Protein AF-V2Y3J1-F1 (afdb_monomer)

Structure (mmCIF, N/CA/C/O backbone):
data_AF-V2Y3J1-F1
#
_entry.id   AF-V2Y3J1-F1
#
loop_
_atom_site.group_PDB
_atom_site.id
_atom_site.type_symbol
_atom_site.label_atom_id
_atom_site.label_alt_id
_atom_site.label_comp_id
_atom_site.label_asym_id
_atom_site.label_entity_id
_atom_site.label_seq_id
_atom_site.pdbx_PDB_ins_code
_atom_site.Cartn_x
_atom_site.Cartn_y
_atom_site.Cartn_z
_atom_site.occupancy
_atom_site.B_iso_or_equiv
_atom_site.auth_seq_id
_atom_site.auth_comp_id
_atom_site.auth_asym_id
_atom_site.auth_atom_id
_atom_site.pdbx_PDB_model_num
ATOM 1 N N . MET A 1 1 ? -14.438 43.314 26.472 1.00 31.41 1 MET A N 1
ATOM 2 C CA . MET A 1 1 ? -13.044 43.076 26.907 1.00 31.41 1 MET A CA 1
ATOM 3 C C . MET A 1 1 ? -13.073 41.814 27.747 1.00 31.41 1 MET A C 1
ATOM 5 O O . MET A 1 1 ? -13.256 41.907 28.951 1.00 31.41 1 MET A O 1
ATOM 9 N N . SER A 1 2 ? -13.059 40.652 27.104 1.00 32.06 2 SER A N 1
ATOM 10 C CA . SER A 1 2 ? -13.373 39.361 27.724 1.00 32.06 2 SER A CA 1
ATOM 11 C C . SER A 1 2 ? -12.300 38.340 27.359 1.00 32.06 2 SER A C 1
ATOM 13 O O . SER A 1 2 ? -11.970 38.214 26.186 1.00 32.06 2 SER A O 1
ATOM 15 N N . ASP A 1 3 ? -11.736 37.699 28.382 1.00 38.72 3 ASP A N 1
ATOM 16 C CA . ASP A 1 3 ? -11.336 36.285 28.510 1.00 38.72 3 ASP A CA 1
ATOM 17 C C . ASP A 1 3 ? -10.635 35.499 27.380 1.00 38.72 3 ASP A C 1
ATOM 19 O O . ASP A 1 3 ? -10.368 34.316 27.587 1.00 38.72 3 ASP A O 1
ATOM 23 N N . ASN A 1 4 ? -10.209 36.098 26.262 1.00 45.88 4 ASN A N 1
ATOM 24 C CA . ASN A 1 4 ? -9.430 35.372 25.239 1.00 45.88 4 ASN A CA 1
ATOM 25 C C . ASN A 1 4 ? -8.112 34.794 25.789 1.00 45.88 4 ASN A C 1
ATOM 27 O O . ASN A 1 4 ? -7.645 33.762 25.326 1.00 45.88 4 ASN A O 1
ATOM 31 N N . ASN A 1 5 ? -7.555 35.382 26.853 1.00 53.31 5 ASN A N 1
ATOM 32 C CA . ASN A 1 5 ? -6.304 34.903 27.439 1.00 53.31 5 ASN A CA 1
ATOM 33 C C . ASN A 1 5 ? -6.414 33.536 28.136 1.00 53.31 5 ASN A C 1
ATOM 35 O O . ASN A 1 5 ? -5.401 32.858 28.265 1.00 53.31 5 ASN A O 1
ATOM 39 N N . THR A 1 6 ? -7.583 33.106 28.622 1.00 56.22 6 THR A N 1
ATOM 40 C CA . THR A 1 6 ? -7.655 31.882 29.447 1.00 56.22 6 THR A CA 1
ATOM 41 C C . THR A 1 6 ? -7.610 30.613 28.592 1.00 56.22 6 THR A C 1
ATOM 43 O O . THR A 1 6 ? -6.960 29.639 28.971 1.00 56.22 6 THR A O 1
ATOM 46 N N . LEU A 1 7 ? -8.254 30.634 27.420 1.00 56.38 7 LEU A N 1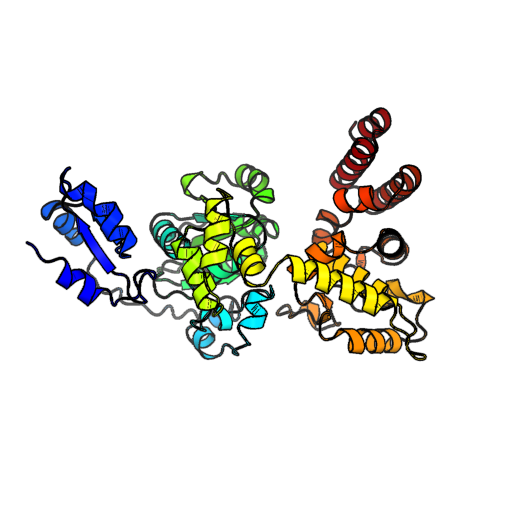
ATOM 47 C CA . LEU A 1 7 ? -8.237 29.521 26.465 1.00 56.38 7 LEU A CA 1
ATOM 48 C C . LEU A 1 7 ? -6.860 29.368 25.808 1.00 56.38 7 LEU A C 1
ATOM 50 O O . LEU A 1 7 ? -6.350 28.248 25.735 1.00 56.38 7 LEU A O 1
ATOM 54 N N . ASP A 1 8 ? -6.207 30.481 25.463 1.00 53.84 8 ASP A N 1
ATOM 55 C CA . ASP A 1 8 ? -4.834 30.493 24.939 1.00 53.84 8 ASP A CA 1
ATOM 56 C C . ASP A 1 8 ? -3.826 29.904 25.944 1.00 53.84 8 ASP A C 1
ATOM 58 O O . ASP A 1 8 ? -2.919 29.154 25.571 1.00 53.84 8 ASP A O 1
ATOM 62 N N . ILE A 1 9 ? -4.015 30.176 27.243 1.00 55.22 9 ILE A N 1
ATOM 63 C CA . ILE A 1 9 ? -3.177 29.632 28.324 1.00 55.22 9 ILE A CA 1
ATOM 64 C C . ILE A 1 9 ? -3.385 28.120 28.503 1.00 55.22 9 ILE A C 1
ATOM 66 O O . ILE A 1 9 ? -2.416 27.397 28.736 1.00 55.22 9 ILE A O 1
ATOM 70 N N . ILE A 1 10 ? -4.619 27.617 28.381 1.00 56.50 10 ILE A N 1
ATOM 71 C CA . ILE A 1 10 ? -4.908 26.170 28.434 1.00 56.50 10 ILE A CA 1
ATOM 72 C C . ILE A 1 10 ? -4.339 25.459 27.202 1.00 56.50 10 ILE A C 1
ATOM 74 O O . ILE A 1 10 ? -3.975 24.279 27.267 1.00 56.50 10 ILE A O 1
ATOM 78 N N . CYS A 1 11 ? -4.268 26.153 26.066 1.00 53.22 11 CYS A N 1
ATOM 79 C CA . CYS A 1 11 ? -3.917 25.516 24.813 1.00 53.22 11 CYS A CA 1
ATOM 80 C C . CYS A 1 11 ? -2.425 25.257 24.618 1.00 53.22 11 CYS A C 1
ATOM 82 O O . CYS A 1 11 ? -2.117 24.320 23.882 1.00 53.22 11 CYS A O 1
ATOM 84 N N . ASN A 1 12 ? -1.536 25.942 25.357 1.00 48.50 12 ASN A N 1
ATOM 85 C CA . ASN A 1 12 ? -0.116 26.109 25.021 1.00 48.50 12 ASN A CA 1
ATOM 86 C C . ASN A 1 12 ? 0.027 26.650 23.585 1.00 48.50 12 ASN A C 1
ATOM 88 O O . ASN A 1 12 ? -0.652 26.229 22.660 1.00 48.50 12 ASN A O 1
ATOM 92 N N . SER A 1 13 ? 0.947 27.578 23.363 1.00 41.78 13 SER A N 1
ATOM 93 C CA . SER A 1 13 ? 1.156 28.291 22.091 1.00 41.78 13 SER A CA 1
ATOM 94 C C . SER A 1 13 ? 1.493 27.429 20.853 1.00 41.78 13 SER A C 1
ATOM 96 O O . SER A 1 13 ? 1.838 27.970 19.804 1.00 41.78 13 SER A O 1
ATOM 98 N N . GLU A 1 14 ? 1.403 26.100 20.927 1.00 44.31 14 GLU A N 1
ATOM 99 C CA . GL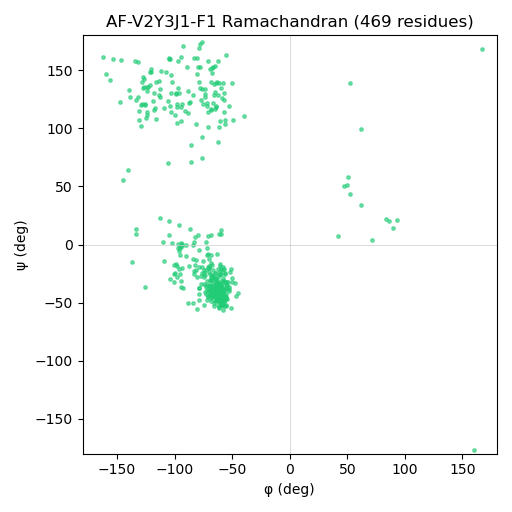U A 1 14 ? 1.431 25.210 19.769 1.00 44.31 14 GLU A CA 1
ATOM 100 C C . GLU A 1 14 ? 0.014 25.057 19.188 1.00 44.31 14 GLU A C 1
ATOM 102 O O . GLU A 1 14 ? -0.603 24.000 19.289 1.00 44.31 14 GLU A O 1
ATOM 107 N N . ALA A 1 15 ? -0.481 26.125 18.560 1.00 41.88 15 ALA A N 1
ATOM 108 C CA . ALA A 1 15 ? -1.816 26.270 17.963 1.00 41.88 15 ALA A CA 1
ATOM 109 C C . ALA A 1 15 ? -2.174 25.269 16.835 1.00 41.88 15 ALA A C 1
ATOM 111 O O . ALA A 1 15 ? -3.146 25.471 16.126 1.00 41.88 15 ALA A O 1
ATOM 112 N N . PHE A 1 16 ? -1.399 24.202 16.630 1.00 43.12 16 PHE A N 1
ATOM 113 C CA . PHE A 1 16 ? -1.476 23.365 15.424 1.00 43.12 16 PHE A CA 1
ATOM 114 C C . PHE A 1 16 ? -1.493 21.863 15.700 1.00 43.12 16 PHE A C 1
ATOM 116 O O . PHE A 1 16 ? -1.286 21.049 14.803 1.00 43.12 16 PHE A O 1
ATOM 123 N N . ALA A 1 17 ? -1.716 21.463 16.948 1.00 41.50 17 ALA A N 1
ATOM 124 C CA . ALA A 1 17 ? -1.893 20.064 17.284 1.00 41.50 17 ALA A CA 1
ATOM 125 C C . ALA A 1 17 ? -3.098 19.920 18.205 1.00 41.50 17 ALA A C 1
ATOM 127 O O . ALA A 1 17 ? -3.098 20.478 19.304 1.00 41.50 17 ALA A O 1
ATOM 128 N N . LYS A 1 18 ? -4.077 19.086 17.816 1.00 45.91 18 LYS A N 1
ATOM 129 C CA . LYS A 1 18 ? -4.923 18.415 18.811 1.00 45.91 18 LYS A CA 1
ATOM 130 C C . LYS A 1 18 ? -3.953 17.800 19.819 1.00 45.91 18 LYS A C 1
ATOM 132 O O . LYS A 1 18 ? -3.180 16.905 19.474 1.00 45.91 18 LYS A O 1
ATOM 137 N N . GLY A 1 19 ? -3.881 18.387 21.013 1.00 43.56 19 GLY A N 1
ATOM 138 C CA . GLY A 1 19 ? -2.891 18.006 22.013 1.00 43.56 19 GLY A CA 1
ATOM 139 C C . GLY A 1 19 ? -2.966 16.507 22.310 1.00 43.56 19 GLY A C 1
ATOM 140 O O . GLY A 1 19 ? -3.974 15.857 22.043 1.00 43.56 19 GLY A O 1
ATOM 141 N N . LYS A 1 20 ? -1.919 15.946 22.926 1.00 47.22 20 LYS A N 1
ATOM 142 C CA . LYS A 1 20 ? -1.915 14.534 23.372 1.00 47.22 20 LYS A CA 1
ATOM 143 C C . LYS A 1 20 ? -3.143 14.149 24.217 1.00 47.22 20 LYS A C 1
ATOM 145 O O . LYS A 1 20 ? -3.454 12.971 24.331 1.00 47.22 20 LYS A O 1
ATOM 150 N N . THR A 1 21 ? -3.813 15.129 24.817 1.00 52.56 21 THR A N 1
ATOM 151 C CA . THR A 1 21 ? -5.079 14.992 25.539 1.00 52.56 21 THR A CA 1
ATOM 152 C C . THR A 1 21 ? -6.222 15.575 24.713 1.00 52.56 21 THR A C 1
ATOM 154 O O . THR A 1 21 ? -6.184 16.763 24.384 1.00 52.56 21 THR A O 1
ATOM 157 N N . GLN A 1 22 ? -7.251 14.769 24.432 1.00 62.75 22 GLN A N 1
ATOM 158 C CA . GLN A 1 22 ? -8.472 15.268 23.800 1.00 62.75 22 GLN A CA 1
ATOM 159 C C . GLN A 1 22 ? -9.119 16.351 24.670 1.00 62.75 22 GLN A C 1
ATOM 161 O O . GLN A 1 22 ? -9.256 16.185 25.884 1.00 62.75 22 GLN A O 1
ATOM 166 N N . LYS A 1 23 ? -9.527 17.450 24.037 1.00 75.69 23 LYS A N 1
ATOM 167 C CA . LYS A 1 23 ? -10.250 18.549 24.675 1.00 75.69 23 LYS A CA 1
ATOM 168 C C . LYS A 1 23 ? -11.662 18.572 24.113 1.00 75.69 23 LYS A C 1
ATOM 170 O O . LYS A 1 23 ? -11.839 18.465 22.905 1.00 75.69 23 LYS A O 1
ATOM 175 N N . TRP A 1 24 ? -12.647 18.698 24.987 1.00 82.31 24 TRP A N 1
ATOM 176 C CA . TRP A 1 24 ? -14.056 18.761 24.615 1.00 82.31 24 TRP A CA 1
ATOM 177 C C . TRP A 1 24 ? -14.636 20.072 25.130 1.00 82.31 24 TRP A C 1
ATOM 179 O O . TRP A 1 24 ? -14.336 20.467 26.259 1.00 82.31 24 TRP A O 1
ATOM 189 N N . ILE A 1 25 ? -15.447 20.735 24.311 1.00 88.44 25 ILE A N 1
ATOM 190 C CA . ILE A 1 25 ? -16.185 21.938 24.694 1.00 88.44 25 ILE A CA 1
ATOM 191 C C . ILE A 1 25 ? -17.658 21.756 24.345 1.00 88.44 25 ILE A C 1
ATOM 193 O O . ILE A 1 25 ? -18.002 21.187 23.310 1.00 88.44 25 ILE A O 1
ATOM 197 N N . VAL A 1 26 ? -18.525 22.217 25.240 1.00 89.94 26 VAL A N 1
ATOM 198 C CA . VAL A 1 26 ? -19.968 22.238 25.010 1.00 89.94 26 VAL A CA 1
ATOM 199 C C . VAL A 1 26 ? -20.332 23.643 24.557 1.00 89.94 26 VAL A C 1
ATOM 201 O O . VAL A 1 26 ? -20.105 24.604 25.294 1.00 89.94 26 VAL A O 1
ATOM 204 N N . VAL A 1 27 ? -20.867 23.755 23.346 1.00 90.75 27 VAL A N 1
ATOM 205 C CA . VAL A 1 27 ? -21.318 25.018 22.763 1.00 90.75 27 VAL A CA 1
ATOM 206 C C . VAL A 1 27 ? -22.838 25.043 22.834 1.00 90.75 27 VAL A C 1
ATOM 208 O O . VAL A 1 27 ? -23.519 24.183 22.278 1.00 90.75 27 VAL A O 1
ATOM 211 N N . TYR A 1 28 ? -23.378 26.027 23.552 1.00 89.75 28 TYR A N 1
ATOM 212 C CA . TYR A 1 28 ? -24.823 26.189 23.662 1.00 89.75 28 TYR A CA 1
ATOM 213 C C . TYR A 1 28 ? -25.411 26.537 22.281 1.00 89.75 28 TYR A C 1
ATOM 215 O O . TYR A 1 28 ? -24.899 27.471 21.655 1.00 89.75 28 TYR A O 1
ATOM 223 N N . PRO A 1 29 ? -26.481 25.859 21.820 1.00 87.56 29 PRO A N 1
ATOM 224 C CA . PRO A 1 29 ? -26.981 25.945 20.448 1.00 87.56 29 PRO A CA 1
ATOM 225 C C . PRO A 1 29 ? -27.751 27.253 20.199 1.00 87.56 29 PRO A C 1
ATOM 227 O O . PRO A 1 29 ? -28.979 27.283 20.116 1.00 87.56 29 PRO A O 1
ATOM 230 N N . SER A 1 30 ? -27.024 28.364 20.080 1.00 89.44 30 SER A N 1
ATOM 231 C CA . SER A 1 30 ? -27.541 29.669 19.658 1.00 89.44 30 SER A CA 1
ATOM 232 C C . SER A 1 30 ? -26.820 30.153 18.399 1.00 89.44 30 SER A C 1
ATOM 234 O O . SER A 1 30 ? -25.653 29.840 18.181 1.00 89.44 30 SER A O 1
ATOM 236 N N . GLU A 1 31 ? -27.498 30.950 17.571 1.00 84.31 31 GLU A N 1
ATOM 237 C CA . GLU A 1 31 ? -26.915 31.500 16.334 1.00 84.31 31 GLU A CA 1
ATOM 238 C C . GLU A 1 31 ? -25.695 32.404 16.585 1.00 84.31 31 GLU A C 1
ATOM 240 O O . GLU A 1 31 ? -24.826 32.512 15.727 1.00 84.31 31 GLU A O 1
ATOM 245 N N . GLU A 1 32 ? -25.606 33.026 17.765 1.00 86.25 32 GLU A N 1
ATOM 246 C CA . GLU A 1 32 ? -24.430 33.794 18.193 1.00 86.25 32 GLU A CA 1
ATOM 247 C C . GLU A 1 32 ? -23.247 32.866 18.497 1.00 86.25 32 GLU A C 1
ATOM 249 O O . GLU A 1 32 ? -22.141 33.095 18.019 1.00 86.25 32 GLU A O 1
ATOM 254 N N . ASN A 1 33 ? -23.484 31.772 19.226 1.00 83.38 33 ASN A N 1
ATOM 255 C CA . ASN A 1 33 ? -22.421 30.855 19.630 1.00 83.38 33 ASN A CA 1
ATOM 256 C C . ASN A 1 33 ? -21.911 29.975 18.486 1.00 83.38 33 ASN A C 1
ATOM 258 O O . ASN A 1 33 ? -20.744 29.589 18.490 1.00 83.38 33 ASN A O 1
ATOM 262 N N . LYS A 1 34 ? -22.762 29.682 17.495 1.00 81.25 34 LYS A N 1
ATOM 263 C CA . LYS A 1 34 ? -22.375 28.919 16.301 1.00 81.25 34 LYS A CA 1
ATOM 264 C C . LYS A 1 34 ? -21.236 29.569 15.520 1.00 81.25 34 LYS A C 1
ATOM 266 O O . LYS A 1 34 ? -20.458 28.859 14.897 1.00 81.25 34 LYS A O 1
ATOM 271 N N . GLN A 1 35 ? -21.107 30.895 15.584 1.00 83.00 35 GLN A N 1
ATOM 272 C CA . GLN A 1 35 ? -20.038 31.628 14.897 1.00 83.00 35 GLN A CA 1
ATOM 273 C C . GLN A 1 35 ? -18.645 31.313 15.457 1.00 83.00 35 GLN A C 1
ATOM 275 O O . GLN A 1 35 ? -17.666 31.493 14.748 1.00 83.00 35 GLN A O 1
ATOM 280 N N . TYR A 1 36 ? -18.555 30.823 16.697 1.00 83.31 36 TYR A N 1
ATOM 281 C CA . TYR A 1 36 ? -17.287 30.484 17.351 1.00 83.31 36 TYR A CA 1
ATOM 282 C C . TYR A 1 36 ? -16.911 29.004 17.222 1.00 83.31 36 TYR A C 1
ATOM 284 O O . TYR A 1 36 ? -15.871 28.595 17.731 1.00 83.31 36 TYR A O 1
ATOM 292 N N . ILE A 1 37 ? -17.752 28.178 16.587 1.00 82.56 37 ILE A N 1
ATOM 293 C CA . ILE A 1 37 ? -17.479 26.743 16.426 1.00 82.56 37 ILE A CA 1
ATOM 294 C C . ILE A 1 37 ? -16.191 26.540 15.627 1.00 82.56 37 ILE A C 1
ATOM 296 O O . ILE A 1 37 ? -15.319 25.806 16.086 1.00 82.56 37 ILE A O 1
ATOM 300 N N . GLU A 1 38 ? -16.044 27.248 14.504 1.00 76.12 38 GLU A N 1
ATOM 301 C CA . GLU A 1 38 ? -14.844 27.191 13.660 1.00 76.12 38 GLU A CA 1
ATOM 302 C C . GLU A 1 38 ? -13.587 27.577 14.463 1.00 76.12 38 GLU A C 1
ATOM 304 O O . GLU A 1 38 ? -12.621 26.817 14.490 1.00 76.12 38 GLU A O 1
ATOM 309 N N . ASP A 1 39 ? -13.639 28.672 15.234 1.00 77.38 39 ASP A N 1
ATOM 310 C CA . ASP A 1 39 ? -12.527 29.108 16.094 1.00 77.38 39 ASP A CA 1
ATOM 311 C C . ASP A 1 39 ? -12.125 28.033 17.128 1.00 77.38 39 ASP A C 1
ATOM 313 O O . ASP A 1 39 ? -10.942 27.828 17.415 1.00 77.38 39 ASP A O 1
ATOM 317 N N . TYR A 1 40 ? -13.097 27.334 17.725 1.00 81.69 40 TYR A N 1
ATOM 318 C CA . TYR A 1 40 ? -12.823 26.272 18.698 1.00 81.69 40 TYR A CA 1
ATOM 319 C C . TYR A 1 40 ? -12.273 25.000 18.045 1.00 81.69 40 TYR A C 1
ATOM 321 O O . TYR A 1 40 ? -11.420 24.326 18.636 1.00 81.69 40 TYR A O 1
ATOM 329 N N . GLU A 1 41 ? -12.729 24.665 16.840 1.00 75.38 41 GLU A N 1
ATOM 330 C CA . GLU A 1 41 ? -12.186 23.554 16.060 1.00 75.38 41 GLU A CA 1
ATOM 331 C C . GLU A 1 41 ? -10.735 23.823 15.646 1.00 75.38 41 GLU A C 1
ATOM 333 O O . GLU A 1 41 ? -9.889 22.940 15.822 1.00 75.38 41 GLU A O 1
ATOM 338 N N . GLU A 1 42 ? -10.418 25.053 15.223 1.00 64.31 42 GLU A N 1
ATOM 339 C CA . GLU A 1 42 ? -9.047 25.505 14.941 1.00 64.31 42 GLU A CA 1
ATOM 340 C C . GLU A 1 42 ? -8.148 25.418 16.186 1.00 64.31 42 GLU A C 1
ATOM 342 O O . GLU A 1 42 ? -6.998 24.981 16.111 1.00 64.31 42 GLU A O 1
ATOM 347 N N . GLN A 1 43 ? -8.682 25.731 17.372 1.00 69.75 43 GLN A N 1
ATOM 348 C CA . GLN A 1 43 ? -7.981 25.544 18.653 1.00 69.75 43 GLN A CA 1
ATOM 349 C C . GLN A 1 43 ? -7.852 24.066 19.082 1.00 69.75 43 GLN A C 1
ATOM 351 O O . GLN A 1 43 ? -7.230 23.751 20.108 1.00 69.75 43 GLN A O 1
ATOM 356 N N . GLY A 1 44 ? -8.417 23.136 18.308 1.00 64.38 44 GLY A N 1
ATOM 357 C CA . GLY A 1 44 ? -8.298 21.696 18.506 1.00 64.38 44 GLY A CA 1
ATOM 358 C C . GLY A 1 44 ? -9.285 21.103 19.514 1.00 64.38 44 GLY A C 1
ATOM 359 O O . GLY A 1 44 ? -9.009 20.025 20.057 1.00 64.38 44 GLY A O 1
ATOM 360 N N . PHE A 1 45 ? -10.409 21.771 19.789 1.00 77.50 45 PHE A N 1
ATOM 361 C CA . PHE A 1 45 ? -11.494 21.209 20.595 1.00 77.50 45 PHE A CA 1
ATOM 362 C C . PHE A 1 45 ? -12.389 20.278 19.766 1.00 77.50 45 PHE A C 1
ATOM 364 O O . PHE A 1 45 ? -12.614 20.483 18.579 1.00 77.50 45 PHE A O 1
ATOM 371 N N . ASN A 1 46 ? -12.925 19.240 20.409 1.00 79.00 46 ASN A N 1
ATOM 372 C CA . ASN A 1 46 ? -14.082 18.507 19.905 1.00 79.00 46 ASN A CA 1
ATOM 373 C C . ASN A 1 46 ? -15.353 19.191 20.429 1.00 79.00 46 ASN A C 1
ATOM 375 O O . ASN A 1 46 ? -15.450 19.479 21.629 1.00 79.00 46 ASN A O 1
ATOM 379 N N . ILE A 1 47 ? -16.313 19.442 19.543 1.00 85.31 47 ILE A N 1
ATOM 380 C CA . ILE A 1 47 ? -17.498 20.248 19.840 1.00 85.31 47 ILE A CA 1
ATOM 381 C C . ILE A 1 47 ? -18.683 19.351 20.199 1.00 85.31 47 ILE A C 1
ATOM 383 O O . ILE A 1 47 ? -18.960 18.357 19.528 1.00 85.31 47 ILE A O 1
ATOM 387 N N . ILE A 1 48 ? -19.390 19.713 21.267 1.00 87.44 48 ILE A N 1
ATOM 388 C CA . ILE A 1 48 ? -20.702 19.168 21.614 1.00 87.44 48 ILE A CA 1
ATOM 389 C C . ILE A 1 48 ? -21.693 20.325 21.546 1.00 87.44 48 ILE A C 1
ATOM 391 O O . ILE A 1 48 ? -21.688 21.196 22.414 1.00 87.44 48 ILE A O 1
ATOM 395 N N . GLU A 1 49 ? -22.545 20.338 20.528 1.00 90.19 49 GLU A N 1
ATOM 396 C CA . GLU A 1 49 ? -23.668 21.271 20.463 1.00 90.19 49 GLU A CA 1
ATOM 397 C C . GLU A 1 49 ? -24.823 20.728 21.306 1.00 90.19 49 GLU A C 1
ATOM 399 O O . GLU A 1 49 ? -25.492 19.771 20.918 1.00 90.19 49 GLU A O 1
ATOM 404 N N . ALA A 1 50 ? -25.026 21.302 22.489 1.00 90.69 50 ALA A N 1
ATOM 405 C CA . ALA A 1 50 ? -26.077 20.881 23.409 1.00 90.69 50 ALA A CA 1
ATOM 406 C C . ALA A 1 50 ? -26.394 21.996 24.403 1.00 90.69 50 ALA A C 1
ATOM 408 O O . ALA A 1 50 ? -25.502 22.746 24.817 1.00 90.69 50 ALA A O 1
ATOM 409 N N . ASP A 1 51 ? -27.654 22.093 24.822 1.00 90.62 51 ASP A N 1
ATOM 410 C CA . ASP A 1 51 ? -27.959 22.839 26.034 1.00 90.62 51 ASP A CA 1
ATOM 411 C C . ASP A 1 51 ? -27.620 22.015 27.294 1.00 90.62 51 ASP A C 1
ATOM 413 O O . ASP A 1 51 ? -27.248 20.837 27.246 1.00 90.62 51 ASP A O 1
ATOM 417 N N . THR A 1 52 ? -27.708 22.658 28.459 1.00 89.12 52 THR A N 1
ATOM 418 C CA . THR A 1 52 ? -27.409 22.005 29.739 1.00 89.12 52 THR A CA 1
ATOM 419 C C . THR A 1 52 ? -28.302 20.790 29.994 1.00 89.12 52 THR A C 1
ATOM 421 O O . THR A 1 52 ? -27.842 19.812 30.582 1.00 89.12 52 THR A O 1
ATOM 424 N N . MET A 1 53 ? -29.574 20.849 29.595 1.00 90.19 53 MET A N 1
ATOM 425 C CA . MET A 1 53 ? -30.521 19.763 29.818 1.00 90.19 53 MET A CA 1
ATOM 426 C C . MET A 1 53 ? -30.204 18.580 28.904 1.00 90.19 53 MET A C 1
ATOM 428 O O . MET A 1 53 ? -30.075 17.461 29.398 1.00 90.19 53 MET A O 1
ATOM 432 N N . ASP A 1 54 ? -29.981 18.835 27.616 1.00 89.31 54 ASP A N 1
ATOM 433 C CA . ASP A 1 54 ? -29.617 17.833 26.614 1.00 89.31 54 ASP A CA 1
ATOM 434 C C . ASP A 1 54 ? -28.367 17.048 27.036 1.00 89.31 54 ASP A C 1
ATOM 436 O O . ASP A 1 54 ? -28.346 15.812 27.004 1.00 89.31 54 ASP A O 1
ATOM 440 N N . LEU A 1 55 ? -27.334 17.756 27.508 1.00 91.06 55 LEU A N 1
ATOM 441 C CA . LEU A 1 55 ? -26.098 17.134 27.981 1.00 91.06 55 LEU A CA 1
ATOM 442 C C . LEU A 1 55 ? -26.331 16.260 29.221 1.00 91.06 55 LEU A C 1
ATOM 444 O O . LEU A 1 55 ? -25.820 15.141 29.299 1.00 91.06 55 LEU A O 1
ATOM 448 N N . ILE A 1 56 ? -27.090 16.756 30.204 1.00 89.75 56 ILE A N 1
ATOM 449 C CA . ILE A 1 56 ? -27.385 16.006 31.432 1.00 89.75 56 ILE A CA 1
ATOM 450 C C . ILE A 1 56 ? -28.224 14.767 31.113 1.00 89.75 56 ILE A C 1
ATOM 452 O O . ILE A 1 56 ? -27.948 13.695 31.655 1.00 89.75 56 ILE A O 1
ATOM 456 N N . GLU A 1 57 ? -29.209 14.875 30.223 1.00 90.12 57 GLU A N 1
ATOM 457 C CA . GLU A 1 57 ? -30.010 13.734 29.782 1.00 90.12 57 GLU A CA 1
ATOM 458 C C . GLU A 1 57 ? -29.173 12.686 29.050 1.00 90.12 57 GLU A C 1
ATOM 460 O O . GLU A 1 57 ? -29.347 11.486 29.286 1.00 90.12 57 GLU A O 1
ATOM 465 N N . TYR A 1 58 ? -28.258 13.118 28.178 1.00 86.00 58 TYR A N 1
ATOM 466 C CA . TYR A 1 58 ? -27.319 12.227 27.505 1.00 86.00 58 TYR A CA 1
ATOM 467 C C . TYR A 1 58 ? -26.457 11.471 28.520 1.00 86.00 58 TYR A C 1
ATOM 469 O O . TYR A 1 58 ? -26.425 10.239 28.512 1.00 86.00 58 TYR A O 1
ATOM 477 N N . LEU A 1 59 ? -25.828 12.194 29.452 1.00 85.75 59 LEU A N 1
ATOM 478 C CA . LEU A 1 59 ? -24.999 11.598 30.497 1.00 85.75 59 LEU A CA 1
ATOM 479 C C . LEU A 1 59 ? -25.811 10.651 31.386 1.00 85.75 59 LEU A C 1
ATOM 481 O O . LEU A 1 59 ? -25.334 9.569 31.704 1.00 85.75 59 LEU A O 1
ATOM 485 N N . HIS A 1 60 ? -27.052 11.001 31.735 1.00 84.19 60 HIS A N 1
ATOM 486 C CA . HIS A 1 60 ? -27.935 10.148 32.535 1.00 84.19 60 HIS A CA 1
ATOM 487 C C . HIS A 1 60 ? -28.244 8.803 31.860 1.00 84.19 60 HIS A C 1
ATOM 489 O O . HIS A 1 60 ? -28.369 7.786 32.544 1.00 84.19 60 HIS A O 1
ATOM 495 N N . LYS A 1 61 ? -28.343 8.780 30.526 1.00 82.62 61 LYS A N 1
ATOM 496 C CA . LYS A 1 61 ? -28.569 7.558 29.737 1.00 82.62 61 LYS A CA 1
ATOM 497 C C . LYS A 1 61 ? -27.312 6.689 29.615 1.00 82.62 61 LYS A C 1
ATOM 499 O O . LYS A 1 61 ? -27.429 5.525 29.229 1.00 82.62 61 LYS A O 1
ATOM 504 N N . MET A 1 62 ? -26.125 7.206 29.946 1.00 74.19 62 MET A N 1
ATOM 505 C CA . MET A 1 62 ? -24.889 6.428 29.873 1.00 74.19 62 MET A CA 1
ATOM 506 C C . MET A 1 62 ? -24.749 5.470 31.070 1.00 74.19 62 MET A C 1
ATOM 508 O O . MET A 1 62 ? -24.934 5.861 32.225 1.00 74.19 62 MET A O 1
ATOM 512 N N . PRO A 1 63 ? -24.371 4.200 30.842 1.00 65.00 63 PRO A N 1
ATOM 513 C CA . PRO A 1 63 ? -24.128 3.258 31.925 1.00 65.00 63 PRO A CA 1
ATOM 514 C C . PRO A 1 63 ? -22.836 3.623 32.679 1.00 65.00 63 PRO A C 1
ATOM 516 O O . PRO A 1 63 ? -21.735 3.290 32.251 1.00 65.00 63 PRO A O 1
ATOM 519 N N . PHE A 1 64 ? -22.960 4.264 33.846 1.00 58.78 64 PHE A N 1
ATOM 520 C CA . PHE A 1 64 ? -21.827 4.625 34.722 1.00 58.78 64 PHE A CA 1
ATOM 521 C C . PHE A 1 64 ? -21.188 3.445 35.469 1.00 58.78 64 PHE A C 1
ATOM 523 O O . PHE A 1 64 ? -20.270 3.622 36.276 1.00 58.78 64 PHE A O 1
ATOM 530 N N . THR A 1 65 ? -21.657 2.219 35.252 1.00 56.75 65 THR A N 1
ATOM 531 C CA . THR A 1 65 ? -21.044 1.044 35.866 1.00 56.75 65 THR A CA 1
ATOM 532 C C . THR A 1 65 ? -19.665 0.818 35.268 1.00 56.75 65 THR A C 1
ATOM 534 O O . THR A 1 65 ? -19.547 0.476 34.093 1.00 56.75 65 THR A O 1
ATOM 537 N N . LYS A 1 66 ? -18.628 0.948 36.108 1.00 49.59 66 LYS A N 1
ATOM 538 C CA . LYS A 1 66 ? -17.291 0.389 35.870 1.00 49.59 66 LYS A CA 1
ATOM 539 C C . LYS A 1 66 ? -17.488 -0.995 35.247 1.00 49.59 66 LYS A C 1
ATOM 541 O O . LYS A 1 66 ? -18.007 -1.883 35.927 1.00 49.59 66 LYS A O 1
ATOM 546 N N . LYS A 1 67 ? -17.146 -1.178 33.965 1.00 51.91 67 LYS A N 1
ATOM 547 C CA . LYS A 1 67 ? -17.128 -2.515 33.367 1.00 51.91 67 LYS A CA 1
ATOM 548 C C . LYS A 1 67 ? -16.191 -3.334 34.248 1.00 51.91 67 LYS A C 1
ATOM 550 O O . LYS A 1 67 ? -14.983 -3.106 34.247 1.00 51.91 67 LYS A O 1
ATOM 555 N N . ASN A 1 68 ? -16.736 -4.252 35.045 1.00 44.09 68 ASN A N 1
ATOM 556 C CA . ASN A 1 68 ? -15.928 -5.324 35.598 1.00 44.09 68 ASN A CA 1
ATOM 557 C C . ASN A 1 68 ? -15.425 -6.069 34.370 1.00 44.09 68 ASN A C 1
ATOM 559 O O . ASN A 1 68 ? -16.194 -6.779 33.724 1.00 44.09 68 ASN A O 1
ATOM 563 N N . ILE A 1 69 ? -14.170 -5.820 33.995 1.00 51.69 69 ILE A N 1
ATOM 564 C CA . ILE A 1 69 ? -13.468 -6.572 32.966 1.00 51.69 69 ILE A CA 1
ATOM 565 C C . ILE A 1 69 ? -13.408 -7.988 33.530 1.00 51.69 69 ILE A C 1
ATOM 567 O O . ILE A 1 69 ? -12.498 -8.332 34.280 1.00 51.69 69 ILE A O 1
ATOM 571 N N . SER A 1 70 ? -14.434 -8.797 33.266 1.00 47.50 70 SER A N 1
ATOM 572 C CA . SER A 1 70 ? -14.348 -10.225 33.493 1.00 47.50 70 SER A CA 1
ATOM 573 C C . SER A 1 70 ? -13.213 -10.670 32.594 1.00 47.50 70 SER A C 1
ATOM 575 O O . SER A 1 70 ? -13.353 -10.639 31.372 1.00 47.50 70 SER A O 1
ATOM 577 N N . SER A 1 71 ? -12.062 -10.980 33.183 1.00 48.97 71 SER A N 1
ATOM 578 C CA . SER A 1 71 ? -10.961 -11.587 32.460 1.00 48.97 71 SER A CA 1
ATOM 579 C C . SER A 1 71 ? -11.514 -12.860 31.835 1.00 48.97 71 SER A C 1
ATOM 581 O O . SER A 1 71 ? -11.769 -13.841 32.535 1.00 48.97 71 SER A O 1
ATOM 583 N N . SER A 1 72 ? -11.779 -12.829 30.532 1.00 55.19 72 SER A N 1
ATOM 584 C CA . SER A 1 72 ? -11.993 -14.044 29.769 1.00 55.19 72 SER A CA 1
ATOM 585 C C . SER A 1 72 ? -10.782 -14.937 30.054 1.00 55.19 72 SER A C 1
ATOM 587 O O . SER A 1 72 ? -9.652 -14.543 29.771 1.00 55.19 72 SER A O 1
ATOM 589 N N . ASN A 1 73 ? -10.987 -16.123 30.631 1.00 55.56 73 ASN A N 1
ATOM 590 C CA . ASN A 1 73 ? -9.898 -17.093 30.832 1.00 55.56 73 ASN A CA 1
ATOM 591 C C . ASN A 1 73 ? -9.303 -17.587 29.495 1.00 55.56 73 ASN A C 1
ATOM 593 O O . ASN A 1 73 ? -8.299 -18.295 29.492 1.00 55.56 73 ASN A O 1
ATOM 597 N N . LEU A 1 74 ? -9.926 -17.225 28.367 1.00 68.25 74 LEU A N 1
ATOM 598 C CA . LEU A 1 74 ? -9.425 -17.437 27.016 1.00 68.25 74 LEU A CA 1
ATOM 599 C C . LEU A 1 74 ? -8.145 -16.633 26.778 1.00 68.25 74 LEU A C 1
ATOM 601 O O . LEU A 1 74 ? -8.138 -15.400 26.778 1.00 68.25 74 LEU A O 1
ATOM 605 N N . LYS A 1 75 ? -7.059 -17.365 26.542 1.00 81.00 75 LYS A N 1
ATOM 606 C CA . LYS A 1 75 ? -5.771 -16.819 26.128 1.00 81.00 75 LYS A CA 1
ATOM 607 C C . LYS A 1 75 ? -5.758 -16.666 24.611 1.00 81.00 75 LYS A C 1
ATOM 609 O O . LYS A 1 75 ? -5.300 -17.544 23.891 1.00 81.00 75 LYS A O 1
ATOM 614 N N . TYR A 1 76 ? -6.267 -15.538 24.125 1.00 86.88 76 TYR A N 1
ATOM 615 C CA . TYR A 1 76 ? -6.238 -15.202 22.695 1.00 86.88 76 TYR A CA 1
ATOM 616 C C . TYR A 1 76 ? -4.818 -15.237 22.109 1.00 86.88 76 TYR A C 1
ATOM 618 O O . TYR A 1 76 ? -4.644 -15.661 20.970 1.00 86.88 76 TYR A O 1
ATOM 626 N N . GLU A 1 77 ? -3.815 -14.889 22.923 1.00 83.69 77 GLU A N 1
ATOM 627 C CA . GLU A 1 77 ? -2.382 -14.988 22.608 1.00 83.69 77 GLU A CA 1
ATOM 628 C C . GLU A 1 77 ? -1.959 -16.405 22.180 1.00 83.69 77 GLU A C 1
ATOM 630 O O . GLU A 1 77 ? -1.108 -16.537 21.312 1.00 83.69 77 GLU A O 1
ATOM 635 N N . ASP A 1 78 ? -2.566 -17.464 22.725 1.00 85.69 78 ASP A N 1
ATOM 636 C CA . ASP A 1 78 ? -2.193 -18.847 22.386 1.00 85.69 78 ASP A CA 1
ATOM 637 C C . ASP A 1 78 ? -2.753 -19.264 21.013 1.00 85.69 78 ASP A C 1
ATOM 639 O O . ASP A 1 78 ? -2.201 -20.128 20.335 1.00 85.69 78 ASP A O 1
ATOM 643 N N . HIS A 1 79 ? -3.864 -18.651 20.589 1.00 86.44 79 HIS A N 1
ATOM 644 C CA . HIS A 1 79 ? -4.519 -18.966 19.320 1.00 86.44 79 HIS A CA 1
ATOM 645 C C . HIS A 1 79 ? -4.089 -18.056 18.172 1.00 86.44 79 HIS A C 1
ATOM 647 O O . HIS A 1 79 ? -4.108 -18.518 17.033 1.00 86.44 79 HIS A O 1
ATOM 653 N N . PHE A 1 80 ? -3.762 -16.799 18.484 1.00 89.12 80 PHE A N 1
ATOM 654 C CA . PHE A 1 80 ? -3.414 -15.722 17.558 1.00 89.12 80 PHE A CA 1
ATOM 655 C C . PHE A 1 80 ? -2.252 -14.881 18.131 1.00 89.12 80 PHE A C 1
ATOM 657 O O . PHE A 1 80 ? -2.437 -13.699 18.430 1.00 89.12 80 PHE A O 1
ATOM 664 N N . PRO A 1 81 ? -1.052 -15.462 18.314 1.00 83.38 81 PRO A N 1
ATOM 665 C CA . PRO A 1 81 ? 0.058 -14.823 19.034 1.00 83.38 81 PRO A CA 1
ATOM 666 C C . PRO A 1 81 ? 0.555 -13.527 18.390 1.00 83.38 81 PRO A C 1
ATOM 668 O O . PRO A 1 81 ? 0.976 -12.615 19.100 1.00 83.38 81 PRO A O 1
ATOM 671 N N . LYS A 1 82 ? 0.494 -13.444 17.057 1.00 79.69 82 LYS A N 1
ATOM 672 C CA . LYS A 1 82 ? 0.975 -12.296 16.275 1.00 79.69 82 LYS A CA 1
ATOM 673 C C . LYS A 1 82 ? -0.136 -11.297 15.927 1.00 79.69 82 LYS A C 1
ATOM 675 O O . LYS A 1 82 ? 0.143 -10.132 15.673 1.00 79.69 82 LYS A O 1
ATOM 680 N N . ASN A 1 83 ? -1.398 -11.731 15.961 1.00 89.38 83 ASN A N 1
ATOM 681 C CA . ASN A 1 83 ? -2.544 -10.916 15.544 1.00 89.38 83 ASN A CA 1
ATOM 682 C C . ASN A 1 83 ? -3.302 -10.310 16.724 1.00 89.38 83 ASN A C 1
ATOM 684 O O . ASN A 1 83 ? -3.863 -9.226 16.596 1.00 89.38 83 ASN A O 1
ATOM 688 N N . TYR A 1 84 ? -3.353 -10.986 17.874 1.00 91.44 84 TYR A N 1
ATOM 689 C CA . TYR A 1 84 ? -4.017 -10.439 19.051 1.00 91.44 84 TYR A CA 1
ATOM 690 C C . TYR A 1 84 ? -3.192 -9.294 19.643 1.00 91.44 84 TYR A C 1
ATOM 692 O O . TYR A 1 84 ? -2.060 -9.488 20.089 1.00 91.44 84 TYR A O 1
ATOM 700 N N . VAL A 1 85 ? -3.777 -8.097 19.692 1.00 87.81 85 VAL A N 1
ATOM 701 C CA . VAL A 1 85 ? -3.104 -6.897 20.196 1.00 87.81 85 VAL A CA 1
ATOM 702 C C . VAL A 1 85 ? -3.057 -6.946 21.723 1.00 87.81 85 VAL A C 1
ATOM 704 O O . VAL A 1 85 ? -3.983 -6.531 22.420 1.00 87.81 85 VAL A O 1
ATOM 707 N N . SER A 1 86 ? -1.962 -7.492 22.249 1.00 81.12 86 SER A N 1
ATOM 708 C CA . SER A 1 86 ? -1.713 -7.605 23.686 1.00 81.12 86 SER A CA 1
ATOM 709 C C . SER A 1 86 ? -0.836 -6.471 24.228 1.00 81.12 86 SER A C 1
ATOM 711 O O . SER A 1 86 ? -0.008 -5.884 23.530 1.00 81.12 86 SER A O 1
ATOM 713 N N . GLU A 1 87 ? -0.931 -6.230 25.537 1.00 70.62 87 GLU A N 1
ATOM 714 C CA . GLU A 1 87 ? -0.045 -5.313 26.270 1.00 70.62 87 GLU A CA 1
ATOM 715 C C . GLU A 1 87 ? 1.441 -5.717 26.203 1.00 70.62 87 GLU A C 1
ATOM 717 O O . GLU A 1 87 ? 2.328 -4.885 26.397 1.00 70.62 87 GLU A O 1
ATOM 722 N N . LYS A 1 88 ? 1.749 -6.990 25.913 1.00 68.38 88 LYS A N 1
ATOM 723 C CA . LYS A 1 88 ? 3.133 -7.439 25.695 1.00 68.38 88 LYS A CA 1
ATOM 724 C C . LYS A 1 88 ? 3.681 -6.899 24.377 1.00 68.38 88 LYS A C 1
ATOM 726 O O . LYS A 1 88 ? 4.794 -6.377 24.368 1.00 68.38 88 LYS A O 1
ATOM 731 N N . LEU A 1 89 ? 2.900 -6.953 23.295 1.00 68.00 89 LEU A N 1
ATOM 732 C CA . LEU A 1 89 ? 3.317 -6.426 21.988 1.00 68.00 89 LEU A CA 1
ATOM 733 C C . LEU A 1 89 ? 3.629 -4.924 22.055 1.00 68.00 89 LEU A C 1
ATOM 735 O O . LEU A 1 89 ? 4.609 -4.481 21.461 1.00 68.00 89 LEU A O 1
ATOM 739 N N . LYS A 1 90 ? 2.890 -4.164 22.878 1.00 68.06 90 LYS A N 1
ATOM 740 C CA . LYS A 1 90 ? 3.176 -2.743 23.150 1.00 68.06 90 LYS A CA 1
ATOM 741 C C . LYS A 1 90 ? 4.555 -2.492 23.790 1.00 68.06 90 LYS A C 1
ATOM 743 O O . LYS A 1 90 ? 5.092 -1.396 23.669 1.00 68.06 90 LYS A O 1
ATOM 748 N N . LYS A 1 91 ? 5.140 -3.472 24.494 1.00 65.19 91 LYS A N 1
ATOM 749 C CA . LYS A 1 91 ? 6.411 -3.313 25.234 1.00 65.19 91 LYS A CA 1
ATOM 750 C C . LYS A 1 91 ? 7.644 -3.817 24.485 1.00 65.19 91 LYS A C 1
ATOM 752 O O . LYS A 1 91 ? 8.734 -3.314 24.742 1.00 65.19 91 LYS A O 1
ATOM 757 N N . PHE A 1 92 ? 7.489 -4.800 23.598 1.00 57.78 92 PHE A N 1
ATOM 758 C CA . PHE A 1 92 ? 8.610 -5.500 22.952 1.00 57.78 92 PHE A CA 1
ATOM 759 C C . PHE A 1 92 ? 8.981 -4.978 21.556 1.00 57.78 92 PHE A C 1
ATOM 761 O O . PHE A 1 92 ? 9.914 -5.493 20.946 1.00 57.78 92 PHE A O 1
ATOM 768 N N . SER A 1 93 ? 8.292 -3.961 21.036 1.00 60.03 93 SER A N 1
ATOM 769 C CA . SER A 1 93 ? 8.537 -3.471 19.678 1.00 60.03 93 SER A CA 1
ATOM 770 C C . SER A 1 93 ? 9.951 -2.882 19.527 1.00 60.03 93 SER A C 1
ATOM 772 O O . SER A 1 93 ? 10.287 -1.878 20.166 1.00 60.03 93 SER A O 1
ATOM 774 N N . VAL A 1 94 ? 10.766 -3.480 18.655 1.00 62.94 94 VAL A N 1
ATOM 775 C CA . VAL A 1 94 ? 12.111 -2.994 18.315 1.00 62.94 94 VAL A CA 1
ATOM 776 C C . VAL A 1 94 ? 11.989 -1.667 17.573 1.00 62.94 94 VAL A C 1
ATOM 778 O O . VAL A 1 94 ? 11.336 -1.580 16.537 1.00 62.94 94 VAL A O 1
ATOM 781 N N . ARG A 1 95 ? 12.600 -0.610 18.114 1.00 67.62 95 ARG A N 1
ATOM 782 C CA . ARG A 1 95 ? 12.576 0.716 17.487 1.00 67.62 95 ARG A CA 1
ATOM 783 C C . ARG A 1 95 ? 13.495 0.738 16.273 1.00 67.62 95 ARG A C 1
ATOM 785 O O . ARG A 1 95 ? 14.683 0.456 16.411 1.00 67.62 95 ARG A O 1
ATOM 792 N N . ARG A 1 96 ? 12.956 1.153 15.129 1.00 68.62 96 ARG A N 1
ATOM 793 C CA . ARG A 1 96 ? 13.733 1.482 13.931 1.00 68.62 96 ARG A CA 1
ATOM 794 C C . ARG A 1 96 ? 13.812 3.001 13.723 1.00 68.62 96 ARG A C 1
ATOM 796 O O . ARG A 1 96 ? 13.006 3.738 14.302 1.00 68.62 96 ARG A O 1
ATOM 803 N N . PRO A 1 97 ? 14.791 3.503 12.954 1.00 69.62 97 PRO A N 1
ATOM 804 C CA . PRO A 1 97 ? 14.850 4.911 12.581 1.00 69.62 97 PRO A CA 1
ATOM 805 C C . PRO A 1 97 ? 13.571 5.365 11.864 1.00 69.62 97 PRO A C 1
ATOM 807 O O . PRO A 1 97 ? 13.158 4.765 10.879 1.00 69.62 97 PRO A O 1
ATOM 810 N N . VAL A 1 98 ? 12.980 6.486 12.295 1.00 70.44 98 VAL A N 1
ATOM 811 C CA . VAL A 1 98 ? 11.764 7.042 11.660 1.00 70.44 98 VAL A CA 1
ATOM 812 C C . VAL A 1 98 ? 11.974 7.409 10.181 1.00 70.44 98 VAL A C 1
ATOM 814 O O . VAL A 1 98 ? 11.035 7.456 9.392 1.00 70.44 98 VAL A O 1
ATOM 817 N N . VAL A 1 99 ? 13.227 7.638 9.781 1.00 67.38 99 VAL A N 1
ATOM 818 C CA . VAL A 1 99 ? 13.596 7.896 8.385 1.00 67.38 99 VAL A CA 1
ATOM 819 C C . VAL A 1 99 ? 13.194 6.729 7.483 1.00 67.38 99 VAL A C 1
ATOM 821 O O . VAL A 1 99 ? 12.780 6.974 6.354 1.00 67.38 99 VAL A O 1
ATOM 824 N N . ASP A 1 100 ? 13.241 5.488 7.972 1.00 64.62 100 ASP A N 1
ATOM 825 C CA . ASP A 1 100 ? 12.861 4.310 7.186 1.00 64.62 100 ASP A CA 1
ATOM 826 C C . ASP A 1 100 ? 11.358 4.325 6.873 1.00 64.62 100 ASP A C 1
ATOM 828 O O . ASP A 1 100 ? 10.959 4.095 5.730 1.00 64.62 100 ASP A O 1
ATOM 832 N N . PHE A 1 101 ? 10.530 4.710 7.853 1.00 74.19 101 PHE A N 1
ATOM 833 C CA . PHE A 1 101 ? 9.090 4.905 7.670 1.00 74.19 101 PHE A CA 1
ATOM 834 C C . PHE A 1 101 ? 8.798 5.984 6.614 1.00 74.19 101 PHE A C 1
ATOM 836 O O . PHE A 1 101 ? 8.105 5.720 5.632 1.00 74.19 101 PHE A O 1
ATOM 843 N N . PHE A 1 102 ? 9.390 7.178 6.746 1.00 71.31 102 PHE A N 1
ATOM 844 C CA . PHE A 1 102 ? 9.187 8.263 5.772 1.00 71.31 102 PHE A CA 1
ATOM 845 C C . PHE A 1 102 ? 9.818 7.986 4.398 1.00 71.31 102 PHE A C 1
ATOM 847 O O . PHE A 1 102 ? 9.454 8.627 3.416 1.00 71.31 102 PHE A O 1
ATOM 854 N N . SER A 1 103 ? 10.720 7.006 4.299 1.00 63.03 103 SER A N 1
ATOM 855 C CA . SER A 1 103 ? 11.275 6.515 3.028 1.00 63.03 103 SER A CA 1
ATOM 856 C C . SER A 1 103 ? 10.367 5.486 2.329 1.00 63.03 103 SER A C 1
ATOM 858 O O . SER A 1 103 ? 10.709 4.966 1.260 1.00 63.03 103 SER A O 1
ATOM 860 N N . GLY A 1 104 ? 9.195 5.199 2.907 1.00 61.16 104 GLY A N 1
ATOM 861 C CA . GLY A 1 104 ? 8.167 4.339 2.326 1.00 61.16 104 GLY A CA 1
ATOM 862 C C . GLY A 1 104 ? 8.246 2.868 2.741 1.00 61.16 104 GLY A C 1
ATOM 863 O O . GLY A 1 104 ? 7.715 2.025 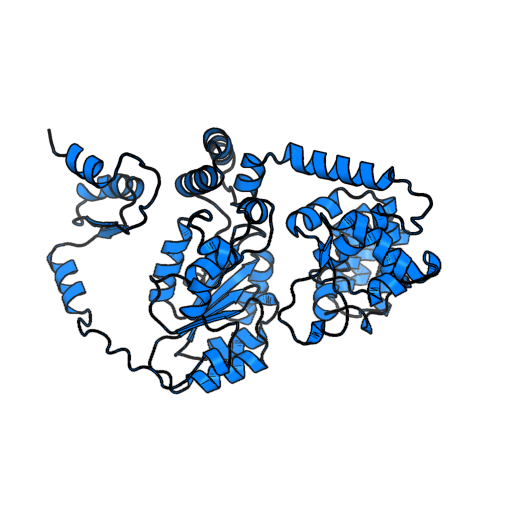2.016 1.00 61.16 104 GLY A O 1
ATOM 864 N N . ALA A 1 105 ? 8.905 2.547 3.860 1.00 62.91 105 ALA A N 1
ATOM 865 C CA . ALA A 1 105 ? 8.813 1.220 4.468 1.00 62.91 105 ALA A CA 1
ATOM 866 C C . ALA A 1 105 ? 7.398 0.963 5.026 1.00 62.91 105 ALA A C 1
ATOM 868 O O . ALA A 1 105 ? 6.702 1.896 5.430 1.00 62.91 105 ALA A O 1
ATOM 869 N N . GLU A 1 106 ? 6.971 -0.303 5.085 1.00 70.56 106 GLU A N 1
ATOM 870 C CA . GLU A 1 106 ? 5.666 -0.657 5.665 1.00 70.56 106 GLU A CA 1
ATOM 871 C C . GLU A 1 106 ? 5.602 -0.292 7.155 1.00 70.56 106 GLU A C 1
ATOM 873 O O . GLU A 1 106 ? 6.603 -0.485 7.853 1.00 70.56 106 GLU A O 1
ATOM 878 N N . PRO A 1 107 ? 4.472 0.242 7.659 1.00 78.19 107 PRO A N 1
ATOM 879 C CA . PRO A 1 107 ? 4.348 0.654 9.054 1.00 78.19 107 PRO A CA 1
ATOM 880 C C . PRO A 1 107 ? 4.518 -0.536 9.997 1.00 78.19 107 PRO A C 1
ATOM 882 O O . PRO A 1 107 ? 3.825 -1.543 9.881 1.00 78.19 107 PRO A O 1
ATOM 885 N N . GLN A 1 108 ? 5.405 -0.389 10.974 1.00 82.00 108 GLN A N 1
ATOM 886 C CA . GLN A 1 108 ? 5.598 -1.350 12.051 1.00 82.00 108 GLN A CA 1
ATOM 887 C C . GLN A 1 108 ? 4.973 -0.844 13.350 1.00 82.00 108 GLN A C 1
ATOM 889 O O . GLN A 1 108 ? 4.784 0.356 13.561 1.00 82.00 108 GLN A O 1
ATOM 894 N N . ILE A 1 109 ? 4.706 -1.771 14.274 1.00 82.56 109 ILE A N 1
ATOM 895 C CA . ILE A 1 109 ? 4.185 -1.450 15.612 1.00 82.56 109 ILE A CA 1
ATOM 896 C C . ILE A 1 109 ? 5.105 -0.437 16.315 1.00 82.56 109 ILE A C 1
ATOM 898 O O . ILE A 1 109 ? 4.640 0.487 16.975 1.00 82.56 109 ILE A O 1
ATOM 902 N N . SER A 1 110 ? 6.422 -0.560 16.144 1.00 81.12 110 SER A N 1
ATOM 903 C CA . SER A 1 110 ? 7.379 0.371 16.741 1.00 81.12 110 SER A CA 1
ATOM 904 C C . SER A 1 110 ? 7.266 1.797 16.205 1.00 81.12 110 SER A C 1
ATOM 906 O O . SER A 1 110 ? 7.512 2.732 16.968 1.00 81.12 110 SER A O 1
ATOM 908 N N . ASP A 1 111 ? 6.859 1.981 14.946 1.00 80.56 111 ASP A N 1
ATOM 909 C CA . ASP A 1 111 ? 6.707 3.307 14.349 1.00 80.56 111 ASP A CA 1
ATOM 910 C C . ASP A 1 111 ? 5.562 4.069 15.009 1.00 80.56 111 ASP A C 1
ATOM 912 O O . ASP A 1 111 ? 5.747 5.221 15.387 1.00 80.56 111 ASP A O 1
ATOM 916 N N . ILE A 1 112 ? 4.414 3.413 15.212 1.00 83.31 112 ILE A N 1
ATOM 917 C CA . ILE A 1 112 ? 3.220 4.036 15.805 1.00 83.31 112 ILE A CA 1
ATOM 918 C C . ILE A 1 112 ? 3.330 4.225 17.324 1.00 83.31 112 ILE A C 1
ATOM 920 O O . ILE A 1 112 ? 2.664 5.089 17.890 1.00 83.31 112 ILE A O 1
ATOM 924 N N . LEU A 1 113 ? 4.165 3.421 17.992 1.00 78.31 113 LEU A N 1
ATOM 925 C CA . LEU A 1 113 ? 4.471 3.572 19.416 1.00 78.31 113 LEU A CA 1
ATOM 926 C C . LEU A 1 113 ? 5.571 4.612 19.648 1.00 78.31 113 LEU A C 1
ATOM 928 O O . LEU A 1 113 ? 5.657 5.217 20.721 1.00 78.31 113 LEU A O 1
ATOM 932 N N . SER A 1 114 ? 6.431 4.836 18.653 1.00 71.44 114 SER A N 1
ATOM 933 C CA . SER A 1 114 ? 7.300 5.999 18.631 1.00 71.44 114 SER A CA 1
ATOM 934 C C . SER A 1 114 ? 6.420 7.215 18.341 1.00 71.44 114 SER A C 1
ATOM 936 O O . SER A 1 114 ? 5.754 7.277 17.318 1.00 71.44 114 SER A O 1
ATOM 938 N N . ASN A 1 115 ? 6.398 8.222 19.213 1.00 67.25 115 ASN A N 1
ATOM 939 C CA . ASN A 1 115 ? 5.611 9.451 18.989 1.00 67.25 115 ASN A CA 1
ATOM 940 C C . ASN A 1 115 ? 6.030 10.245 17.720 1.00 67.25 115 ASN A C 1
ATOM 942 O O . ASN A 1 115 ? 5.614 11.388 17.553 1.00 67.25 115 ASN A O 1
ATOM 946 N N . ASN A 1 116 ? 6.892 9.680 16.869 1.00 72.31 116 ASN A N 1
ATOM 947 C CA . ASN A 1 116 ? 7.403 10.274 15.647 1.00 72.31 116 ASN A CA 1
ATOM 948 C C . ASN A 1 116 ? 6.443 10.108 14.462 1.00 72.31 116 ASN A C 1
ATOM 950 O O . ASN A 1 116 ? 6.537 10.886 13.524 1.00 72.31 116 ASN A O 1
ATOM 954 N N . VAL A 1 117 ? 5.539 9.122 14.474 1.00 80.81 117 VAL A N 1
ATOM 955 C CA . VAL A 1 117 ? 4.475 9.017 13.464 1.00 80.81 117 VAL A CA 1
ATOM 956 C C . VAL A 1 117 ? 3.205 9.621 14.048 1.00 80.81 117 VAL A C 1
ATOM 958 O O . VAL A 1 117 ? 2.563 9.034 14.920 1.00 80.81 117 VAL A O 1
ATOM 961 N N . CYS A 1 118 ? 2.865 10.831 13.604 1.00 81.81 118 CYS A N 1
ATOM 962 C CA . CYS A 1 118 ? 1.721 11.569 14.125 1.00 81.81 118 CYS A CA 1
ATOM 963 C C . CYS A 1 118 ? 0.384 10.929 13.723 1.00 81.81 118 CYS A C 1
ATOM 965 O O . CYS A 1 118 ? 0.254 10.297 12.673 1.00 81.81 118 CYS A O 1
ATOM 967 N N . ARG A 1 119 ? -0.628 11.112 14.575 1.00 86.81 119 ARG A N 1
ATOM 968 C CA . ARG A 1 119 ? -2.025 10.825 14.237 1.00 86.81 119 ARG A CA 1
ATOM 969 C C . ARG A 1 119 ? -2.596 12.042 13.515 1.00 86.81 119 ARG A C 1
ATOM 971 O O . ARG A 1 119 ? -2.459 13.154 14.019 1.00 86.81 119 ARG A O 1
ATOM 978 N N . ILE A 1 120 ? -3.204 11.810 12.361 1.00 85.81 120 ILE A N 1
ATOM 979 C CA . ILE A 1 120 ? -3.880 12.834 11.553 1.00 85.81 120 ILE A CA 1
ATOM 980 C C . ILE A 1 120 ? -5.373 12.902 11.900 1.00 85.81 120 ILE A C 1
ATOM 982 O O . ILE A 1 120 ? -5.879 12.049 12.637 1.00 85.81 120 ILE A O 1
ATOM 986 N N . SER A 1 121 ? -6.077 13.904 11.382 1.00 85.12 121 SER A N 1
ATOM 987 C CA . SER A 1 121 ? -7.495 14.195 11.624 1.00 85.12 121 SER A CA 1
ATOM 988 C C . SER A 1 121 ? -8.392 12.953 11.505 1.00 85.12 121 SER A C 1
ATOM 990 O O . SER A 1 121 ? -9.171 12.667 12.424 1.00 85.12 121 SER A O 1
ATOM 992 N N . TYR A 1 122 ? -8.172 12.140 10.464 1.00 89.19 122 TYR A N 1
ATOM 993 C CA . TYR A 1 122 ? -8.892 10.891 10.199 1.00 89.19 122 TYR A CA 1
ATOM 994 C C . TYR A 1 122 ? -8.854 9.872 11.333 1.00 89.19 122 TYR A C 1
ATOM 996 O O . TYR A 1 122 ? -9.754 9.044 11.436 1.00 89.19 122 TYR A O 1
ATOM 1004 N N . PHE A 1 123 ? -7.849 9.911 12.212 1.00 90.88 123 PHE A N 1
ATOM 1005 C CA . PHE A 1 123 ? -7.817 9.028 13.375 1.00 90.88 123 PHE A CA 1
ATOM 1006 C C . PHE A 1 123 ? -9.069 9.198 14.237 1.00 90.88 123 PHE A C 1
ATOM 1008 O O . PHE A 1 123 ? -9.735 8.218 14.559 1.00 90.88 123 PHE A O 1
ATOM 1015 N N . ASN A 1 124 ? -9.422 10.441 14.571 1.00 85.19 124 ASN A N 1
ATOM 1016 C CA . ASN A 1 124 ? -10.585 10.703 15.415 1.00 85.19 124 ASN A CA 1
ATOM 1017 C C . ASN A 1 124 ? -11.896 10.458 14.660 1.00 85.19 124 ASN A C 1
ATOM 1019 O O . ASN A 1 124 ? -12.842 9.937 15.245 1.00 85.19 124 ASN A O 1
ATOM 1023 N N . GLU A 1 125 ? -11.939 10.785 13.366 1.00 86.81 125 GLU A N 1
ATOM 1024 C CA . GLU A 1 125 ? -13.101 10.501 12.519 1.00 86.81 125 GLU A CA 1
ATOM 1025 C C . GLU A 1 125 ? -13.416 9.000 12.495 1.00 86.81 125 GLU A C 1
ATOM 1027 O O . GLU A 1 125 ? -14.553 8.591 12.740 1.00 86.81 125 GLU A O 1
ATOM 1032 N N . VAL A 1 126 ? -12.392 8.167 12.285 1.00 90.69 126 VAL A N 1
ATOM 1033 C CA . VAL A 1 126 ? -12.551 6.713 12.273 1.00 90.69 126 VAL A CA 1
ATOM 1034 C C . VAL A 1 126 ? -12.916 6.185 13.661 1.00 90.69 126 VAL A C 1
ATOM 1036 O O . VAL A 1 126 ? -13.820 5.362 13.749 1.00 90.69 126 VAL A O 1
ATOM 1039 N N . VAL A 1 127 ? -12.293 6.662 14.747 1.00 89.06 127 VAL A N 1
ATOM 1040 C CA . VAL A 1 127 ? -12.666 6.256 16.121 1.00 89.06 127 VAL A CA 1
ATOM 1041 C C . VAL A 1 127 ? -14.148 6.517 16.388 1.00 89.06 127 VAL A C 1
ATOM 1043 O O . VAL A 1 127 ? -14.849 5.618 16.848 1.00 89.06 127 VAL A O 1
ATOM 1046 N N . ASN A 1 128 ? -14.644 7.709 16.050 1.00 84.25 128 ASN A N 1
ATOM 1047 C CA . ASN A 1 128 ? -16.053 8.052 16.238 1.00 84.25 128 ASN A CA 1
ATOM 1048 C C . ASN A 1 128 ? -16.970 7.106 15.454 1.00 84.25 128 ASN A C 1
ATOM 1050 O O . ASN A 1 128 ? -17.992 6.665 15.973 1.00 84.25 128 ASN A O 1
ATOM 1054 N N . ARG A 1 129 ? -16.575 6.736 14.233 1.00 86.88 129 ARG A N 1
ATOM 1055 C CA . ARG A 1 129 ? -17.362 5.850 13.370 1.00 86.88 129 ARG A CA 1
ATOM 1056 C C . ARG A 1 129 ? -17.320 4.388 13.805 1.00 86.88 129 ARG A C 1
ATOM 1058 O O . ARG A 1 129 ? -18.322 3.697 13.690 1.00 86.88 129 ARG A O 1
ATOM 1065 N N . ILE A 1 130 ? -16.192 3.933 14.348 1.00 88.75 130 ILE A N 1
ATOM 1066 C CA . ILE A 1 130 ? -16.047 2.602 14.956 1.00 88.75 130 ILE A CA 1
ATOM 1067 C C . ILE A 1 130 ? -16.990 2.442 16.156 1.00 88.75 130 ILE A C 1
ATOM 1069 O O . ILE A 1 130 ? -17.487 1.350 16.405 1.00 88.75 130 ILE A O 1
ATOM 1073 N N . ILE A 1 131 ? -17.227 3.516 16.914 1.00 80.19 131 ILE A N 1
ATOM 1074 C CA . ILE A 1 131 ? -18.128 3.482 18.075 1.00 80.19 131 ILE A CA 1
ATOM 1075 C C . ILE A 1 131 ? -19.595 3.378 17.631 1.00 80.19 131 ILE A C 1
ATOM 1077 O O . ILE A 1 131 ? -20.402 2.786 18.348 1.00 80.19 131 ILE A O 1
ATOM 1081 N N . THR A 1 132 ? -19.950 3.947 16.474 1.00 75.88 132 THR A N 1
ATOM 1082 C CA . THR A 1 132 ? -21.339 3.995 15.989 1.00 75.88 132 THR A CA 1
ATOM 1083 C C . THR A 1 132 ? -21.721 2.874 15.026 1.00 75.88 132 THR A C 1
ATOM 1085 O O . THR A 1 132 ? -22.908 2.574 14.926 1.00 75.88 132 THR A O 1
ATOM 1088 N N . ASN A 1 133 ? -20.760 2.283 14.309 1.00 73.06 133 ASN A N 1
ATOM 1089 C CA . ASN A 1 133 ? -21.012 1.324 13.232 1.00 73.06 133 ASN A CA 1
ATOM 1090 C C . ASN A 1 133 ? -20.348 -0.035 13.494 1.00 73.06 133 ASN A C 1
ATOM 1092 O O . ASN A 1 133 ? -19.223 -0.099 13.988 1.00 73.06 133 ASN A O 1
ATOM 1096 N N . ASP A 1 134 ? -20.985 -1.104 13.008 1.00 77.12 134 ASP A N 1
ATOM 1097 C CA . ASP A 1 134 ? -20.432 -2.465 13.053 1.00 77.12 134 ASP A CA 1
ATOM 1098 C C . ASP A 1 134 ? -19.298 -2.675 12.030 1.00 77.12 134 ASP A C 1
ATOM 1100 O O . ASP A 1 134 ? -18.452 -3.557 12.175 1.00 77.12 134 ASP A O 1
ATOM 1104 N N . THR A 1 135 ? -19.263 -1.898 10.942 1.00 88.50 135 THR A N 1
ATOM 1105 C CA . THR A 1 135 ? -18.215 -1.986 9.915 1.00 88.50 135 THR A CA 1
ATOM 1106 C C . THR A 1 135 ? -17.791 -0.602 9.430 1.00 88.50 135 THR A C 1
ATOM 1108 O O . THR A 1 135 ? -18.622 0.245 9.104 1.00 88.50 135 THR A O 1
ATOM 1111 N N . VAL A 1 136 ? -16.478 -0.384 9.349 1.00 92.44 136 VAL A N 1
ATOM 1112 C CA . VAL A 1 136 ? -15.861 0.823 8.792 1.00 92.44 136 VAL A CA 1
ATOM 1113 C C . VAL A 1 136 ? -14.863 0.429 7.706 1.00 92.44 136 VAL A C 1
ATOM 1115 O O . VAL A 1 136 ? -13.900 -0.294 7.967 1.00 92.44 136 VAL A O 1
ATOM 1118 N N . LEU A 1 137 ? -15.081 0.917 6.485 1.00 91.00 137 LEU A N 1
ATOM 1119 C CA . LEU A 1 137 ? -14.177 0.747 5.349 1.00 91.00 137 LEU A CA 1
ATOM 1120 C C . LEU A 1 137 ? -13.385 2.038 5.112 1.00 91.00 137 LEU A C 1
ATOM 1122 O O . LEU A 1 137 ? -13.928 3.057 4.692 1.00 91.00 137 LEU A O 1
ATOM 1126 N N . ILE A 1 138 ? -12.077 1.963 5.325 1.00 92.31 138 ILE A N 1
ATOM 1127 C CA . ILE A 1 138 ? -11.118 3.021 5.028 1.00 92.31 138 ILE A CA 1
ATOM 1128 C C . ILE A 1 138 ? -10.637 2.847 3.584 1.00 92.31 138 ILE A C 1
ATOM 1130 O O . ILE A 1 138 ? -9.941 1.882 3.253 1.00 92.31 138 ILE A O 1
ATOM 1134 N N . THR A 1 139 ? -10.978 3.791 2.715 1.00 82.69 139 THR A N 1
ATOM 1135 C CA . THR A 1 139 ? -10.504 3.830 1.329 1.00 82.69 139 THR A CA 1
ATOM 1136 C C . THR A 1 139 ? -9.443 4.900 1.125 1.00 82.69 139 THR A C 1
ATOM 1138 O O . THR A 1 139 ? -9.304 5.832 1.909 1.00 82.69 139 THR A O 1
ATOM 1141 N N . GLY A 1 140 ? -8.664 4.764 0.057 1.00 67.31 140 GLY A N 1
ATOM 1142 C CA . GLY A 1 140 ? -7.813 5.847 -0.413 1.00 67.31 140 GLY A CA 1
ATOM 1143 C C . GLY A 1 140 ? -6.777 5.397 -1.429 1.00 67.31 140 GLY A C 1
ATOM 1144 O O . GLY A 1 140 ? -6.521 4.197 -1.598 1.00 67.31 140 GLY A O 1
ATOM 1145 N N . ILE A 1 141 ? -6.120 6.347 -2.082 1.00 57.19 141 ILE A N 1
ATOM 1146 C CA . ILE A 1 141 ? -5.043 6.062 -3.040 1.00 57.19 141 ILE A CA 1
ATOM 1147 C C . ILE A 1 141 ? -3.838 5.363 -2.375 1.00 57.19 141 ILE A C 1
ATOM 1149 O O . ILE A 1 141 ? -3.678 5.405 -1.153 1.00 57.19 141 ILE A O 1
ATOM 1153 N N . PRO A 1 142 ? -2.980 4.642 -3.120 1.00 58.09 142 PRO A N 1
ATOM 1154 C CA . PRO A 1 142 ? -1.762 4.062 -2.554 1.00 58.09 142 PRO A CA 1
ATOM 1155 C C . PRO A 1 142 ? -0.938 5.089 -1.763 1.00 58.09 142 PRO A C 1
ATOM 1157 O O . PRO A 1 142 ? -0.829 6.237 -2.168 1.00 58.09 142 PRO A O 1
ATOM 1160 N N . GLY A 1 143 ? -0.400 4.664 -0.615 1.00 62.06 143 GLY A N 1
ATOM 1161 C CA . GLY A 1 143 ? 0.484 5.459 0.244 1.00 62.06 143 GLY A CA 1
ATOM 1162 C C . GLY A 1 143 ? -0.140 6.621 1.030 1.00 62.06 143 GLY A C 1
ATOM 1163 O O . GLY A 1 143 ? 0.582 7.283 1.767 1.00 62.06 143 GLY A O 1
ATOM 1164 N N . CYS A 1 144 ? -1.458 6.840 0.986 1.00 68.50 144 CYS A N 1
ATOM 1165 C CA . CYS A 1 144 ? -2.115 7.853 1.830 1.00 68.50 144 CYS A CA 1
ATOM 1166 C C . CYS A 1 144 ? -2.134 7.531 3.346 1.00 68.50 144 CYS A C 1
ATOM 1168 O O . CYS A 1 144 ? -2.789 8.220 4.113 1.00 68.50 144 CYS A O 1
ATOM 1170 N N . GLY A 1 145 ? -1.435 6.482 3.800 1.00 76.69 145 GLY A N 1
ATOM 1171 C CA . GLY A 1 145 ? -1.312 6.156 5.227 1.00 76.69 145 GLY A CA 1
ATOM 1172 C C . GLY A 1 145 ? -2.381 5.220 5.795 1.00 76.69 145 GLY A C 1
ATOM 1173 O O . GLY A 1 145 ? -2.455 5.082 7.009 1.00 76.69 145 GLY A O 1
ATOM 1174 N N . LYS A 1 146 ? -3.171 4.529 4.959 1.00 87.12 146 LYS A N 1
ATOM 1175 C CA . LYS A 1 146 ? -4.215 3.576 5.405 1.00 87.12 146 LYS A CA 1
ATOM 1176 C C . LYS A 1 146 ? -3.711 2.541 6.407 1.00 87.12 146 LYS A C 1
ATOM 1178 O O . LYS A 1 146 ? -4.260 2.439 7.496 1.00 87.12 146 LYS A O 1
ATOM 1183 N N . SER A 1 147 ? -2.658 1.806 6.051 1.00 86.62 147 SER A N 1
ATOM 1184 C CA . SER A 1 147 ? -2.069 0.771 6.908 1.00 86.62 147 SER A CA 1
ATOM 1185 C C . SER A 1 147 ? -1.574 1.363 8.229 1.00 86.62 147 SER A C 1
ATOM 1187 O O . SER A 1 147 ? -1.790 0.785 9.289 1.00 86.62 147 SER A O 1
ATOM 1189 N N . THR A 1 148 ? -0.983 2.561 8.181 1.00 89.19 148 THR A N 1
ATOM 1190 C CA . THR A 1 148 ? -0.526 3.298 9.365 1.00 89.19 148 THR A CA 1
ATOM 1191 C C . THR A 1 148 ? -1.694 3.675 10.270 1.00 89.19 148 THR A C 1
ATOM 1193 O O . THR A 1 148 ? -1.634 3.424 11.470 1.00 89.19 148 THR A O 1
ATOM 1196 N N . LEU A 1 149 ? -2.766 4.236 9.705 1.00 91.88 149 LEU A N 1
ATOM 1197 C CA . LEU A 1 149 ? -3.977 4.615 10.430 1.00 91.88 149 LEU A CA 1
ATOM 1198 C C . LEU A 1 149 ? -4.639 3.393 11.073 1.00 91.88 149 LEU A C 1
ATOM 1200 O O . LEU A 1 149 ? -4.966 3.411 12.258 1.00 91.88 149 LEU A O 1
ATOM 1204 N N . LEU A 1 150 ? -4.780 2.308 10.315 1.00 93.25 150 LEU A N 1
ATOM 1205 C CA . LEU A 1 150 ? -5.377 1.068 10.793 1.00 93.25 150 LEU A CA 1
ATOM 1206 C C . LEU A 1 150 ? -4.558 0.479 11.959 1.00 93.25 150 LEU A C 1
ATOM 1208 O O . LEU A 1 150 ? -5.131 0.063 12.967 1.00 93.25 150 LEU A O 1
ATOM 1212 N N . LEU A 1 151 ? -3.224 0.525 11.874 1.00 90.88 151 LEU A N 1
ATOM 1213 C CA . LEU A 1 151 ? -2.335 0.088 12.951 1.00 90.88 151 LEU A CA 1
ATOM 1214 C C . LEU A 1 151 ? -2.429 1.011 14.180 1.00 90.88 151 LEU A C 1
ATOM 1216 O O . LEU A 1 151 ? -2.514 0.527 15.309 1.00 90.88 151 LEU A O 1
ATOM 1220 N N . GLN A 1 152 ? -2.479 2.335 13.983 1.00 91.25 152 GLN A N 1
ATOM 1221 C CA . GLN A 1 152 ? -2.681 3.309 15.064 1.00 91.25 152 GLN A CA 1
ATOM 1222 C C . GLN A 1 152 ? -3.994 3.052 15.821 1.00 91.25 152 GLN A C 1
ATOM 1224 O O . GLN A 1 152 ? -4.010 3.141 17.048 1.00 91.25 152 GLN A O 1
ATOM 1229 N N . LEU A 1 153 ? -5.076 2.709 15.114 1.00 92.88 153 LEU A N 1
ATOM 1230 C CA . LEU A 1 153 ? -6.374 2.366 15.707 1.00 92.88 153 LEU A CA 1
ATOM 1231 C C . LEU A 1 153 ? -6.322 1.031 16.465 1.00 92.88 153 LEU A C 1
ATOM 1233 O O . LEU A 1 153 ? -6.822 0.926 17.588 1.00 92.88 153 LEU A O 1
ATOM 1237 N N . ALA A 1 154 ? -5.658 0.022 15.899 1.00 91.69 154 ALA A N 1
ATOM 1238 C CA . ALA A 1 154 ? -5.518 -1.285 16.535 1.00 91.69 154 ALA A CA 1
ATOM 1239 C C . ALA A 1 154 ? -4.777 -1.211 17.883 1.00 91.69 154 ALA A C 1
ATOM 1241 O O . ALA A 1 154 ? -5.128 -1.927 18.818 1.00 91.69 154 ALA A O 1
ATOM 1242 N N . PHE A 1 155 ? -3.798 -0.314 18.020 1.00 88.94 155 PHE A N 1
ATOM 1243 C CA . PHE A 1 155 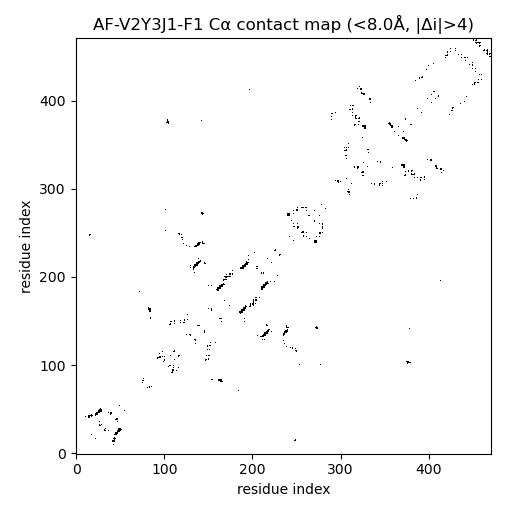? -2.988 -0.154 19.238 1.00 88.94 155 PHE A CA 1
ATOM 1244 C C . PHE A 1 155 ? -3.385 1.040 20.117 1.00 88.94 155 PHE A C 1
ATOM 1246 O O . PHE A 1 155 ? -2.758 1.281 21.148 1.00 88.94 155 PHE A O 1
ATOM 1253 N N . SER A 1 156 ? -4.420 1.777 19.723 1.00 86.88 156 SER A N 1
ATOM 1254 C CA . SER A 1 156 ? -4.974 2.912 20.461 1.00 86.88 156 SER A CA 1
ATOM 1255 C C . SER A 1 156 ? -5.619 2.471 21.782 1.00 86.88 156 SER A C 1
ATOM 1257 O O . SER A 1 156 ? -6.093 1.345 21.891 1.00 86.88 156 SER A O 1
ATOM 1259 N N . ASP A 1 157 ? -5.662 3.341 22.790 1.00 83.50 157 ASP A N 1
ATOM 1260 C CA . ASP A 1 157 ? -6.379 3.072 24.050 1.00 83.50 157 ASP A CA 1
ATOM 1261 C C . ASP A 1 157 ? -7.805 3.661 24.032 1.00 83.50 157 ASP A C 1
ATOM 1263 O O . ASP A 1 157 ? -8.621 3.364 24.898 1.00 83.50 157 ASP A O 1
ATOM 1267 N N . GLU A 1 158 ? -8.121 4.465 23.014 1.00 83.88 158 GLU A N 1
ATOM 1268 C CA . GLU A 1 158 ? -9.417 5.110 22.792 1.00 83.88 158 GLU A CA 1
ATOM 1269 C C . GLU A 1 158 ? -10.516 4.129 22.342 1.00 83.88 158 GLU A C 1
ATOM 1271 O O . GLU A 1 158 ? -11.699 4.398 22.530 1.00 83.88 158 GLU A O 1
ATOM 1276 N N . ILE A 1 159 ? -10.138 2.974 21.784 1.00 86.50 159 ILE A N 1
ATOM 1277 C CA . ILE A 1 159 ? -11.067 1.891 21.427 1.00 86.50 159 ILE A CA 1
ATOM 1278 C C . ILE A 1 159 ? -11.016 0.825 22.533 1.00 86.50 159 ILE A C 1
ATOM 1280 O O . ILE A 1 159 ? -10.002 0.145 22.682 1.00 86.50 159 ILE A O 1
ATOM 1284 N N . ASP A 1 160 ? -12.090 0.657 23.307 1.00 82.88 160 ASP A N 1
ATOM 1285 C CA . ASP A 1 160 ? -12.166 -0.321 24.407 1.00 82.88 160 ASP A CA 1
ATOM 1286 C C . ASP A 1 160 ? -12.720 -1.672 23.927 1.00 82.88 160 ASP A C 1
ATOM 1288 O O . ASP A 1 160 ? -13.888 -1.775 23.553 1.00 82.88 160 ASP A O 1
ATOM 1292 N N . GLY A 1 161 ? -11.904 -2.726 23.969 1.00 86.00 161 GLY A N 1
ATOM 1293 C CA . GLY A 1 161 ? -12.319 -4.076 23.587 1.00 86.00 161 GLY A CA 1
ATOM 1294 C C . GLY A 1 161 ? -11.155 -5.005 23.257 1.00 86.00 161 GLY A C 1
ATOM 1295 O O . GLY A 1 161 ? -9.983 -4.638 23.362 1.00 86.00 161 GLY A O 1
ATOM 1296 N N . LYS A 1 162 ? -11.481 -6.234 22.846 1.00 89.56 162 LYS A N 1
ATOM 1297 C CA . LYS A 1 162 ? -10.496 -7.181 22.305 1.00 89.56 162 LYS A CA 1
ATOM 1298 C C . LYS A 1 162 ? -10.148 -6.772 20.884 1.00 89.56 162 LYS A C 1
ATOM 1300 O O . LYS A 1 162 ? -11.046 -6.488 20.101 1.00 89.56 162 LYS A O 1
ATOM 1305 N N . LYS A 1 163 ? -8.863 -6.747 20.541 1.00 92.81 163 LYS A N 1
ATOM 1306 C CA . LYS A 1 163 ? -8.404 -6.255 19.240 1.00 92.81 163 LYS A CA 1
ATOM 1307 C C . LYS A 1 163 ? -7.538 -7.281 18.544 1.00 92.81 163 LYS A C 1
ATOM 1309 O O . LYS A 1 163 ? -6.643 -7.860 19.161 1.00 92.81 163 LYS A O 1
ATOM 1314 N N . PHE A 1 164 ? -7.797 -7.465 17.259 1.00 93.50 164 PHE A N 1
ATOM 1315 C CA . PHE A 1 164 ? -7.001 -8.313 16.389 1.00 93.50 164 PHE A CA 1
ATOM 1316 C C . PHE A 1 164 ? -6.581 -7.534 15.149 1.00 93.50 164 PHE A C 1
ATOM 1318 O O . PHE A 1 164 ? -7.401 -6.852 14.541 1.00 93.50 164 PHE A O 1
ATOM 1325 N N . TRP A 1 165 ? -5.312 -7.650 14.782 1.00 91.62 165 TRP A N 1
ATOM 1326 C CA . TRP A 1 165 ? -4.719 -7.038 13.603 1.00 91.62 165 TRP A CA 1
ATOM 1327 C C . TRP A 1 165 ? -4.301 -8.109 12.597 1.00 91.62 165 TRP A C 1
ATOM 1329 O O . TRP A 1 165 ? -3.565 -9.040 12.933 1.00 91.62 165 TRP A O 1
ATOM 1339 N N . PHE A 1 166 ? -4.731 -7.950 11.349 1.00 90.25 166 PHE A N 1
ATOM 1340 C CA . PHE A 1 166 ? -4.381 -8.829 10.244 1.00 90.25 166 PHE A CA 1
ATOM 1341 C C . PHE A 1 166 ? -3.906 -7.998 9.048 1.00 90.25 166 PHE A C 1
ATOM 1343 O O . PHE A 1 166 ? -4.686 -7.278 8.428 1.00 90.25 166 PHE A O 1
ATOM 1350 N N . SER A 1 167 ? -2.630 -8.139 8.680 1.00 82.12 167 SER A N 1
ATOM 1351 C CA . SER A 1 167 ? -2.127 -7.663 7.379 1.00 82.12 167 SER A CA 1
ATOM 1352 C C . SER A 1 167 ? -2.727 -8.462 6.216 1.00 82.12 167 SER A C 1
ATOM 1354 O O . SER A 1 167 ? -2.842 -7.975 5.092 1.00 82.12 167 SER A O 1
ATOM 1356 N N . ASN A 1 168 ? -3.094 -9.709 6.508 1.00 80.75 168 ASN A N 1
ATOM 1357 C CA . ASN A 1 168 ? -3.736 -10.671 5.638 1.00 80.75 168 ASN A CA 1
ATOM 1358 C C . ASN A 1 168 ? -4.478 -11.679 6.540 1.00 80.75 168 ASN A C 1
ATOM 1360 O O . ASN A 1 168 ? -3.976 -12.012 7.612 1.00 80.75 168 ASN A O 1
ATOM 1364 N N . ILE A 1 169 ? -5.668 -12.131 6.145 1.00 87.38 169 ILE A N 1
ATOM 1365 C CA . ILE A 1 169 ? -6.443 -13.129 6.894 1.00 87.38 169 ILE A CA 1
ATOM 1366 C C . ILE A 1 169 ? -7.060 -14.130 5.929 1.00 87.38 169 ILE A C 1
ATOM 1368 O O . ILE A 1 169 ? -7.769 -13.761 4.997 1.00 87.38 169 ILE A O 1
ATOM 1372 N N . THR A 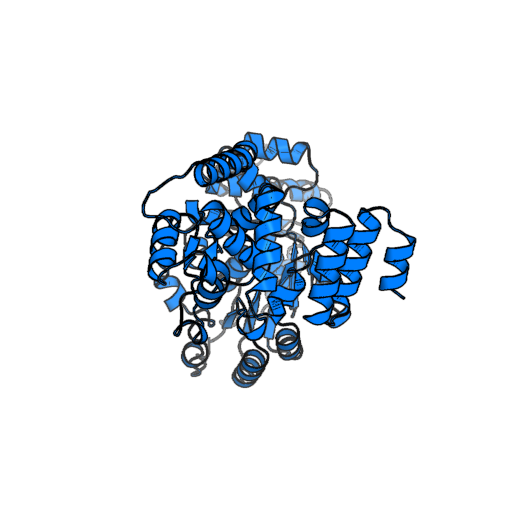1 170 ? -6.826 -15.413 6.160 1.00 88.56 170 THR A N 1
ATOM 1373 C CA . THR A 1 170 ? -7.427 -16.486 5.371 1.00 88.56 170 THR A CA 1
ATOM 1374 C C . THR A 1 170 ? -8.860 -16.775 5.821 1.00 88.56 170 THR A C 1
ATOM 1376 O O . THR A 1 170 ? -9.275 -16.481 6.944 1.00 88.56 170 THR A O 1
ATOM 1379 N N . LYS A 1 171 ? -9.646 -17.424 4.954 1.00 89.56 171 LYS A N 1
ATOM 1380 C CA . LYS A 1 171 ? -11.006 -17.863 5.303 1.00 89.56 171 LYS A CA 1
ATOM 1381 C C . LYS A 1 171 ? -11.023 -18.791 6.528 1.00 89.56 171 LYS A C 1
ATOM 1383 O O . LYS A 1 171 ? -11.907 -18.671 7.369 1.00 89.56 171 LYS A O 1
ATOM 1388 N N . GLN A 1 172 ? -10.042 -19.687 6.639 1.00 89.50 172 GLN A N 1
ATOM 1389 C CA . GLN A 1 172 ? -9.942 -20.637 7.751 1.00 89.50 172 GLN A CA 1
ATOM 1390 C C . GLN A 1 172 ? -9.636 -19.929 9.077 1.00 89.50 172 GLN A C 1
ATOM 1392 O O . GLN A 1 172 ? -10.243 -20.245 10.100 1.00 89.50 172 GLN A O 1
ATOM 1397 N N . GLU A 1 173 ? -8.743 -18.936 9.067 1.00 90.69 173 GLU A N 1
ATOM 1398 C CA . GLU A 1 173 ? -8.459 -18.111 10.246 1.00 90.69 173 GLU A CA 1
ATOM 1399 C C . GLU A 1 173 ? -9.677 -17.293 10.672 1.00 90.69 173 GLU A C 1
ATOM 1401 O O . GLU A 1 173 ? -9.971 -17.222 11.863 1.00 90.69 173 GLU A O 1
ATOM 1406 N N . ALA A 1 174 ? -10.425 -16.739 9.714 1.00 92.00 174 ALA A N 1
ATOM 1407 C CA . ALA A 1 174 ? -11.675 -16.036 9.984 1.00 92.00 174 ALA A CA 1
ATOM 1408 C C . ALA A 1 174 ? -12.734 -16.949 10.627 1.00 92.00 174 ALA A C 1
ATOM 1410 O O . ALA A 1 174 ? -13.357 -16.569 11.619 1.00 92.00 174 ALA A O 1
ATOM 1411 N N . GLU A 1 175 ? -12.915 -18.169 10.115 1.00 92.06 175 GLU A N 1
ATOM 1412 C CA . GLU A 1 175 ? -13.831 -19.161 10.697 1.00 92.06 175 GLU A CA 1
ATOM 1413 C C . GLU A 1 175 ? -13.399 -19.569 12.113 1.00 92.06 175 GLU A C 1
ATOM 1415 O O . GLU A 1 175 ? -14.222 -19.601 13.032 1.00 92.06 175 GLU A O 1
ATOM 1420 N N . ARG A 1 176 ? -12.100 -19.815 12.317 1.00 91.50 176 ARG A N 1
ATOM 1421 C CA . ARG A 1 176 ? -11.526 -20.134 13.630 1.00 91.50 176 ARG A CA 1
ATOM 1422 C C . ARG A 1 176 ? -11.693 -18.982 14.620 1.00 91.50 176 ARG A C 1
ATOM 1424 O O . ARG A 1 176 ? -12.053 -19.223 15.771 1.00 91.50 176 ARG A O 1
ATOM 1431 N N . LEU A 1 177 ? -11.457 -17.742 14.189 1.00 92.12 177 LEU A N 1
ATOM 1432 C CA . LEU A 1 177 ? -11.651 -16.552 15.015 1.00 92.12 177 LEU A CA 1
ATOM 1433 C C . LEU A 1 177 ? -13.122 -16.412 15.408 1.00 92.12 177 LEU A C 1
ATOM 1435 O O . LEU A 1 177 ? -13.427 -16.265 16.588 1.00 92.12 177 LEU A O 1
ATOM 1439 N N . LYS A 1 178 ? -14.044 -16.551 14.450 1.00 90.25 178 LYS A N 1
ATOM 1440 C CA . LYS A 1 178 ? -15.486 -16.510 14.716 1.00 90.25 178 LYS A CA 1
ATOM 1441 C C . LYS A 1 178 ? -15.894 -17.547 15.760 1.00 90.25 178 LYS A C 1
ATOM 1443 O O . LYS A 1 178 ? -16.598 -17.198 16.700 1.00 90.25 178 LYS A O 1
ATOM 1448 N N . GLN A 1 179 ? -15.409 -18.787 15.643 1.00 88.62 179 GLN A N 1
ATOM 1449 C CA . GLN A 1 179 ? -15.666 -19.853 16.620 1.00 88.62 179 GLN A CA 1
ATOM 1450 C C . GLN A 1 179 ? -15.129 -19.523 18.018 1.00 88.62 179 GLN A C 1
ATOM 1452 O O . GLN A 1 179 ? -15.818 -19.751 19.012 1.00 88.62 179 GLN A O 1
ATOM 1457 N N . LEU A 1 180 ? -13.922 -18.958 18.096 1.00 88.25 180 LEU A N 1
ATOM 1458 C CA . LEU A 1 180 ? -13.294 -18.558 19.356 1.00 88.25 180 LEU A CA 1
ATOM 1459 C C . LEU A 1 180 ? -14.097 -17.465 20.080 1.00 88.25 180 LEU A C 1
ATOM 1461 O O . LEU A 1 180 ? -14.140 -17.440 21.309 1.00 88.25 180 LEU A O 1
ATOM 1465 N N . LEU A 1 181 ? -14.748 -16.586 19.317 1.00 87.88 181 LEU A N 1
ATOM 1466 C CA . LEU A 1 181 ? -15.464 -15.413 19.817 1.00 87.88 181 LEU A CA 1
ATOM 1467 C C . LEU A 1 181 ? -16.963 -15.645 20.074 1.00 87.88 181 LEU A C 1
ATOM 1469 O O . LEU A 1 181 ? -17.626 -14.731 20.556 1.00 87.88 181 LEU A O 1
ATOM 1473 N N . ILE A 1 182 ? -17.511 -16.844 19.818 1.00 82.38 182 ILE A N 1
ATOM 1474 C CA . ILE A 1 182 ? -18.954 -17.146 19.986 1.00 82.38 182 ILE A CA 1
ATOM 1475 C C . ILE A 1 182 ? -19.470 -16.773 21.384 1.00 82.38 182 ILE A C 1
ATOM 1477 O O . ILE A 1 182 ? -20.590 -16.290 21.526 1.00 82.38 182 ILE A O 1
ATOM 1481 N N . ASN A 1 183 ? -18.656 -17.009 22.415 1.00 79.19 183 ASN A N 1
ATOM 1482 C CA . ASN A 1 183 ? -19.020 -16.771 23.813 1.00 79.19 183 ASN A CA 1
ATOM 1483 C C . ASN A 1 183 ? -18.358 -15.516 24.403 1.00 79.19 183 ASN A C 1
ATOM 1485 O O . ASN A 1 183 ? -18.423 -15.312 25.620 1.00 79.19 183 ASN A O 1
ATOM 1489 N N . GLU A 1 184 ? -17.689 -14.703 23.579 1.00 82.69 184 GLU A N 1
ATOM 1490 C CA . GLU A 1 184 ? -17.085 -13.458 24.041 1.00 82.69 184 GLU A CA 1
ATOM 1491 C C . GLU A 1 184 ? -18.187 -12.424 24.298 1.00 82.69 184 GLU A C 1
ATOM 1493 O O . GLU A 1 184 ? -19.091 -12.213 23.493 1.00 82.69 184 GLU A O 1
ATOM 1498 N N . LYS A 1 185 ? -18.131 -11.816 25.482 1.00 78.00 185 LYS A N 1
ATOM 1499 C CA . LYS A 1 185 ? -19.095 -10.811 25.943 1.00 78.00 185 LYS A CA 1
ATOM 1500 C C . LYS A 1 185 ? -18.576 -9.395 25.735 1.00 78.00 185 LYS A C 1
ATOM 1502 O O . LYS A 1 185 ? -19.350 -8.444 25.809 1.00 78.00 185 LYS A O 1
ATOM 1507 N N . GLN A 1 186 ? -17.267 -9.247 25.560 1.00 80.25 186 GLN A N 1
ATOM 1508 C CA . GLN A 1 186 ? -16.646 -7.975 25.231 1.00 80.25 186 GLN A CA 1
ATOM 1509 C C . GLN A 1 186 ? -16.799 -7.677 23.743 1.00 80.25 186 GLN A C 1
ATOM 1511 O O . GLN A 1 186 ? -16.874 -8.586 22.922 1.00 80.25 186 GLN A O 1
ATOM 1516 N N . GLN A 1 187 ? -16.815 -6.390 23.398 1.00 84.50 187 GLN A N 1
ATOM 1517 C CA . GLN A 1 187 ? -16.714 -6.007 21.998 1.00 84.50 187 GLN A CA 1
ATOM 1518 C C . GLN A 1 187 ? -15.356 -6.424 21.441 1.00 84.50 187 GLN A C 1
ATOM 1520 O O . GLN A 1 187 ? -14.321 -6.293 22.110 1.00 84.50 187 GLN A O 1
ATOM 1525 N N . VAL A 1 188 ? -15.387 -6.929 20.213 1.00 90.81 188 VAL A N 1
ATOM 1526 C CA . VAL A 1 188 ? -14.203 -7.365 19.489 1.00 90.81 188 VAL A CA 1
ATOM 1527 C C . VAL A 1 188 ? -14.054 -6.514 18.245 1.00 90.81 188 VAL A C 1
ATOM 1529 O O . VAL A 1 188 ? -14.998 -6.366 17.479 1.00 90.81 188 VAL A O 1
ATOM 1532 N N . PHE A 1 189 ? -12.856 -5.987 18.033 1.00 93.44 189 PHE A N 1
ATOM 1533 C CA . PHE A 1 189 ? -12.492 -5.214 16.857 1.00 93.44 189 PHE A CA 1
ATOM 1534 C C . PHE A 1 189 ? -11.477 -6.001 16.041 1.00 93.44 189 PHE A C 1
ATOM 1536 O O . PHE A 1 189 ? -10.446 -6.438 16.565 1.00 93.44 189 PHE A O 1
ATOM 1543 N N . VAL A 1 190 ? -11.770 -6.186 14.759 1.00 94.75 190 VAL A N 1
ATOM 1544 C CA . VAL A 1 190 ? -10.886 -6.879 13.825 1.00 94.75 190 VAL A CA 1
ATOM 1545 C C . VAL A 1 190 ? -10.470 -5.901 12.736 1.00 94.75 190 VAL A C 1
ATOM 1547 O O . VAL A 1 190 ? -11.294 -5.414 11.962 1.00 94.75 190 VAL A O 1
ATOM 1550 N N . PHE A 1 191 ? -9.172 -5.618 12.709 1.00 94.81 191 PHE A N 1
ATOM 1551 C CA . PHE A 1 191 ? -8.525 -4.713 11.776 1.00 94.81 191 PHE A CA 1
ATOM 1552 C C . PHE A 1 191 ? -7.906 -5.524 10.636 1.00 94.81 191 PHE A C 1
ATOM 1554 O O . PHE A 1 191 ? -7.066 -6.387 10.900 1.00 94.81 191 PHE A O 1
ATOM 1561 N N . ILE A 1 192 ? -8.320 -5.272 9.391 1.00 92.31 192 ILE A N 1
ATOM 1562 C CA . ILE A 1 192 ? -7.844 -6.013 8.209 1.00 92.31 192 ILE A CA 1
ATOM 1563 C C . ILE A 1 192 ? -7.296 -5.040 7.169 1.00 92.31 192 ILE A C 1
ATOM 1565 O O . ILE A 1 192 ? -8.030 -4.193 6.655 1.00 92.31 192 ILE A O 1
ATOM 1569 N N . ASP A 1 193 ? -6.023 -5.188 6.823 1.00 87.88 193 ASP A N 1
ATOM 1570 C CA . ASP A 1 193 ? -5.420 -4.453 5.713 1.00 87.88 193 ASP A CA 1
ATOM 1571 C C . ASP A 1 193 ? -5.565 -5.218 4.383 1.00 87.88 193 ASP A C 1
ATOM 1573 O O . ASP A 1 193 ? -5.658 -6.446 4.357 1.00 87.88 193 ASP A O 1
ATOM 1577 N N . ASN A 1 194 ? -5.580 -4.491 3.263 1.00 78.50 194 ASN A N 1
ATOM 1578 C CA . ASN A 1 194 ? -5.708 -5.025 1.898 1.00 78.50 194 ASN A CA 1
ATOM 1579 C C . ASN A 1 194 ? -6.889 -6.001 1.707 1.00 78.50 194 ASN A C 1
ATOM 1581 O O . ASN A 1 194 ? -6.710 -7.148 1.280 1.00 78.50 194 ASN A O 1
ATOM 1585 N N . LEU A 1 195 ? -8.108 -5.540 1.996 1.00 82.25 195 LEU A N 1
ATOM 1586 C CA . LEU A 1 195 ? -9.348 -6.327 1.937 1.00 82.25 195 LEU A CA 1
ATOM 1587 C C . LEU A 1 195 ? -9.506 -7.204 0.672 1.00 82.25 195 LEU A C 1
ATOM 1589 O O . LEU A 1 195 ? -9.916 -8.363 0.756 1.00 82.25 195 LEU A O 1
ATOM 1593 N N . SER A 1 196 ? -9.156 -6.676 -0.501 1.00 74.06 196 SER A N 1
ATOM 1594 C CA . SER A 1 196 ? -9.256 -7.333 -1.815 1.00 74.06 196 SER A CA 1
ATOM 1595 C C . SER A 1 196 ? -8.429 -8.613 -1.947 1.00 74.06 196 SER A C 1
ATOM 1597 O O . SER A 1 196 ? -8.689 -9.436 -2.834 1.00 74.06 196 SER A O 1
ATOM 1599 N N . ASN A 1 197 ? -7.448 -8.819 -1.069 1.00 73.81 197 ASN A N 1
ATOM 1600 C CA . ASN A 1 197 ? -6.697 -10.064 -1.020 1.00 73.81 197 ASN A CA 1
ATOM 1601 C C . ASN A 1 197 ? -7.524 -11.206 -0.411 1.00 73.81 197 ASN A C 1
ATOM 1603 O O . ASN A 1 197 ? -7.287 -12.352 -0.780 1.00 73.81 197 ASN A O 1
ATOM 1607 N N . ASN A 1 198 ? -8.518 -10.916 0.446 1.00 71.31 198 ASN A N 1
ATOM 1608 C CA . ASN A 1 198 ? -9.242 -11.930 1.227 1.00 71.31 198 ASN A CA 1
ATOM 1609 C C . ASN A 1 198 ? -10.726 -11.613 1.432 1.00 71.31 198 ASN A C 1
ATOM 1611 O O . ASN A 1 198 ? -11.254 -11.612 2.548 1.00 71.31 198 ASN A O 1
ATOM 1615 N N . MET A 1 199 ? -11.427 -11.402 0.324 1.00 81.12 199 MET A N 1
ATOM 1616 C CA . MET A 1 199 ? -12.868 -11.134 0.311 1.00 81.12 199 MET A CA 1
ATOM 1617 C C . MET A 1 199 ? -13.674 -12.236 1.029 1.00 81.12 199 MET A C 1
ATOM 1619 O O . MET A 1 199 ? -14.637 -11.948 1.738 1.00 81.12 199 MET A O 1
ATOM 1623 N N . ASP A 1 200 ? -13.257 -13.499 0.908 1.00 83.88 200 ASP A N 1
ATOM 1624 C CA . ASP A 1 200 ? -13.940 -14.623 1.555 1.00 83.88 200 ASP A CA 1
ATOM 1625 C C . ASP A 1 200 ? -13.844 -14.588 3.083 1.00 83.88 200 ASP A C 1
ATOM 1627 O O . ASP A 1 200 ? -14.815 -14.914 3.765 1.00 83.88 200 ASP A O 1
ATOM 1631 N N . ALA A 1 201 ? -12.697 -14.177 3.628 1.00 87.56 201 ALA A N 1
ATOM 1632 C CA . ALA A 1 201 ? -12.498 -14.052 5.068 1.00 87.56 201 ALA A CA 1
ATOM 1633 C C . ALA A 1 201 ? -13.345 -12.910 5.643 1.00 87.56 201 ALA A C 1
ATOM 1635 O O . ALA A 1 201 ? -14.025 -13.085 6.655 1.00 87.56 201 ALA A O 1
ATOM 1636 N N . PHE A 1 202 ? -13.385 -11.773 4.941 1.00 88.06 202 PHE A N 1
ATOM 1637 C CA . PHE A 1 202 ? -14.254 -10.652 5.295 1.00 88.06 202 PHE A CA 1
ATOM 1638 C C . PHE A 1 202 ? -15.726 -11.062 5.347 1.00 88.06 202 PHE A C 1
ATOM 1640 O O . PHE A 1 202 ? -16.410 -10.755 6.321 1.00 88.06 202 PHE A O 1
ATOM 1647 N N . LYS A 1 203 ? -16.196 -11.827 4.353 1.00 87.50 203 LYS A N 1
ATOM 1648 C CA . LYS A 1 203 ? -17.570 -12.343 4.333 1.00 87.50 203 LYS A CA 1
ATOM 1649 C C . LYS A 1 203 ? -17.899 -13.162 5.585 1.00 87.50 203 LYS A C 1
ATOM 1651 O O . LYS A 1 203 ? -18.953 -12.971 6.175 1.00 87.50 203 LYS A O 1
ATOM 1656 N N . GLN A 1 204 ? -16.992 -14.043 6.017 1.00 88.69 204 GLN A N 1
ATOM 1657 C CA . GLN A 1 204 ? -17.216 -14.876 7.207 1.00 88.69 204 GLN A CA 1
ATOM 1658 C C . GLN A 1 204 ? -17.358 -14.052 8.493 1.00 88.69 204 GLN A C 1
ATOM 1660 O O . GLN A 1 204 ? -18.188 -14.383 9.351 1.00 88.69 204 GLN A O 1
ATOM 1665 N N . LEU A 1 205 ? -16.546 -13.000 8.626 1.00 89.12 205 LEU A N 1
ATOM 1666 C CA . LEU A 1 205 ? -16.522 -12.148 9.813 1.00 89.12 205 LEU A CA 1
ATOM 1667 C C . LEU A 1 205 ? -17.673 -11.143 9.843 1.00 89.12 205 LEU A C 1
ATOM 1669 O O . LEU A 1 205 ? -18.223 -10.918 10.916 1.00 89.12 205 LEU A O 1
ATOM 1673 N N . ARG A 1 206 ? -18.067 -10.586 8.690 1.00 86.25 206 ARG A N 1
ATOM 1674 C CA . ARG A 1 206 ? -19.126 -9.567 8.611 1.00 86.25 206 ARG A CA 1
ATOM 1675 C C . ARG A 1 206 ? -20.482 -10.086 9.072 1.00 86.25 206 ARG A C 1
ATOM 1677 O O . ARG A 1 206 ? -21.251 -9.350 9.673 1.00 86.25 206 ARG A O 1
ATOM 1684 N N . ASP A 1 207 ? -20.745 -11.372 8.868 1.00 78.44 207 ASP A N 1
ATOM 1685 C CA . ASP A 1 207 ? -21.979 -12.021 9.317 1.00 78.44 207 ASP A CA 1
ATOM 1686 C C . ASP A 1 207 ? -22.047 -12.205 10.856 1.00 78.44 207 ASP A C 1
ATOM 1688 O O . ASP A 1 207 ? -22.911 -12.928 11.354 1.00 78.44 207 ASP A O 1
ATOM 1692 N N . SER A 1 208 ? -21.105 -11.650 11.629 1.00 78.50 208 SER A N 1
ATOM 1693 C CA . SER A 1 208 ? -21.028 -11.793 13.085 1.00 78.50 208 SER A CA 1
ATOM 1694 C C . SER A 1 208 ? -21.383 -10.490 13.797 1.00 78.50 208 SER A C 1
ATOM 1696 O O . SER A 1 208 ? -20.639 -9.522 13.726 1.00 78.50 208 SER A O 1
ATOM 1698 N N . THR A 1 209 ? -22.455 -10.490 14.591 1.00 73.31 209 THR A N 1
ATOM 1699 C CA . THR A 1 209 ? -22.920 -9.301 15.338 1.00 73.31 209 THR A CA 1
ATOM 1700 C C . THR A 1 209 ? -22.028 -8.908 16.522 1.00 73.31 209 THR A C 1
ATOM 1702 O O . THR A 1 209 ? -22.261 -7.895 17.167 1.00 73.31 209 THR A O 1
ATOM 1705 N N . SER A 1 210 ? -21.054 -9.744 16.885 1.00 79.12 210 SER A N 1
ATOM 1706 C CA . SER A 1 210 ? -20.113 -9.498 17.989 1.00 79.12 210 SER A CA 1
ATOM 1707 C C . SER A 1 210 ? -18.781 -8.892 17.538 1.00 79.12 210 SER A C 1
ATOM 1709 O O . SER A 1 210 ? -17.937 -8.590 18.385 1.00 79.12 210 SER A O 1
ATOM 1711 N N . ILE A 1 211 ? -18.571 -8.755 16.224 1.00 88.81 211 ILE A N 1
ATOM 1712 C CA . ILE A 1 211 ? -17.301 -8.333 15.635 1.00 88.81 211 ILE A CA 1
ATOM 1713 C C . ILE A 1 211 ? -17.508 -7.017 14.899 1.00 88.81 211 ILE A C 1
ATOM 1715 O O . ILE A 1 211 ? -18.205 -6.969 13.892 1.00 88.81 211 ILE A O 1
ATOM 1719 N N . ASN A 1 212 ? -16.815 -5.985 15.364 1.00 91.06 212 ASN A N 1
ATOM 1720 C CA . ASN A 1 212 ? -16.689 -4.729 14.651 1.00 91.06 212 ASN A CA 1
ATOM 1721 C C . ASN A 1 212 ? -15.511 -4.822 13.679 1.00 91.06 212 ASN A C 1
ATOM 1723 O O . ASN A 1 212 ? -14.376 -5.103 14.082 1.00 91.06 212 ASN A O 1
ATOM 1727 N N . LEU A 1 213 ? -15.773 -4.599 12.397 1.00 92.25 213 LEU A N 1
ATOM 1728 C CA . LEU A 1 213 ? -14.765 -4.688 11.346 1.00 92.25 213 LEU A CA 1
ATOM 1729 C C . LEU A 1 213 ? -14.244 -3.309 10.976 1.00 92.25 213 LEU A C 1
ATOM 1731 O O . LEU A 1 213 ? -15.010 -2.410 10.646 1.00 92.25 213 LEU A O 1
ATOM 1735 N N . VAL A 1 214 ? -12.924 -3.163 10.959 1.00 94.25 214 VAL A N 1
ATOM 1736 C CA . VAL A 1 214 ? -12.261 -1.962 10.452 1.00 94.25 214 VAL A CA 1
ATOM 1737 C C . VAL A 1 214 ? -11.306 -2.408 9.365 1.00 94.25 214 VAL A C 1
ATOM 1739 O O . VAL A 1 214 ? -10.339 -3.122 9.621 1.00 94.25 214 VAL A O 1
ATOM 1742 N N . VAL A 1 215 ? -11.603 -2.051 8.127 1.00 92.44 215 VAL A N 1
ATOM 1743 C CA . VAL A 1 215 ? -10.922 -2.629 6.968 1.00 92.44 215 VAL A CA 1
ATOM 1744 C C . VAL A 1 215 ? -10.360 -1.539 6.076 1.00 92.44 215 VAL A C 1
ATOM 1746 O O . VAL A 1 215 ? -10.984 -0.497 5.914 1.00 92.44 215 VAL A O 1
ATOM 1749 N N . ALA A 1 216 ? -9.183 -1.764 5.498 1.00 89.56 216 ALA A N 1
ATOM 1750 C CA . ALA A 1 216 ? -8.533 -0.809 4.608 1.00 89.56 216 ALA A CA 1
ATOM 1751 C C . ALA A 1 216 ? -8.394 -1.350 3.181 1.00 89.56 216 ALA A C 1
ATOM 1753 O O . ALA A 1 216 ? -8.051 -2.515 2.968 1.00 89.56 216 ALA A O 1
ATOM 1754 N N . GLU A 1 217 ? -8.628 -0.490 2.184 1.00 82.81 217 GLU A N 1
ATOM 1755 C CA . GLU A 1 217 ? -8.441 -0.844 0.777 1.00 82.81 217 GLU A CA 1
ATOM 1756 C C . GLU A 1 217 ? -8.132 0.360 -0.133 1.00 82.81 217 GLU A C 1
ATOM 1758 O O . GLU A 1 217 ? -8.372 1.523 0.186 1.00 82.81 217 GLU A O 1
ATOM 1763 N N . ARG A 1 218 ? -7.555 0.085 -1.304 1.00 66.12 218 ARG A N 1
ATOM 1764 C CA . ARG A 1 218 ? -7.361 1.046 -2.387 1.00 66.12 218 ARG A CA 1
ATOM 1765 C C . ARG A 1 218 ? -8.694 1.456 -3.012 1.00 66.12 218 ARG A C 1
ATOM 1767 O O . ARG A 1 218 ? -9.519 0.610 -3.343 1.00 66.12 218 ARG A O 1
ATOM 1774 N N . THR A 1 219 ? -8.835 2.742 -3.324 1.00 62.38 219 THR A N 1
ATOM 1775 C CA . THR A 1 219 ? -10.029 3.285 -4.002 1.00 62.38 219 THR A CA 1
ATOM 1776 C C . THR A 1 219 ? -10.335 2.582 -5.331 1.00 62.38 219 THR A C 1
ATOM 1778 O O . THR A 1 219 ? -11.490 2.385 -5.669 1.00 62.38 219 THR A O 1
ATOM 1781 N N . LEU A 1 220 ? -9.323 2.110 -6.068 1.00 50.19 220 LEU A N 1
ATOM 1782 C CA . LEU A 1 220 ? -9.523 1.380 -7.332 1.00 50.19 220 LEU A CA 1
ATOM 1783 C C . LEU A 1 220 ? -10.296 0.060 -7.168 1.00 50.19 220 LEU A C 1
ATOM 1785 O O . LEU A 1 220 ? -10.982 -0.373 -8.087 1.00 50.19 220 LEU A O 1
ATOM 1789 N N . ASN A 1 221 ? -10.200 -0.571 -5.998 1.00 56.34 221 ASN A N 1
ATOM 1790 C CA . ASN A 1 221 ? -10.887 -1.826 -5.696 1.00 56.34 221 ASN A CA 1
ATOM 1791 C C . ASN A 1 221 ? -12.280 -1.590 -5.079 1.00 56.34 221 ASN A C 1
ATOM 1793 O O . ASN A 1 221 ? -13.003 -2.545 -4.788 1.00 56.34 221 ASN A O 1
ATOM 1797 N N . PHE A 1 222 ? -12.672 -0.324 -4.90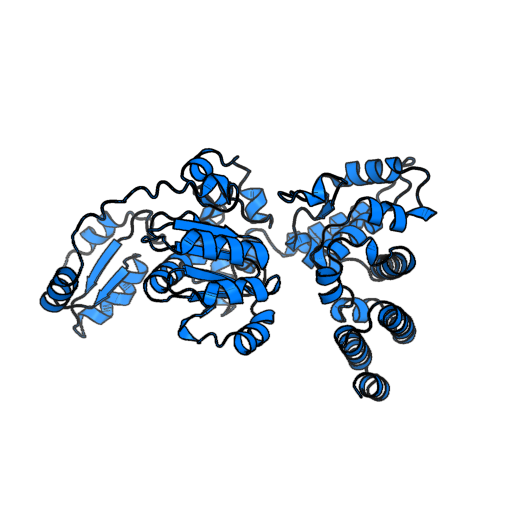0 1.00 63.12 222 PHE A N 1
ATOM 1798 C CA . PHE A 1 222 ? -13.909 0.086 -4.245 1.00 63.12 222 PHE A CA 1
ATOM 1799 C C . PHE A 1 222 ? -15.161 -0.454 -4.933 1.00 63.12 222 PHE A C 1
ATOM 1801 O O . PHE A 1 222 ? -15.988 -1.095 -4.287 1.00 63.12 222 PHE A O 1
ATOM 1808 N N . ASP A 1 223 ? -15.290 -0.239 -6.245 1.00 57.75 223 ASP A N 1
ATOM 1809 C CA . ASP A 1 223 ? -16.488 -0.639 -6.994 1.00 57.75 223 ASP A CA 1
ATOM 1810 C C . ASP A 1 223 ? -16.720 -2.148 -6.927 1.00 57.75 223 ASP A C 1
ATOM 1812 O O . ASP A 1 223 ? -17.857 -2.617 -6.839 1.00 57.75 223 ASP A O 1
ATOM 1816 N N . TYR A 1 224 ? -15.630 -2.915 -6.924 1.00 65.00 224 TYR A N 1
ATOM 1817 C CA . TYR A 1 224 ? -15.671 -4.360 -6.768 1.00 65.00 224 TYR A CA 1
ATOM 1818 C C . TYR A 1 224 ? -16.167 -4.767 -5.372 1.00 65.00 224 TYR A C 1
ATOM 1820 O O . TYR A 1 224 ? -17.041 -5.629 -5.249 1.00 65.00 224 TYR A O 1
ATOM 1828 N N . ILE A 1 225 ? -15.672 -4.115 -4.319 1.00 68.94 225 ILE A N 1
ATOM 1829 C CA . ILE A 1 225 ? -16.064 -4.397 -2.933 1.00 68.94 225 ILE A CA 1
ATOM 1830 C C . ILE A 1 225 ? -17.512 -3.998 -2.658 1.00 68.94 225 ILE A C 1
ATOM 1832 O O . ILE A 1 225 ? -18.270 -4.798 -2.106 1.00 68.94 225 ILE A O 1
ATOM 1836 N N . LYS A 1 226 ? -17.923 -2.801 -3.086 1.00 70.38 226 LYS A N 1
ATOM 1837 C CA . LYS A 1 226 ? -19.284 -2.295 -2.883 1.00 70.38 226 LYS A CA 1
ATOM 1838 C C . LYS A 1 226 ? -20.324 -3.227 -3.503 1.00 70.38 226 LYS A C 1
ATOM 1840 O O . LYS A 1 226 ? -21.310 -3.557 -2.851 1.00 70.38 226 LYS A O 1
ATOM 1845 N N . ARG A 1 227 ? -20.072 -3.700 -4.732 1.00 69.75 227 ARG A N 1
ATOM 1846 C CA . ARG A 1 227 ? -20.936 -4.675 -5.425 1.00 69.75 227 ARG A CA 1
ATOM 1847 C C . ARG A 1 227 ? -20.974 -6.033 -4.730 1.00 69.75 227 ARG A C 1
ATOM 1849 O O . ARG A 1 227 ? -22.000 -6.701 -4.775 1.00 69.75 227 ARG A O 1
ATOM 1856 N N . SER A 1 228 ? -19.864 -6.446 -4.123 1.00 71.06 228 SER A N 1
ATOM 1857 C CA . SER A 1 228 ? -19.739 -7.771 -3.511 1.00 71.06 228 SER A CA 1
ATOM 1858 C C . SER A 1 228 ? -20.379 -7.857 -2.125 1.00 71.06 228 SER A C 1
ATOM 1860 O O . SER A 1 228 ? -20.799 -8.943 -1.729 1.00 71.06 228 SER A O 1
ATOM 1862 N N . PHE A 1 229 ? -20.451 -6.742 -1.386 1.00 72.50 229 PHE A N 1
ATOM 1863 C CA . PHE A 1 229 ? -20.768 -6.773 0.044 1.00 72.50 229 PHE A CA 1
ATOM 1864 C C . PHE A 1 229 ? -21.810 -5.767 0.540 1.00 72.50 229 PHE A C 1
ATOM 1866 O O . PHE A 1 229 ? -21.973 -5.681 1.749 1.00 72.50 229 PHE A O 1
ATOM 1873 N N . ASN A 1 230 ? -22.527 -5.035 -0.324 1.00 74.31 230 ASN A N 1
ATOM 1874 C CA . ASN A 1 230 ? -23.524 -4.033 0.100 1.00 74.31 230 ASN A CA 1
ATOM 1875 C C . ASN A 1 230 ? -22.987 -3.110 1.212 1.00 74.31 230 ASN A C 1
ATOM 1877 O O . ASN A 1 230 ? -23.587 -2.984 2.273 1.00 74.31 230 ASN A O 1
ATOM 1881 N N . ILE A 1 231 ? -21.801 -2.534 0.997 1.00 76.69 231 ILE A N 1
ATOM 1882 C CA . ILE A 1 231 ? -21.259 -1.521 1.910 1.00 76.69 231 ILE A CA 1
ATOM 1883 C C . ILE A 1 231 ? -21.982 -0.204 1.645 1.00 76.69 231 ILE A C 1
ATOM 1885 O O . ILE A 1 231 ? -21.982 0.290 0.508 1.00 76.69 231 ILE A O 1
ATOM 1889 N N . ASP A 1 232 ? -22.580 0.355 2.689 1.00 79.88 232 ASP A N 1
ATOM 1890 C CA . ASP A 1 232 ? -23.288 1.622 2.602 1.00 79.88 232 ASP A CA 1
ATOM 1891 C C . ASP A 1 232 ? -22.309 2.799 2.585 1.00 79.88 232 ASP A C 1
ATOM 1893 O O . ASP A 1 232 ? -21.214 2.750 3.142 1.00 79.88 232 ASP A O 1
ATOM 1897 N N . SER A 1 233 ? -22.712 3.917 1.973 1.00 74.25 233 SER A N 1
ATOM 1898 C CA . SER A 1 233 ? -21.876 5.127 1.901 1.00 74.25 233 SER A CA 1
ATOM 1899 C C . SER A 1 233 ? -21.449 5.645 3.276 1.00 74.25 233 SER A C 1
ATOM 1901 O O . SER A 1 233 ? -20.360 6.190 3.418 1.00 74.25 233 SER A O 1
ATOM 1903 N N . HIS A 1 234 ? -22.288 5.453 4.297 1.00 79.81 234 HIS A N 1
ATOM 1904 C CA . HIS A 1 234 ? -22.002 5.863 5.669 1.00 79.81 234 HIS A CA 1
ATOM 1905 C C . HIS A 1 234 ? -21.051 4.903 6.412 1.00 79.81 234 HIS A C 1
ATOM 1907 O O . HIS A 1 234 ? -20.645 5.199 7.527 1.00 79.81 234 HIS A O 1
ATOM 1913 N N . GLU A 1 235 ? -20.654 3.771 5.834 1.00 83.06 235 GLU A N 1
ATOM 1914 C CA . GLU A 1 235 ? -19.619 2.894 6.402 1.00 83.06 235 GLU A CA 1
ATOM 1915 C C . GLU A 1 235 ? -18.219 3.276 5.892 1.00 83.06 235 GLU A C 1
ATOM 1917 O O . GLU A 1 235 ? -17.214 2.783 6.396 1.00 83.06 235 GLU A O 1
ATOM 1922 N N . ILE A 1 236 ? -18.137 4.165 4.897 1.00 84.88 236 ILE A N 1
ATOM 1923 C CA . ILE A 1 236 ? -16.903 4.464 4.165 1.00 84.88 236 ILE A CA 1
ATOM 1924 C C . ILE A 1 236 ? -16.289 5.782 4.638 1.00 84.88 236 ILE A C 1
ATOM 1926 O O . ILE A 1 236 ? -17.011 6.760 4.855 1.00 84.88 236 ILE A O 1
ATOM 1930 N N . ILE A 1 237 ? -14.960 5.797 4.760 1.00 88.19 237 ILE A N 1
ATOM 1931 C CA . ILE A 1 237 ? -14.132 6.991 4.966 1.00 88.19 237 ILE A CA 1
ATOM 1932 C C . ILE A 1 237 ? -13.005 6.972 3.925 1.00 88.19 237 ILE A C 1
ATOM 1934 O O . ILE A 1 237 ? -12.204 6.037 3.904 1.00 88.19 237 ILE A O 1
ATOM 1938 N N . ASP A 1 238 ? -12.925 7.995 3.070 1.00 80.50 238 ASP A N 1
ATOM 1939 C CA . ASP A 1 238 ? -11.794 8.189 2.154 1.00 80.50 238 ASP A CA 1
ATOM 1940 C C . ASP A 1 238 ? -10.752 9.110 2.790 1.00 80.50 238 ASP A C 1
ATOM 1942 O O . ASP A 1 238 ? -11.046 10.258 3.114 1.00 80.50 238 ASP A O 1
ATOM 1946 N N . ILE A 1 239 ? -9.532 8.597 2.943 1.00 81.81 239 ILE A N 1
ATOM 1947 C CA . ILE A 1 239 ? -8.423 9.301 3.595 1.00 81.81 239 ILE A CA 1
ATOM 1948 C C . ILE A 1 239 ? -7.379 9.838 2.605 1.00 81.81 239 ILE A C 1
ATOM 1950 O O . ILE A 1 239 ? -6.208 10.011 2.943 1.00 81.81 239 ILE A O 1
ATOM 1954 N N . SER A 1 240 ? -7.748 9.995 1.333 1.00 66.44 240 SER A N 1
ATOM 1955 C CA . SER A 1 240 ? -6.796 10.387 0.286 1.00 66.44 240 SER A CA 1
ATOM 1956 C C . SER A 1 240 ? -6.265 11.814 0.439 1.00 66.44 240 SER A C 1
ATOM 1958 O O . SER A 1 240 ? -5.138 12.064 0.016 1.00 66.44 240 SER A O 1
ATOM 1960 N N . ASN A 1 241 ? -7.037 12.715 1.047 1.00 69.06 241 ASN A N 1
ATOM 1961 C CA . ASN A 1 241 ? -6.740 14.146 1.121 1.00 69.06 241 ASN A CA 1
ATOM 1962 C C . ASN A 1 241 ? -6.316 14.554 2.529 1.00 69.06 241 ASN A C 1
ATOM 1964 O O . ASN A 1 241 ? -6.794 13.996 3.496 1.00 69.06 241 ASN A O 1
ATOM 1968 N N . LEU A 1 242 ? -5.454 15.551 2.670 1.00 73.50 242 LEU A N 1
ATOM 1969 C CA . LEU A 1 242 ? -5.049 16.082 3.969 1.00 73.50 242 LEU A CA 1
ATOM 1970 C C . LEU A 1 242 ? -5.535 17.517 4.146 1.00 73.50 242 LEU A C 1
ATOM 1972 O O . LEU A 1 242 ? -5.462 18.317 3.211 1.00 73.50 242 LEU A O 1
ATOM 1976 N N . CYS A 1 243 ? -5.973 17.851 5.360 1.00 77.75 243 CYS A N 1
ATOM 1977 C CA . CYS A 1 243 ? -6.216 19.235 5.757 1.00 77.75 243 CYS A CA 1
ATOM 1978 C C . CYS A 1 243 ? -4.901 19.953 6.111 1.00 77.75 243 CYS A C 1
ATOM 1980 O O . CYS A 1 243 ? -3.838 19.334 6.232 1.00 77.75 243 CYS A O 1
ATOM 1982 N N . GLN A 1 244 ? -4.949 21.277 6.279 1.00 78.94 244 GLN A N 1
ATOM 1983 C CA . GLN A 1 244 ? -3.747 22.067 6.565 1.00 78.94 244 GLN A CA 1
ATOM 1984 C C . GLN A 1 244 ? -3.105 21.681 7.901 1.00 78.94 244 GLN A C 1
ATOM 1986 O O . GLN A 1 244 ? -1.876 21.618 7.991 1.00 78.94 244 GLN A O 1
ATOM 1991 N N . GLU A 1 245 ? -3.913 21.369 8.913 1.00 80.81 245 GLU A N 1
ATOM 1992 C CA . GLU A 1 245 ? -3.449 20.928 10.230 1.00 80.81 245 GLU A CA 1
ATOM 1993 C C . GLU A 1 245 ? -2.665 19.617 10.108 1.00 80.81 245 GLU A C 1
ATOM 1995 O O . GLU A 1 245 ? -1.565 19.486 10.651 1.00 80.81 245 GLU A O 1
ATOM 2000 N N . ASP A 1 246 ? -3.174 18.669 9.316 1.00 81.62 246 ASP A N 1
ATOM 2001 C CA . ASP A 1 246 ? -2.509 17.391 9.070 1.00 81.62 246 ASP A CA 1
ATOM 2002 C C . ASP A 1 246 ? -1.162 17.582 8.377 1.00 81.62 246 ASP A C 1
ATOM 2004 O O . ASP A 1 246 ? -0.155 17.015 8.810 1.00 81.62 246 ASP A O 1
ATOM 2008 N N . ILE A 1 247 ? -1.111 18.426 7.341 1.00 79.31 247 ILE A N 1
ATOM 2009 C CA . ILE A 1 247 ? 0.129 18.756 6.625 1.00 79.31 247 ILE A CA 1
ATOM 2010 C C . ILE A 1 247 ? 1.184 19.284 7.599 1.00 79.31 247 ILE A C 1
ATOM 2012 O O . ILE A 1 247 ? 2.343 18.860 7.569 1.00 79.31 247 ILE A O 1
ATOM 2016 N N . GLN A 1 248 ? 0.793 20.198 8.485 1.00 82.25 248 GLN A N 1
ATOM 2017 C CA . GLN A 1 248 ? 1.704 20.781 9.461 1.00 82.25 248 GLN A CA 1
ATOM 2018 C C . GLN A 1 248 ? 2.198 19.753 10.480 1.00 82.25 248 GLN A C 1
ATOM 2020 O O . GLN A 1 248 ? 3.399 19.717 10.763 1.00 82.25 248 GLN A O 1
ATOM 2025 N N . LEU A 1 249 ? 1.309 18.895 10.989 1.00 82.56 249 LEU A N 1
ATOM 2026 C CA . LEU A 1 249 ? 1.661 17.802 11.899 1.00 82.56 249 LEU A CA 1
ATOM 2027 C C . LEU A 1 249 ? 2.670 16.845 11.260 1.00 82.56 249 LEU A C 1
ATOM 2029 O O . LEU A 1 249 ? 3.695 16.525 11.870 1.00 82.56 249 LEU A O 1
ATOM 2033 N N . ILE A 1 250 ? 2.422 16.449 10.012 1.00 81.94 250 ILE A N 1
ATOM 2034 C CA . ILE A 1 250 ? 3.305 15.571 9.242 1.00 81.94 250 ILE A CA 1
ATOM 2035 C C . ILE A 1 250 ? 4.669 16.241 9.034 1.00 81.94 250 ILE A C 1
ATOM 2037 O O . ILE A 1 250 ? 5.701 15.646 9.347 1.00 81.94 250 ILE A O 1
ATOM 2041 N N . CYS A 1 251 ? 4.715 17.501 8.595 1.00 80.31 251 CYS A N 1
ATOM 2042 C CA . CYS A 1 251 ? 5.972 18.240 8.434 1.00 80.31 251 CYS A CA 1
ATOM 2043 C C . CYS A 1 251 ? 6.747 18.381 9.754 1.00 80.31 251 CYS A C 1
ATOM 2045 O O . CYS A 1 251 ? 7.957 18.132 9.779 1.00 80.31 251 CYS A O 1
ATOM 2047 N N . LYS A 1 252 ? 6.059 18.689 10.864 1.00 82.06 252 LYS A N 1
ATOM 2048 C CA . LYS A 1 252 ? 6.656 18.744 12.209 1.00 82.06 252 LYS A CA 1
ATOM 2049 C C . LYS A 1 252 ? 7.267 17.396 12.589 1.00 82.06 252 LYS A C 1
ATOM 2051 O O . LYS A 1 252 ? 8.397 17.359 13.066 1.00 82.06 252 LYS A O 1
ATOM 2056 N N . SER A 1 253 ? 6.565 16.296 12.318 1.00 79.00 253 SER A N 1
ATOM 2057 C CA . SER A 1 253 ? 7.034 14.935 12.608 1.00 79.00 253 SER A CA 1
ATOM 2058 C C . SER A 1 253 ? 8.295 14.544 11.819 1.00 79.00 253 SER A C 1
ATOM 2060 O O . SER A 1 253 ? 9.156 13.825 12.326 1.00 79.00 253 SER A O 1
ATOM 2062 N N . MET A 1 254 ? 8.467 15.106 10.618 1.00 75.38 254 MET A N 1
ATOM 2063 C CA . MET A 1 254 ? 9.671 14.957 9.793 1.00 75.38 254 MET A CA 1
ATOM 2064 C C . MET A 1 254 ? 10.796 15.941 10.159 1.00 75.38 254 MET A C 1
ATOM 2066 O O . MET A 1 254 ? 11.849 15.920 9.518 1.00 75.38 254 MET A O 1
ATOM 2070 N N . ASN A 1 255 ? 10.598 16.819 11.151 1.00 76.94 255 ASN A N 1
ATOM 2071 C CA . ASN A 1 255 ? 11.467 17.967 11.438 1.00 76.94 255 ASN A CA 1
ATOM 2072 C C . ASN A 1 255 ? 11.716 18.847 10.194 1.00 76.94 255 ASN A C 1
ATOM 2074 O O . ASN A 1 255 ? 12.845 19.262 9.918 1.00 76.94 255 ASN A O 1
ATOM 2078 N N . ARG A 1 256 ? 10.663 19.114 9.410 1.00 77.25 256 ARG A N 1
ATOM 2079 C CA . ARG A 1 256 ? 10.704 19.939 8.193 1.00 77.25 256 ARG A CA 1
ATOM 2080 C C . ARG A 1 256 ? 9.759 21.141 8.305 1.00 77.25 256 ARG A C 1
ATOM 2082 O O . ARG A 1 256 ? 8.718 21.037 8.951 1.00 77.25 256 ARG A O 1
ATOM 2089 N N . PRO A 1 257 ? 10.088 22.281 7.671 1.00 77.12 257 PRO A N 1
ATOM 2090 C CA . PRO A 1 257 ? 9.171 23.413 7.605 1.00 77.12 257 PRO A CA 1
ATOM 2091 C C . PRO A 1 257 ? 7.933 23.055 6.769 1.00 77.12 257 PRO A C 1
ATOM 2093 O O . PRO A 1 257 ? 8.052 22.456 5.703 1.00 77.12 257 PRO A O 1
ATOM 2096 N N . SER A 1 258 ? 6.748 23.457 7.232 1.00 78.31 258 SER A N 1
ATOM 2097 C CA . SER A 1 258 ? 5.468 23.224 6.545 1.00 78.31 258 SER A CA 1
ATOM 2098 C C . SER A 1 258 ? 5.146 24.263 5.466 1.00 78.31 258 SER A C 1
ATOM 2100 O O . SER A 1 258 ? 4.255 24.039 4.654 1.00 78.31 258 SER A O 1
ATOM 2102 N N . VAL A 1 259 ? 5.876 25.385 5.421 1.00 75.88 259 VAL A N 1
ATOM 2103 C CA . VAL A 1 259 ? 5.579 26.546 4.557 1.00 75.88 259 VAL A CA 1
ATOM 2104 C C . VAL A 1 259 ? 5.445 26.157 3.087 1.00 75.88 259 VAL A C 1
ATOM 2106 O O . VAL A 1 259 ? 4.495 26.567 2.426 1.00 75.88 259 VAL A O 1
ATOM 2109 N N . ASP A 1 260 ? 6.373 25.358 2.562 1.00 66.44 260 ASP A N 1
ATOM 2110 C CA . ASP A 1 260 ? 6.335 24.995 1.147 1.00 66.44 260 ASP A CA 1
ATOM 2111 C C . ASP A 1 260 ? 5.268 23.927 0.864 1.00 66.44 260 ASP A C 1
ATOM 2113 O O . ASP A 1 260 ? 4.634 23.969 -0.188 1.00 66.44 260 ASP A O 1
ATOM 2117 N N . ALA A 1 261 ? 5.026 23.011 1.806 1.00 67.75 261 ALA A N 1
ATOM 2118 C CA . ALA A 1 261 ? 3.984 21.991 1.699 1.00 67.75 261 ALA A CA 1
ATOM 2119 C C . ALA A 1 261 ? 2.568 22.606 1.734 1.00 67.75 261 ALA A C 1
ATOM 2121 O O . ALA A 1 261 ? 1.682 22.188 0.991 1.00 67.75 261 ALA A O 1
ATOM 2122 N N . LEU A 1 262 ? 2.370 23.667 2.520 1.00 74.56 262 LEU A N 1
ATOM 2123 C CA . LEU A 1 262 ? 1.120 24.431 2.558 1.00 74.56 262 LEU A CA 1
ATOM 2124 C C . LEU A 1 262 ? 0.884 25.235 1.269 1.00 74.56 262 LEU A C 1
ATOM 2126 O O . LEU A 1 262 ? -0.252 25.318 0.802 1.00 74.56 262 LEU A O 1
ATOM 2130 N N . LYS A 1 263 ? 1.937 25.769 0.629 1.00 68.00 263 LYS A N 1
ATOM 2131 C CA . LYS A 1 263 ? 1.818 26.391 -0.708 1.00 68.00 263 LYS A CA 1
ATOM 2132 C C . LYS A 1 263 ? 1.358 25.386 -1.770 1.00 68.00 263 LYS A C 1
ATOM 2134 O O . LYS A 1 263 ? 0.581 25.751 -2.652 1.00 68.00 263 LYS A O 1
ATOM 2139 N N . LEU A 1 264 ? 1.804 24.128 -1.681 1.00 58.38 264 LEU A N 1
ATOM 2140 C CA . LEU A 1 264 ? 1.328 23.053 -2.557 1.00 58.38 264 LEU A CA 1
ATOM 2141 C C . LEU A 1 264 ? -0.181 22.817 -2.364 1.00 58.38 264 LEU A C 1
ATOM 2143 O O . LEU A 1 264 ? -0.920 22.796 -3.340 1.00 58.38 264 LEU A O 1
ATOM 2147 N N . SER A 1 265 ? -0.658 22.742 -1.119 1.00 59.50 265 SER A N 1
ATOM 2148 C CA . SER A 1 265 ? -2.097 22.627 -0.815 1.00 59.50 265 SER A CA 1
ATOM 2149 C C . SER A 1 265 ? -2.914 23.852 -1.231 1.00 59.50 265 SER A C 1
ATOM 2151 O O . SER A 1 265 ? -4.064 23.719 -1.625 1.00 59.50 265 SER A O 1
ATOM 2153 N N . SER A 1 266 ? -2.313 25.042 -1.246 1.00 58.44 266 SER A N 1
ATOM 2154 C CA . SER A 1 266 ? -2.979 26.258 -1.738 1.00 58.44 266 SER A CA 1
ATOM 2155 C C . SER A 1 266 ? -3.192 26.254 -3.261 1.00 58.44 266 SER A C 1
ATOM 2157 O O . SER A 1 266 ? -3.995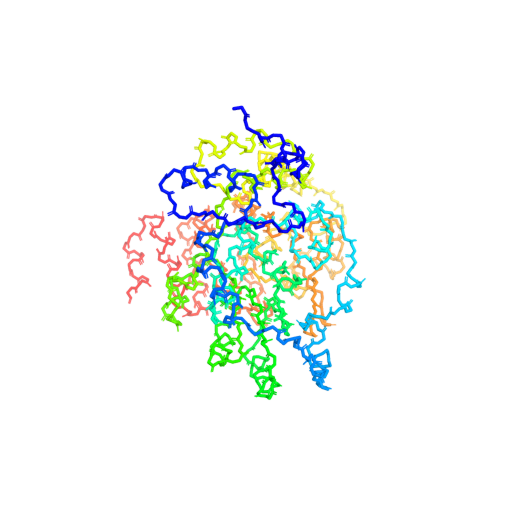 27.029 -3.772 1.00 58.44 266 SER A O 1
ATOM 2159 N N . SER A 1 267 ? -2.434 25.430 -3.994 1.00 45.34 267 SER A N 1
ATOM 2160 C CA . SER A 1 267 ? -2.462 25.346 -5.463 1.00 45.34 267 SER A CA 1
ATOM 2161 C C . SER A 1 267 ? -3.085 24.052 -6.000 1.00 45.34 267 SER A C 1
ATOM 2163 O O . SER A 1 267 ? -3.437 24.008 -7.177 1.00 45.34 267 SER A O 1
ATOM 2165 N N . ASN A 1 268 ? -3.269 23.039 -5.147 1.00 44.78 268 ASN A N 1
ATOM 2166 C CA . ASN A 1 268 ? -3.929 21.771 -5.448 1.00 44.78 268 ASN A CA 1
ATOM 2167 C C . ASN A 1 268 ? -5.015 21.491 -4.403 1.00 44.78 268 ASN A C 1
ATOM 2169 O O . ASN A 1 268 ? -4.713 21.342 -3.224 1.00 44.78 268 ASN A O 1
ATOM 2173 N N . GLU A 1 269 ? -6.265 21.340 -4.844 1.00 39.94 269 GLU A N 1
ATOM 2174 C CA . GLU A 1 269 ? -7.413 21.084 -3.954 1.00 39.94 269 GLU A CA 1
ATOM 2175 C C . GLU A 1 269 ? -7.368 19.706 -3.266 1.00 39.94 269 GLU A C 1
ATOM 2177 O O . GLU A 1 269 ? -8.034 19.499 -2.258 1.00 39.94 269 GLU A O 1
ATOM 2182 N N . ASN A 1 270 ? -6.566 18.767 -3.778 1.00 47.69 270 ASN A N 1
ATOM 2183 C CA . ASN A 1 270 ? -6.439 17.409 -3.253 1.00 47.69 270 ASN A CA 1
ATOM 2184 C C . ASN A 1 270 ? -4.956 17.088 -3.054 1.00 47.69 270 ASN A C 1
ATOM 2186 O O . ASN A 1 270 ? -4.255 16.824 -4.030 1.00 47.69 270 ASN A O 1
ATOM 2190 N N . VAL A 1 271 ? -4.476 17.149 -1.811 1.00 53.03 271 VAL A N 1
ATOM 2191 C CA . VAL A 1 271 ? -3.084 16.829 -1.470 1.00 53.03 271 VAL A CA 1
ATOM 2192 C C . VAL A 1 271 ? -3.038 15.655 -0.508 1.00 53.03 271 VAL A C 1
ATOM 2194 O O . VAL A 1 271 ? -3.625 15.694 0.568 1.00 53.03 271 VAL A O 1
ATOM 2197 N N . SER A 1 272 ? -2.317 14.611 -0.893 1.00 56.03 272 SER A N 1
ATOM 2198 C CA . SER A 1 272 ? -2.200 13.359 -0.150 1.00 56.03 272 SER A CA 1
ATOM 2199 C C . SER A 1 272 ? -0.978 13.305 0.764 1.00 56.03 272 SER A C 1
ATOM 2201 O O . SER A 1 272 ? 0.017 14.001 0.556 1.00 56.03 272 SER A O 1
ATOM 2203 N N . LEU A 1 273 ? -1.000 12.395 1.748 1.00 61.19 273 LEU A N 1
ATOM 2204 C CA . LEU A 1 273 ? 0.157 12.116 2.613 1.00 61.19 273 LEU A CA 1
ATOM 2205 C C . LEU A 1 273 ? 1.419 11.799 1.812 1.00 61.19 273 LEU A C 1
ATOM 2207 O O . LEU A 1 273 ? 2.496 12.269 2.173 1.00 61.19 273 LEU A O 1
ATOM 2211 N N . LEU A 1 274 ? 1.289 11.045 0.716 1.00 55.41 274 LEU A N 1
ATOM 2212 C CA . LEU A 1 274 ? 2.420 10.787 -0.165 1.00 55.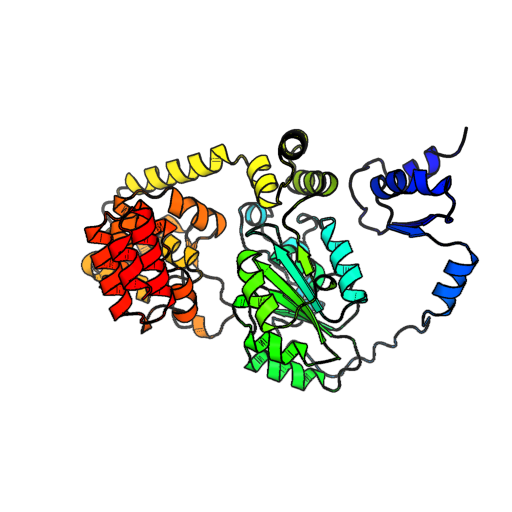41 274 LEU A CA 1
ATOM 2213 C C . LEU A 1 274 ? 2.979 12.082 -0.726 1.00 55.41 274 LEU A C 1
ATOM 2215 O O . LEU A 1 274 ? 4.175 12.296 -0.617 1.00 55.41 274 LEU A O 1
ATOM 2219 N N . GLU A 1 275 ? 2.146 12.937 -1.313 1.00 53.91 275 GLU A N 1
ATOM 2220 C CA . GLU A 1 275 ? 2.607 14.187 -1.916 1.00 53.91 275 GLU A CA 1
ATOM 2221 C C . GLU A 1 275 ? 3.264 15.098 -0.884 1.00 53.91 275 GLU A C 1
ATOM 2223 O O . GLU A 1 275 ? 4.289 15.685 -1.192 1.00 53.91 275 GLU A O 1
ATOM 2228 N N . ILE A 1 276 ? 2.771 15.154 0.356 1.00 62.72 276 ILE A N 1
ATOM 2229 C CA . ILE A 1 276 ? 3.405 15.932 1.432 1.00 62.72 276 ILE A CA 1
ATOM 2230 C C . ILE A 1 276 ? 4.744 15.344 1.854 1.00 62.72 276 ILE A C 1
ATOM 2232 O O . ILE A 1 276 ? 5.726 16.081 1.943 1.00 62.72 276 ILE A O 1
ATOM 2236 N N . VAL A 1 277 ? 4.806 14.032 2.106 1.00 61.91 277 VAL A N 1
ATOM 2237 C CA . VAL A 1 277 ? 6.060 13.356 2.460 1.00 61.91 277 VAL A CA 1
ATOM 2238 C C . VAL A 1 277 ? 7.056 13.526 1.317 1.00 61.91 277 VAL A C 1
ATOM 2240 O O . VAL A 1 277 ? 8.174 13.962 1.549 1.00 61.91 277 VAL A O 1
ATOM 2243 N N . PHE A 1 278 ? 6.648 13.304 0.071 1.00 57.16 278 PHE A N 1
ATOM 2244 C CA . PHE A 1 278 ? 7.491 13.462 -1.110 1.00 57.16 278 PHE A CA 1
ATOM 2245 C C . PHE A 1 278 ? 7.915 14.897 -1.382 1.00 57.16 278 PHE A C 1
ATOM 2247 O O . PHE A 1 278 ? 9.056 15.129 -1.766 1.00 57.16 278 PHE A O 1
ATOM 2254 N N . TYR A 1 279 ? 7.033 15.867 -1.179 1.00 54.62 279 TYR A N 1
ATOM 2255 C CA . TYR A 1 279 ? 7.332 17.272 -1.404 1.00 54.62 279 TYR A CA 1
ATOM 2256 C C . TYR A 1 279 ? 8.264 17.813 -0.315 1.00 54.62 279 TYR A C 1
ATOM 2258 O O . TYR A 1 279 ? 9.269 18.451 -0.625 1.00 54.62 279 TYR A O 1
ATOM 2266 N N . ALA A 1 280 ? 8.018 17.464 0.953 1.00 56.66 280 ALA A N 1
ATOM 2267 C CA . ALA A 1 280 ? 8.914 17.777 2.067 1.00 56.66 280 ALA A CA 1
ATOM 2268 C C . ALA A 1 280 ? 10.259 17.019 1.993 1.00 56.66 280 ALA A C 1
ATOM 2270 O O . ALA A 1 280 ? 11.268 17.501 2.515 1.00 56.66 280 ALA A O 1
ATOM 2271 N N . VAL A 1 281 ? 10.286 15.852 1.333 1.00 56.19 281 VAL A N 1
ATOM 2272 C CA . VAL A 1 281 ? 11.481 15.027 1.059 1.00 56.19 281 VAL A CA 1
ATOM 2273 C C . VAL A 1 281 ? 12.091 15.321 -0.330 1.00 56.19 281 VAL A C 1
ATOM 2275 O O . VAL A 1 281 ? 13.155 14.793 -0.644 1.00 56.19 281 VAL A O 1
ATOM 2278 N N . THR A 1 282 ? 11.523 16.262 -1.101 1.00 53.38 282 THR A N 1
ATOM 2279 C CA . THR A 1 282 ? 11.855 16.689 -2.484 1.00 53.38 282 THR A CA 1
ATOM 2280 C C . THR A 1 282 ? 11.708 15.613 -3.584 1.00 53.38 282 THR A C 1
ATOM 2282 O O . THR A 1 282 ? 12.616 14.824 -3.829 1.00 53.38 282 THR A O 1
ATOM 2285 N N . ASP A 1 283 ? 10.587 15.632 -4.318 1.00 48.69 283 ASP A N 1
ATOM 2286 C CA . ASP A 1 283 ? 10.219 14.673 -5.386 1.00 48.69 283 ASP A CA 1
ATOM 2287 C C . ASP A 1 283 ? 11.095 14.788 -6.660 1.00 48.69 283 ASP A C 1
ATOM 2289 O O . ASP A 1 283 ? 11.420 13.784 -7.297 1.00 48.69 283 ASP A O 1
ATOM 2293 N N . THR A 1 284 ? 11.602 15.984 -6.992 1.00 51.00 284 THR A N 1
ATOM 2294 C CA . THR A 1 284 ? 12.600 16.155 -8.072 1.00 51.00 284 THR A CA 1
ATOM 2295 C C . THR A 1 284 ? 13.887 15.391 -7.768 1.00 51.00 284 THR A C 1
ATOM 2297 O O . THR A 1 284 ? 14.413 14.690 -8.626 1.00 51.00 284 THR A O 1
ATOM 2300 N N . LEU A 1 285 ? 14.325 15.400 -6.506 1.00 52.72 285 LEU A N 1
ATOM 2301 C CA . LEU A 1 285 ? 15.501 14.656 -6.075 1.00 52.72 285 LEU A CA 1
ATOM 2302 C C . LEU A 1 285 ? 15.279 13.139 -6.063 1.00 52.72 285 LEU A C 1
ATOM 2304 O O . LEU A 1 285 ? 16.262 12.419 -6.158 1.00 52.72 285 LEU A O 1
ATOM 2308 N N . ILE A 1 286 ? 14.051 12.616 -5.960 1.00 55.72 286 ILE A N 1
ATOM 2309 C CA . ILE A 1 286 ? 13.812 11.159 -5.954 1.00 55.72 286 ILE A CA 1
ATOM 2310 C C . ILE A 1 286 ? 13.873 10.589 -7.362 1.00 55.72 286 ILE A C 1
ATOM 2312 O O . ILE A 1 286 ? 14.565 9.597 -7.570 1.00 55.72 286 ILE A O 1
ATOM 2316 N N . VAL A 1 287 ? 13.193 11.210 -8.329 1.00 66.94 287 VAL A N 1
ATOM 2317 C CA . VAL A 1 287 ? 13.310 10.804 -9.737 1.00 66.94 287 VAL A CA 1
ATOM 2318 C C . VAL A 1 287 ? 14.761 10.936 -10.191 1.00 66.94 287 VAL A C 1
ATOM 2320 O O . VAL A 1 287 ? 15.297 9.995 -10.771 1.00 66.94 287 VAL A O 1
ATOM 2323 N N . ASP A 1 288 ? 15.427 12.040 -9.842 1.00 60.38 288 ASP A N 1
ATOM 2324 C CA . ASP A 1 288 ? 16.842 12.236 -10.152 1.00 60.38 288 ASP A CA 1
ATOM 2325 C C . ASP A 1 288 ? 17.735 11.207 -9.444 1.00 60.38 288 ASP A C 1
ATOM 2327 O O . ASP A 1 288 ? 18.624 10.651 -10.078 1.00 60.38 288 ASP A O 1
ATOM 2331 N N . ARG A 1 289 ? 17.482 10.861 -8.174 1.00 56.34 289 ARG A N 1
ATOM 2332 C CA . ARG A 1 289 ? 18.226 9.805 -7.457 1.00 56.34 289 ARG A CA 1
ATOM 2333 C C . ARG A 1 289 ? 17.982 8.417 -8.028 1.00 56.34 289 ARG A C 1
ATOM 2335 O O . ARG A 1 289 ? 18.931 7.650 -8.111 1.00 56.34 289 ARG A O 1
ATOM 2342 N N . ILE A 1 290 ? 16.749 8.084 -8.410 1.00 71.06 290 ILE A N 1
ATOM 2343 C CA . ILE A 1 290 ? 16.441 6.812 -9.075 1.00 71.06 290 ILE A CA 1
ATOM 2344 C C . ILE A 1 290 ? 17.162 6.765 -10.420 1.00 71.06 290 ILE A C 1
ATOM 2346 O O . ILE A 1 290 ? 17.776 5.756 -10.735 1.00 71.06 290 ILE A O 1
ATOM 2350 N N . ASN A 1 291 ? 17.139 7.854 -11.192 1.00 76.56 291 ASN A N 1
ATOM 2351 C CA . ASN A 1 291 ? 17.847 7.933 -12.467 1.00 76.56 291 ASN A CA 1
ATOM 2352 C C . ASN A 1 291 ? 19.365 7.815 -12.287 1.00 76.56 291 ASN A C 1
ATOM 2354 O O . ASN A 1 291 ? 19.999 7.071 -13.029 1.00 76.56 291 ASN A O 1
ATOM 2358 N N . VAL A 1 292 ? 19.947 8.510 -11.303 1.00 65.25 292 VAL A N 1
ATOM 2359 C CA . VAL A 1 292 ? 21.368 8.375 -10.942 1.00 65.25 292 VAL A CA 1
ATOM 2360 C C . VAL A 1 292 ? 21.666 6.931 -10.566 1.00 65.25 292 VAL A C 1
ATOM 2362 O O . VAL A 1 292 ? 22.567 6.347 -11.142 1.00 65.25 292 VAL A O 1
ATOM 2365 N N . TYR A 1 293 ? 20.853 6.318 -9.710 1.00 66.50 293 TYR A N 1
ATOM 2366 C CA . TYR A 1 293 ? 21.048 4.935 -9.293 1.00 66.50 293 TYR A CA 1
ATOM 2367 C C . TYR A 1 293 ? 20.931 3.936 -10.454 1.00 66.50 293 TYR A C 1
ATOM 2369 O O . TYR A 1 293 ? 21.784 3.074 -10.603 1.00 66.50 293 TYR A O 1
ATOM 2377 N N . ILE A 1 294 ? 19.924 4.070 -11.323 1.00 80.69 294 ILE A N 1
ATOM 2378 C CA . ILE A 1 294 ? 19.785 3.250 -12.538 1.00 80.69 294 ILE A CA 1
ATOM 2379 C C . ILE A 1 294 ? 21.016 3.410 -13.440 1.00 80.69 294 ILE A C 1
ATOM 2381 O O . ILE A 1 294 ? 21.497 2.427 -14.000 1.00 80.69 294 ILE A O 1
ATOM 2385 N N . ASN A 1 295 ? 21.534 4.633 -13.582 1.00 74.38 295 ASN A N 1
ATOM 2386 C CA . ASN A 1 295 ? 22.751 4.881 -14.349 1.00 74.38 295 ASN A CA 1
ATOM 2387 C C . ASN A 1 295 ? 23.988 4.278 -13.669 1.00 74.38 295 ASN A C 1
ATOM 2389 O O . ASN A 1 295 ? 24.810 3.692 -14.366 1.00 74.38 295 ASN A O 1
ATOM 2393 N N . ASP A 1 296 ? 24.096 4.364 -12.343 1.00 68.62 296 ASP A N 1
ATOM 2394 C CA . ASP A 1 296 ? 25.180 3.753 -11.572 1.00 68.62 296 ASP A CA 1
ATOM 2395 C C . ASP A 1 296 ? 25.177 2.232 -11.757 1.00 68.62 296 ASP A C 1
ATOM 2397 O O . ASP A 1 296 ? 26.224 1.661 -12.036 1.00 68.62 296 ASP A O 1
ATOM 2401 N N . LEU A 1 297 ? 24.006 1.584 -11.686 1.00 77.12 297 LEU A N 1
ATOM 2402 C CA . LEU A 1 297 ? 23.867 0.147 -11.952 1.00 77.12 297 LEU A CA 1
ATOM 2403 C C . LEU A 1 297 ? 24.259 -0.212 -13.384 1.00 77.12 297 LEU A C 1
ATOM 2405 O O . LEU A 1 297 ? 24.941 -1.206 -13.597 1.00 77.12 297 LEU A O 1
ATOM 2409 N N . ARG A 1 298 ? 23.856 0.606 -14.362 1.00 82.94 298 ARG A N 1
ATOM 2410 C CA . ARG A 1 298 ? 24.187 0.380 -15.774 1.00 82.94 298 ARG A CA 1
ATOM 2411 C C . ARG A 1 298 ? 25.690 0.474 -16.044 1.00 82.94 298 ARG A C 1
ATOM 2413 O O . ARG A 1 298 ? 26.181 -0.190 -16.946 1.00 82.94 298 ARG A O 1
ATOM 2420 N N . MET A 1 299 ? 26.391 1.354 -15.332 1.00 76.31 299 MET A N 1
ATOM 2421 C CA . MET A 1 299 ? 27.833 1.580 -15.490 1.00 76.31 299 MET A CA 1
ATOM 2422 C C . MET A 1 299 ? 28.673 0.736 -14.520 1.00 76.31 299 MET A C 1
ATOM 2424 O O . MET A 1 299 ? 29.894 0.875 -14.500 1.00 76.31 299 MET A O 1
ATOM 2428 N N . PHE A 1 300 ? 28.039 -0.081 -13.675 1.00 74.25 300 PHE A N 1
ATOM 2429 C CA . PHE A 1 300 ? 28.739 -0.880 -12.682 1.00 74.25 300 PHE A CA 1
ATOM 2430 C C . PHE A 1 300 ? 29.430 -2.069 -13.354 1.00 74.25 300 PHE A C 1
ATOM 2432 O O . PHE A 1 300 ? 28.775 -2.923 -13.945 1.00 74.25 300 PHE A O 1
ATOM 2439 N N . GLU A 1 301 ? 30.750 -2.142 -13.211 1.00 74.50 301 GLU A N 1
ATOM 2440 C CA . GLU A 1 301 ? 31.579 -3.237 -13.714 1.00 74.50 301 GLU A CA 1
ATOM 2441 C C . GLU A 1 301 ? 32.378 -3.844 -12.550 1.00 74.50 301 GLU A C 1
ATOM 2443 O O . GLU A 1 301 ? 32.994 -3.129 -11.755 1.00 74.50 301 GLU A O 1
ATOM 2448 N N . ASP A 1 302 ? 32.363 -5.171 -12.438 1.00 75.12 302 ASP A N 1
ATOM 2449 C CA . ASP A 1 302 ? 33.154 -5.950 -11.481 1.00 75.12 302 ASP A CA 1
ATOM 2450 C C . ASP A 1 302 ? 33.493 -7.287 -12.155 1.00 75.12 302 ASP A C 1
ATOM 2452 O O . ASP A 1 302 ? 32.591 -8.010 -12.569 1.00 75.12 302 ASP A O 1
ATOM 2456 N N . ASP A 1 303 ? 34.782 -7.622 -12.278 1.00 79.88 303 ASP A N 1
ATOM 2457 C CA . ASP A 1 303 ? 35.262 -8.813 -13.006 1.00 79.88 303 ASP A CA 1
ATOM 2458 C C . ASP A 1 303 ? 34.690 -10.138 -12.469 1.00 79.88 303 ASP A C 1
ATOM 2460 O O . ASP A 1 303 ? 34.761 -11.169 -13.137 1.00 79.88 303 ASP A O 1
ATOM 2464 N N . LYS A 1 304 ? 34.177 -10.136 -11.233 1.00 80.38 304 LYS A N 1
ATOM 2465 C CA . LYS A 1 304 ? 33.578 -11.311 -10.582 1.00 80.38 304 LYS A CA 1
ATOM 2466 C C . LYS A 1 304 ? 32.057 -11.353 -10.688 1.00 80.38 304 LYS A C 1
ATOM 2468 O O . LYS A 1 304 ? 31.445 -12.285 -10.172 1.00 80.38 304 LYS A O 1
ATOM 2473 N N . LEU A 1 305 ? 31.443 -10.333 -11.274 1.00 85.56 305 LEU A N 1
ATOM 2474 C CA . LEU A 1 305 ? 30.001 -10.202 -11.356 1.00 85.56 305 LEU A CA 1
ATOM 2475 C C . LEU A 1 305 ? 29.500 -10.765 -12.692 1.00 85.56 305 LEU A C 1
ATOM 2477 O O . LEU A 1 305 ? 29.644 -10.134 -13.734 1.00 85.56 305 LEU A O 1
ATOM 2481 N N . ASN A 1 306 ? 28.873 -11.941 -12.636 1.00 88.88 306 ASN A N 1
ATOM 2482 C CA . ASN A 1 306 ? 28.278 -12.587 -13.813 1.00 88.88 306 ASN A CA 1
ATOM 2483 C C . ASN A 1 306 ? 26.882 -12.029 -14.159 1.00 88.88 306 ASN A C 1
ATOM 2485 O O . ASN A 1 306 ? 26.439 -12.134 -15.296 1.00 88.88 306 ASN A O 1
ATOM 2489 N N . ILE A 1 307 ? 26.194 -11.423 -13.185 1.00 92.19 307 ILE A N 1
ATOM 2490 C CA . ILE A 1 307 ? 24.812 -10.940 -13.314 1.00 92.19 307 ILE A CA 1
ATOM 2491 C C . ILE A 1 307 ? 24.785 -9.422 -13.497 1.00 92.19 307 ILE A C 1
ATOM 2493 O O . ILE A 1 307 ? 25.333 -8.687 -12.676 1.00 92.19 307 ILE A O 1
ATOM 2497 N N . ASP A 1 308 ? 24.059 -8.940 -14.505 1.00 92.44 308 ASP A N 1
ATOM 2498 C CA . ASP A 1 308 ? 23.770 -7.513 -14.671 1.00 92.44 308 ASP A CA 1
ATOM 2499 C C . ASP A 1 308 ? 22.904 -6.999 -13.497 1.00 92.44 308 ASP A C 1
ATOM 2501 O O . ASP A 1 308 ? 21.779 -7.456 -13.264 1.00 92.44 308 ASP A O 1
ATOM 2505 N N . LEU A 1 309 ? 23.425 -6.030 -12.731 1.00 88.25 309 LEU A N 1
ATOM 2506 C CA . LEU A 1 309 ? 22.725 -5.509 -11.550 1.00 88.25 309 LEU A CA 1
ATOM 2507 C C . LEU A 1 309 ? 21.462 -4.719 -11.899 1.00 88.25 309 LEU A C 1
ATOM 2509 O O . LEU A 1 309 ? 20.522 -4.701 -11.101 1.00 88.25 309 LEU A O 1
ATOM 2513 N N . LEU A 1 310 ? 21.424 -4.050 -13.053 1.00 93.19 310 LEU A N 1
ATOM 2514 C CA . LEU A 1 310 ? 20.235 -3.334 -13.506 1.00 93.19 310 LEU A CA 1
ATOM 2515 C C . LEU A 1 310 ? 19.136 -4.327 -13.900 1.00 93.19 310 LEU A C 1
ATOM 2517 O O . LEU A 1 310 ? 17.955 -4.083 -13.633 1.00 93.19 310 LEU A O 1
ATOM 2521 N N . GLU A 1 311 ? 19.510 -5.458 -14.485 1.00 95.75 311 GLU A N 1
ATOM 2522 C CA . GLU A 1 311 ? 18.590 -6.552 -14.780 1.00 95.75 311 GLU A CA 1
ATOM 2523 C C . GLU A 1 311 ? 18.028 -7.191 -13.505 1.00 95.75 311 GLU A C 1
ATOM 2525 O O . GLU A 1 311 ? 16.805 -7.257 -13.347 1.00 95.75 311 GLU A O 1
ATOM 2530 N N . LEU A 1 312 ? 18.893 -7.555 -12.551 1.00 95.19 312 LEU A N 1
ATOM 2531 C CA . LEU A 1 312 ? 18.490 -8.076 -11.238 1.00 95.19 312 LEU A CA 1
ATOM 2532 C C . LEU A 1 312 ? 17.556 -7.105 -10.502 1.00 95.19 312 LEU A C 1
ATOM 2534 O O . LEU A 1 312 ? 16.508 -7.498 -9.981 1.00 95.19 312 LEU A O 1
ATOM 2538 N N . PHE A 1 313 ? 17.906 -5.816 -10.503 1.00 91.00 313 PHE A N 1
ATOM 2539 C CA . PHE A 1 313 ? 17.073 -4.751 -9.954 1.00 91.00 313 PHE A CA 1
ATOM 2540 C C . PHE A 1 313 ? 15.695 -4.705 -10.619 1.00 91.00 313 PHE A C 1
ATOM 2542 O O . PHE A 1 313 ? 14.675 -4.616 -9.937 1.00 91.00 313 PHE A O 1
ATOM 2549 N N . THR A 1 314 ? 15.653 -4.770 -11.949 1.00 95.69 314 THR A N 1
ATOM 2550 C CA . THR A 1 314 ? 14.411 -4.690 -12.725 1.00 95.69 314 THR A CA 1
ATOM 2551 C C . THR A 1 314 ? 13.510 -5.896 -12.464 1.00 95.69 314 THR A C 1
ATOM 2553 O O . THR A 1 314 ? 12.301 -5.721 -12.305 1.00 95.69 314 THR A O 1
ATOM 2556 N N . LEU A 1 315 ? 14.085 -7.095 -12.346 1.00 96.69 315 LEU A N 1
ATOM 2557 C CA . LEU A 1 315 ? 13.367 -8.328 -12.028 1.00 96.69 315 LEU A CA 1
ATOM 2558 C C . LEU A 1 315 ? 12.681 -8.263 -10.656 1.00 96.69 315 LEU A C 1
ATOM 2560 O O . LEU A 1 315 ? 11.467 -8.451 -10.562 1.00 96.69 315 LEU A O 1
ATOM 2564 N N . ILE A 1 316 ? 13.430 -7.940 -9.598 1.00 93.19 316 ILE A N 1
ATOM 2565 C CA . ILE A 1 316 ? 12.884 -7.876 -8.229 1.00 93.19 316 ILE A CA 1
ATOM 2566 C C . ILE A 1 316 ? 11.869 -6.736 -8.094 1.00 93.19 316 ILE A C 1
ATOM 2568 O O . ILE A 1 316 ? 10.875 -6.831 -7.368 1.00 93.19 316 ILE A O 1
ATOM 2572 N N . ASN A 1 317 ? 12.082 -5.649 -8.828 1.00 90.19 317 ASN A N 1
ATOM 2573 C CA . ASN A 1 317 ? 11.138 -4.551 -8.890 1.00 90.19 317 ASN A CA 1
ATOM 2574 C C . ASN A 1 317 ? 9.830 -4.951 -9.600 1.00 90.19 317 ASN A C 1
ATOM 2576 O O . ASN A 1 317 ? 8.743 -4.652 -9.104 1.00 90.19 317 ASN A O 1
ATOM 2580 N N . TYR A 1 318 ? 9.912 -5.696 -10.707 1.00 93.75 318 TYR A N 1
ATOM 2581 C CA . TYR A 1 318 ? 8.745 -6.222 -11.417 1.00 93.75 318 TYR A CA 1
ATOM 2582 C C . TYR A 1 318 ? 7.884 -7.138 -10.537 1.00 93.75 318 TYR A C 1
ATOM 2584 O O . TYR A 1 318 ? 6.666 -6.942 -10.462 1.00 93.75 318 TYR A O 1
ATOM 2592 N N . THR A 1 319 ? 8.487 -8.091 -9.820 1.00 92.69 319 THR A N 1
ATOM 2593 C CA . THR A 1 319 ? 7.743 -8.980 -8.908 1.00 92.69 319 THR A CA 1
ATOM 2594 C C . THR A 1 319 ? 7.119 -8.192 -7.751 1.00 92.69 319 THR A C 1
ATOM 2596 O O . THR A 1 319 ? 5.917 -8.320 -7.491 1.00 92.69 319 THR A O 1
ATOM 2599 N N . SER A 1 320 ? 7.880 -7.269 -7.149 1.00 83.19 320 SER A N 1
ATOM 2600 C CA . SER A 1 320 ? 7.405 -6.386 -6.072 1.00 83.19 320 SER A CA 1
ATOM 2601 C C . SER A 1 320 ? 6.220 -5.518 -6.514 1.00 83.19 320 SER A C 1
ATOM 2603 O O . SER A 1 320 ? 5.244 -5.355 -5.777 1.00 83.19 320 SER A O 1
ATOM 2605 N N . TYR A 1 321 ? 6.257 -4.991 -7.739 1.00 84.69 321 TYR A N 1
ATOM 2606 C CA . TYR A 1 321 ? 5.154 -4.240 -8.341 1.00 84.69 321 TYR A CA 1
ATOM 2607 C C . TYR A 1 321 ? 3.898 -5.094 -8.548 1.00 84.69 321 TYR A C 1
ATOM 2609 O O . TYR A 1 321 ? 2.772 -4.630 -8.308 1.00 84.69 321 TYR A O 1
ATOM 2617 N N . CYS A 1 322 ? 4.091 -6.358 -8.927 1.00 86.69 322 CYS A N 1
ATOM 2618 C CA . CYS A 1 322 ? 3.019 -7.343 -9.014 1.00 86.69 322 CYS A CA 1
ATOM 2619 C C . CYS A 1 322 ? 2.490 -7.779 -7.637 1.00 86.69 322 CYS A C 1
ATOM 2621 O O . CYS A 1 322 ? 1.447 -8.426 -7.565 1.00 86.69 322 CYS A O 1
ATOM 2623 N N . GLY A 1 323 ? 3.147 -7.364 -6.551 1.00 78.56 323 GLY A N 1
ATOM 2624 C CA . GLY A 1 323 ? 2.715 -7.605 -5.179 1.00 78.56 323 GLY A CA 1
ATOM 2625 C C . GLY A 1 323 ? 3.169 -8.945 -4.609 1.00 78.56 323 GLY A C 1
ATOM 2626 O O . GLY A 1 323 ? 2.559 -9.401 -3.645 1.00 78.56 323 GLY A O 1
ATOM 2627 N N . VAL A 1 324 ? 4.204 -9.563 -5.186 1.00 87.31 324 VAL A N 1
ATOM 2628 C CA . VAL A 1 324 ? 4.783 -10.823 -4.698 1.00 87.31 324 VAL A CA 1
ATOM 2629 C C . VAL A 1 324 ? 6.300 -10.686 -4.503 1.00 87.31 324 VAL A C 1
ATOM 2631 O O . VAL A 1 324 ? 6.945 -9.981 -5.280 1.00 87.31 324 VAL A O 1
ATOM 2634 N N . PRO A 1 325 ? 6.895 -11.323 -3.481 1.00 88.56 325 PRO A N 1
ATOM 2635 C CA . PRO A 1 325 ? 8.347 -11.438 -3.381 1.00 88.56 325 PRO A CA 1
ATOM 2636 C C . PRO A 1 325 ? 8.934 -12.286 -4.521 1.00 88.56 325 PRO A C 1
ATOM 2638 O O . PRO A 1 325 ? 8.263 -13.165 -5.061 1.00 88.56 325 PRO A O 1
ATOM 2641 N N . CYS A 1 326 ? 10.199 -12.039 -4.865 1.00 92.81 326 CYS A N 1
ATOM 2642 C CA . CYS A 1 326 ? 10.978 -12.898 -5.758 1.00 92.81 326 CYS A CA 1
ATOM 2643 C C . CYS A 1 326 ? 11.661 -13.995 -4.935 1.00 92.81 326 CYS A C 1
ATOM 2645 O O . CYS A 1 326 ? 12.415 -13.665 -4.025 1.00 92.81 326 CYS A O 1
ATOM 2647 N N . SER A 1 327 ? 11.416 -15.272 -5.215 1.00 92.50 327 SER A N 1
ATOM 2648 C CA . SER A 1 327 ? 12.104 -16.357 -4.507 1.00 92.50 327 SER A CA 1
ATOM 2649 C C . SER A 1 327 ? 13.487 -16.651 -5.101 1.00 92.50 327 SER A C 1
ATOM 2651 O O . SER A 1 327 ? 13.755 -16.311 -6.257 1.00 92.50 327 SER A O 1
ATOM 2653 N N . MET A 1 328 ? 14.362 -17.316 -4.342 1.00 91.81 328 MET A N 1
ATOM 2654 C CA . MET A 1 328 ? 15.650 -17.783 -4.875 1.00 91.81 328 MET A CA 1
ATOM 2655 C C . MET A 1 328 ? 15.482 -18.734 -6.060 1.00 91.81 328 MET A C 1
ATOM 2657 O O . MET A 1 328 ? 16.223 -18.604 -7.032 1.00 91.81 328 MET A O 1
ATOM 2661 N N . ASP A 1 329 ? 14.473 -19.611 -6.045 1.00 92.69 329 ASP A N 1
ATOM 2662 C CA . ASP A 1 329 ? 14.160 -20.456 -7.203 1.00 92.69 329 ASP A CA 1
ATOM 2663 C C . ASP A 1 329 ? 13.869 -19.609 -8.450 1.00 92.69 329 ASP A C 1
ATOM 2665 O O . ASP A 1 329 ? 14.415 -19.871 -9.520 1.00 92.69 329 ASP A O 1
ATOM 2669 N N . MET A 1 330 ? 13.064 -18.545 -8.322 1.00 95.12 330 MET A N 1
ATOM 2670 C CA . MET A 1 330 ? 12.775 -17.646 -9.445 1.00 95.12 330 MET A CA 1
ATOM 2671 C C . MET A 1 330 ? 14.051 -17.007 -10.001 1.00 95.12 330 MET A C 1
ATOM 2673 O O . MET A 1 330 ? 14.189 -16.910 -11.217 1.00 95.12 330 MET A O 1
ATOM 2677 N N . LEU A 1 331 ? 14.988 -16.598 -9.139 1.00 95.50 331 LEU A N 1
ATOM 2678 C CA . LEU A 1 331 ? 16.274 -16.047 -9.576 1.00 95.50 331 LEU A CA 1
ATOM 2679 C C . LEU A 1 331 ? 17.137 -17.091 -10.291 1.00 95.50 331 LEU A C 1
ATOM 2681 O O . LEU A 1 331 ? 17.722 -16.773 -11.323 1.00 95.50 331 LEU A O 1
ATOM 2685 N N . ILE A 1 332 ? 17.190 -18.323 -9.776 1.00 94.50 332 ILE A N 1
ATOM 2686 C CA . ILE A 1 332 ? 17.954 -19.422 -10.381 1.00 94.50 332 ILE A CA 1
ATOM 2687 C C . ILE A 1 332 ? 17.427 -19.736 -11.783 1.00 94.50 332 ILE A C 1
ATOM 2689 O O . ILE A 1 332 ? 18.219 -19.798 -12.716 1.00 94.50 332 ILE A O 1
ATOM 2693 N N . PHE A 1 333 ? 16.109 -19.881 -11.951 1.00 95.38 333 PHE A N 1
ATOM 2694 C CA . PHE A 1 333 ? 15.518 -20.137 -13.270 1.00 95.38 333 PHE A CA 1
ATOM 2695 C C . PHE A 1 333 ? 15.657 -18.940 -14.211 1.00 95.38 333 PHE A C 1
ATOM 2697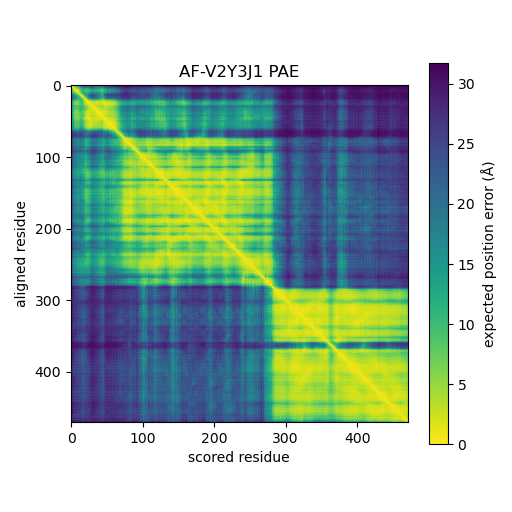 O O . PHE A 1 333 ? 15.893 -19.110 -15.403 1.00 95.38 333 PHE A O 1
ATOM 2704 N N . TYR A 1 334 ? 15.525 -17.714 -13.701 1.00 97.12 334 TYR A N 1
ATOM 2705 C CA . TYR A 1 334 ? 15.669 -16.524 -14.534 1.00 97.12 334 TYR A CA 1
ATOM 2706 C C . TYR A 1 334 ? 17.086 -16.393 -15.109 1.00 97.12 334 TYR A C 1
ATOM 2708 O O . TYR A 1 334 ? 17.228 -16.169 -16.311 1.00 97.12 334 TYR A O 1
ATOM 2716 N N . PHE A 1 335 ? 18.109 -16.548 -14.260 1.00 96.50 335 PHE A N 1
ATOM 2717 C CA . PHE A 1 335 ? 19.524 -16.359 -14.600 1.00 96.50 335 PHE A CA 1
ATOM 2718 C C . PHE A 1 335 ? 20.251 -17.663 -14.963 1.00 96.50 335 PHE A C 1
ATOM 2720 O O . PHE A 1 335 ? 21.478 -17.685 -14.955 1.00 96.50 335 PHE A O 1
ATOM 2727 N N . GLU A 1 336 ? 19.534 -18.748 -15.278 1.00 93.19 336 GLU A N 1
ATOM 2728 C CA . GLU A 1 336 ? 20.121 -20.076 -15.535 1.00 93.19 336 GLU A CA 1
ATOM 2729 C C . GLU A 1 336 ? 21.242 -20.044 -16.592 1.00 93.19 336 GLU A C 1
ATOM 2731 O O . GLU A 1 336 ? 22.242 -20.744 -16.452 1.00 93.19 336 GLU A O 1
ATOM 2736 N N . GLU A 1 337 ? 21.105 -19.201 -17.620 1.00 91.38 337 GLU A N 1
ATOM 2737 C CA . GLU A 1 337 ? 22.102 -19.049 -18.690 1.00 91.38 337 GLU A CA 1
ATOM 2738 C C . GLU A 1 337 ? 23.270 -18.112 -18.325 1.00 91.38 337 GLU A C 1
ATOM 2740 O O . GLU A 1 337 ? 24.316 -18.157 -18.976 1.00 91.38 337 GLU A O 1
ATOM 2745 N N . ASP A 1 338 ? 23.108 -17.279 -17.294 1.00 90.56 338 ASP A N 1
ATOM 2746 C CA . ASP A 1 338 ? 24.051 -16.221 -16.911 1.00 90.56 338 ASP A CA 1
ATOM 2747 C C . ASP A 1 338 ? 24.953 -16.623 -15.725 1.00 90.56 338 ASP A C 1
ATOM 2749 O O . ASP A 1 338 ? 25.993 -16.002 -15.495 1.00 90.56 338 ASP A O 1
ATOM 2753 N N . ILE A 1 339 ? 24.584 -17.655 -14.958 1.00 91.38 339 ILE A N 1
ATOM 2754 C CA . ILE A 1 339 ? 25.297 -18.076 -13.738 1.00 91.38 339 ILE A CA 1
ATOM 2755 C C . ILE A 1 339 ? 25.990 -19.428 -13.901 1.00 91.38 339 ILE A C 1
ATOM 2757 O O . ILE A 1 339 ? 25.503 -20.329 -14.575 1.00 91.38 339 ILE A O 1
ATOM 2761 N N . ASN A 1 340 ? 27.111 -19.607 -13.202 1.00 89.38 340 ASN A N 1
ATOM 2762 C CA . ASN A 1 340 ? 27.773 -20.909 -13.087 1.00 89.38 340 ASN A CA 1
ATOM 2763 C C . ASN A 1 340 ? 27.328 -21.648 -11.820 1.00 89.38 340 ASN A C 1
ATOM 2765 O O . ASN A 1 340 ? 27.210 -22.874 -11.805 1.00 89.38 340 ASN A O 1
ATOM 2769 N N . GLU A 1 341 ? 27.107 -20.902 -10.736 1.00 91.06 341 GLU A N 1
ATOM 2770 C CA . GLU A 1 341 ? 26.627 -21.428 -9.462 1.00 91.06 341 GLU A CA 1
ATOM 2771 C C . GLU A 1 341 ? 25.723 -20.422 -8.740 1.00 91.06 341 GLU A C 1
ATOM 2773 O O . GLU A 1 341 ? 25.816 -19.216 -8.951 1.00 91.06 341 GLU A O 1
ATOM 2778 N N . TYR A 1 342 ? 24.888 -20.899 -7.809 1.00 89.62 342 TYR A N 1
ATOM 2779 C CA . TYR A 1 342 ? 23.980 -20.035 -7.036 1.00 89.62 342 TYR A CA 1
ATOM 2780 C C . TYR A 1 342 ? 24.706 -18.913 -6.263 1.00 89.62 342 TYR A C 1
ATOM 2782 O O . TYR A 1 342 ? 24.096 -17.901 -5.917 1.00 89.62 342 TYR A O 1
ATOM 2790 N N . LYS A 1 343 ? 26.013 -19.065 -5.997 1.00 90.81 343 LYS A N 1
ATOM 2791 C CA . LYS A 1 343 ? 26.823 -18.030 -5.341 1.00 90.81 343 LYS A CA 1
ATOM 2792 C C . LYS A 1 343 ? 26.967 -16.767 -6.185 1.00 90.81 343 LYS A C 1
ATOM 2794 O O . LYS A 1 343 ? 27.148 -15.703 -5.604 1.00 90.81 343 LYS A O 1
ATOM 2799 N N . ASP A 1 344 ? 26.839 -16.863 -7.507 1.00 92.38 344 ASP A N 1
ATOM 2800 C CA . ASP A 1 344 ? 26.860 -15.697 -8.395 1.00 92.38 344 ASP A CA 1
ATOM 2801 C C . ASP A 1 344 ? 25.663 -14.774 -8.105 1.00 92.38 344 ASP A C 1
ATOM 2803 O O . ASP A 1 344 ? 25.812 -13.552 -8.044 1.00 92.38 344 ASP A O 1
ATOM 2807 N N . ILE A 1 345 ? 24.492 -15.361 -7.816 1.00 93.56 345 ILE A N 1
ATOM 2808 C CA . ILE A 1 345 ? 23.289 -14.630 -7.389 1.00 93.56 345 ILE A CA 1
ATOM 2809 C C . ILE A 1 345 ? 23.525 -13.958 -6.038 1.00 93.56 345 ILE A C 1
ATOM 2811 O O . ILE A 1 345 ? 23.269 -12.764 -5.891 1.00 93.56 345 ILE A O 1
ATOM 2815 N N . LEU A 1 346 ? 24.050 -14.699 -5.058 1.00 90.88 346 LEU A N 1
ATOM 2816 C CA . LEU A 1 346 ? 24.342 -14.145 -3.732 1.00 90.88 346 LEU A CA 1
ATOM 2817 C C . LEU A 1 346 ? 25.346 -12.989 -3.813 1.00 90.88 346 LEU A C 1
ATOM 2819 O O . LEU A 1 346 ? 25.145 -11.956 -3.179 1.00 90.88 346 LEU A O 1
ATOM 2823 N N . TYR A 1 347 ? 26.379 -13.123 -4.648 1.00 87.62 347 TYR A N 1
ATOM 2824 C CA . TYR A 1 347 ? 27.370 -12.075 -4.866 1.00 87.62 347 TYR A CA 1
ATOM 2825 C C . TYR A 1 347 ? 26.748 -10.798 -5.445 1.00 87.62 347 TYR A C 1
ATOM 2827 O O . TYR A 1 347 ? 27.058 -9.698 -4.984 1.00 87.62 347 TYR A O 1
ATOM 2835 N N . ALA A 1 348 ? 25.838 -10.926 -6.414 1.00 86.94 348 ALA A N 1
ATOM 2836 C CA . ALA A 1 348 ? 25.102 -9.789 -6.964 1.00 86.94 348 ALA A CA 1
ATOM 2837 C C . ALA A 1 348 ? 24.174 -9.142 -5.916 1.00 86.94 348 ALA A C 1
ATOM 2839 O O . ALA A 1 348 ? 24.131 -7.915 -5.787 1.00 86.94 348 ALA A O 1
ATOM 2840 N N . LEU A 1 349 ? 23.481 -9.954 -5.110 1.00 83.81 349 LEU A N 1
ATOM 2841 C CA . LEU A 1 349 ? 22.603 -9.479 -4.036 1.00 83.81 349 LEU A CA 1
ATOM 2842 C C . LEU A 1 349 ? 23.366 -8.731 -2.937 1.00 83.81 349 LEU A C 1
ATOM 2844 O O . LEU A 1 349 ? 22.880 -7.699 -2.469 1.00 83.81 349 LEU A O 1
ATOM 2848 N N . GLU A 1 350 ? 24.580 -9.162 -2.574 1.00 73.88 350 GLU A N 1
ATOM 2849 C CA . GLU A 1 350 ? 25.435 -8.471 -1.595 1.00 73.88 350 GLU A CA 1
ATOM 2850 C C . GLU A 1 350 ? 25.686 -6.999 -1.973 1.00 73.88 350 GLU A C 1
ATOM 2852 O O . GLU A 1 350 ? 25.670 -6.110 -1.110 1.00 73.88 350 GLU A O 1
ATOM 2857 N N . LYS A 1 351 ? 25.839 -6.708 -3.274 1.00 73.69 351 LYS A N 1
ATOM 2858 C CA . LYS A 1 351 ? 26.017 -5.338 -3.794 1.00 73.69 351 LYS A CA 1
ATOM 2859 C C . LYS A 1 351 ? 24.736 -4.498 -3.714 1.00 73.69 351 LYS A C 1
ATOM 2861 O O . LYS A 1 351 ? 24.805 -3.269 -3.732 1.00 73.69 351 LYS A O 1
ATOM 2866 N N . MET A 1 352 ? 23.580 -5.148 -3.584 1.00 66.38 352 MET A N 1
ATOM 2867 C CA . MET A 1 352 ? 22.246 -4.545 -3.649 1.00 66.38 352 MET A CA 1
ATOM 2868 C C . MET A 1 352 ? 21.509 -4.513 -2.299 1.00 66.38 352 MET A C 1
ATOM 2870 O O . MET A 1 352 ? 20.395 -3.996 -2.228 1.00 66.38 352 MET A O 1
ATOM 2874 N N . THR A 1 353 ? 22.141 -4.972 -1.214 1.00 55.31 353 THR A N 1
ATOM 2875 C CA . THR A 1 353 ? 21.578 -5.105 0.156 1.00 55.31 353 THR A CA 1
ATOM 2876 C C . THR A 1 353 ? 20.911 -3.853 0.732 1.00 55.31 353 THR A C 1
ATOM 2878 O O . THR A 1 353 ? 20.079 -3.924 1.640 1.00 55.31 353 THR A O 1
ATOM 2881 N N . LYS A 1 354 ? 21.271 -2.663 0.238 1.00 46.69 354 LYS A N 1
ATOM 2882 C CA . LYS A 1 354 ? 20.656 -1.395 0.663 1.00 46.69 354 LYS A CA 1
ATOM 2883 C C . LYS A 1 354 ? 19.252 -1.185 0.096 1.00 46.69 354 LYS A C 1
ATOM 2885 O O . LYS A 1 354 ? 18.507 -0.380 0.650 1.00 46.69 354 LYS A O 1
ATOM 2890 N N . ILE A 1 355 ? 18.914 -1.856 -1.000 1.00 54.69 355 ILE A N 1
ATOM 2891 C CA . ILE A 1 355 ? 17.697 -1.618 -1.784 1.00 54.69 355 ILE A CA 1
ATOM 2892 C C . ILE A 1 355 ? 16.883 -2.895 -1.957 1.00 54.69 355 ILE A C 1
ATOM 2894 O O . ILE A 1 355 ? 15.659 -2.828 -1.902 1.00 54.69 355 ILE A O 1
ATOM 2898 N N . ILE A 1 356 ? 17.542 -4.037 -2.108 1.00 66.81 356 ILE A N 1
ATOM 2899 C CA . ILE A 1 356 ? 16.924 -5.356 -2.060 1.00 66.81 356 ILE A CA 1
ATOM 2900 C C . ILE A 1 356 ? 17.152 -5.911 -0.660 1.00 66.81 356 ILE A C 1
ATOM 2902 O O . ILE A 1 356 ? 18.265 -5.854 -0.135 1.00 66.81 356 ILE A O 1
ATOM 2906 N N . VAL A 1 357 ? 16.084 -6.399 -0.046 1.00 63.72 357 VAL A N 1
ATOM 2907 C CA . VAL A 1 357 ? 16.112 -7.019 1.278 1.00 63.72 357 VAL A CA 1
ATOM 2908 C C . VAL A 1 357 ? 15.352 -8.331 1.234 1.00 63.72 357 VAL A C 1
ATOM 2910 O O . VAL A 1 357 ? 14.487 -8.528 0.376 1.00 63.72 357 VAL A O 1
ATOM 2913 N N . GLU A 1 358 ? 15.668 -9.214 2.171 1.00 75.56 358 GLU A N 1
ATOM 2914 C CA . GLU A 1 358 ? 14.835 -10.378 2.431 1.00 75.56 358 GLU A CA 1
ATOM 2915 C C . GLU A 1 358 ? 13.445 -9.922 2.888 1.00 75.56 358 GLU A C 1
ATOM 2917 O O . GLU A 1 358 ? 13.287 -8.940 3.619 1.00 75.56 358 GLU A O 1
ATOM 2922 N N . ALA A 1 359 ? 12.423 -10.601 2.384 1.00 68.06 359 ALA A N 1
ATOM 2923 C CA . ALA A 1 359 ? 11.047 -10.369 2.749 1.00 68.06 359 ALA A CA 1
ATOM 2924 C C . ALA A 1 359 ? 10.838 -10.864 4.181 1.00 68.06 359 ALA A C 1
ATOM 2926 O O . ALA A 1 359 ? 10.886 -12.069 4.441 1.00 68.06 359 ALA A O 1
ATOM 2927 N N . ASP A 1 360 ? 10.562 -9.931 5.092 1.00 58.50 360 ASP A N 1
ATOM 2928 C CA . ASP A 1 360 ? 10.106 -10.264 6.436 1.00 58.50 360 ASP A CA 1
ATOM 2929 C C . ASP A 1 360 ? 8.843 -11.116 6.315 1.00 58.50 360 ASP A C 1
ATOM 2931 O O . ASP A 1 360 ? 7.801 -10.676 5.819 1.00 58.50 360 ASP A O 1
ATOM 2935 N N . SER A 1 361 ? 8.941 -12.365 6.742 1.00 49.84 361 SER A N 1
ATOM 2936 C CA . SER A 1 361 ? 7.853 -13.314 6.619 1.00 49.84 361 SER A CA 1
ATOM 2937 C C . SER A 1 361 ? 7.612 -14.002 7.944 1.00 49.84 361 SER A C 1
ATOM 2939 O O . SER A 1 361 ? 8.342 -14.862 8.418 1.00 49.84 361 SER A O 1
ATOM 2941 N N . GLU A 1 362 ? 6.507 -13.608 8.557 1.00 43.81 362 GLU A N 1
ATOM 2942 C CA . GLU A 1 362 ? 5.960 -14.266 9.733 1.00 43.81 362 GLU A CA 1
ATOM 2943 C C . GLU A 1 362 ? 5.164 -15.544 9.387 1.00 43.81 362 GLU A C 1
ATOM 2945 O O . GLU A 1 362 ? 4.541 -16.110 10.290 1.00 43.81 362 GLU A O 1
ATOM 2950 N N . ASN A 1 363 ? 5.201 -15.982 8.119 1.00 45.53 363 ASN A N 1
ATOM 2951 C CA . ASN A 1 363 ? 4.518 -17.152 7.561 1.00 45.53 363 ASN A CA 1
ATOM 2952 C C . ASN A 1 363 ? 5.456 -18.373 7.536 1.00 45.53 363 ASN A C 1
ATOM 2954 O O . ASN A 1 363 ? 6.554 -18.283 6.994 1.00 45.53 363 ASN A O 1
ATOM 2958 N N . GLU A 1 364 ? 4.992 -19.522 8.037 1.00 45.59 364 GLU A N 1
ATOM 2959 C CA . GLU A 1 364 ? 5.740 -20.799 8.063 1.00 45.59 364 GLU A CA 1
ATOM 2960 C C . GLU A 1 364 ? 6.181 -21.279 6.656 1.00 45.59 364 GLU A C 1
ATOM 2962 O O . GLU A 1 364 ? 7.176 -21.986 6.525 1.00 45.59 364 GLU A O 1
ATOM 2967 N N . ASP A 1 365 ? 5.521 -20.819 5.583 1.00 51.84 365 ASP A N 1
ATOM 2968 C CA . ASP A 1 365 ? 5.870 -21.136 4.183 1.00 51.84 365 ASP A CA 1
ATOM 2969 C C . ASP A 1 365 ? 7.206 -20.523 3.698 1.00 51.84 365 ASP A C 1
ATOM 2971 O O . ASP A 1 365 ? 7.682 -20.849 2.607 1.00 51.84 365 ASP A O 1
ATOM 2975 N N . PHE A 1 366 ? 7.818 -19.630 4.483 1.00 54.72 366 PHE A N 1
ATOM 2976 C CA . PHE A 1 366 ? 9.101 -18.997 4.156 1.00 54.72 366 PHE A CA 1
ATOM 2977 C C . PHE A 1 366 ? 10.314 -19.697 4.782 1.00 54.72 366 PHE A C 1
ATOM 2979 O O . PHE A 1 366 ? 11.444 -19.324 4.492 1.00 54.72 366 PHE A O 1
ATOM 2986 N N . GLU A 1 367 ? 10.123 -20.748 5.587 1.00 54.28 367 GLU A N 1
ATOM 2987 C CA . GLU A 1 367 ? 11.245 -21.442 6.243 1.00 54.28 367 GLU A CA 1
ATOM 2988 C C . GLU A 1 367 ? 12.132 -22.249 5.271 1.00 54.28 367 GLU A C 1
ATOM 2990 O O . GLU A 1 367 ? 13.219 -22.685 5.645 1.00 54.28 367 GLU A O 1
ATOM 2995 N N . CYS A 1 368 ? 11.685 -22.466 4.028 1.00 61.91 368 CYS A N 1
ATOM 2996 C CA . CYS A 1 368 ? 12.359 -23.355 3.075 1.00 61.91 368 CYS A CA 1
ATOM 2997 C C . CYS A 1 368 ? 13.261 -22.653 2.043 1.00 61.91 368 CYS A C 1
ATOM 2999 O O . CYS A 1 368 ? 14.056 -23.342 1.406 1.00 61.91 368 CYS A O 1
ATOM 3001 N N . GLN A 1 369 ? 13.138 -21.336 1.835 1.00 73.81 369 GLN A N 1
ATOM 3002 C CA . GLN A 1 369 ? 13.958 -20.589 0.868 1.00 73.81 369 GLN A CA 1
ATOM 3003 C C . GLN A 1 369 ? 13.942 -19.079 1.132 1.00 73.81 369 GLN A C 1
ATOM 3005 O O . GLN A 1 369 ? 13.007 -18.575 1.753 1.00 73.81 369 GLN A O 1
ATOM 3010 N N . ASP A 1 370 ? 14.919 -18.355 0.582 1.00 81.19 370 ASP A N 1
ATOM 3011 C CA . ASP A 1 370 ? 14.962 -16.896 0.689 1.00 81.19 370 ASP A CA 1
ATOM 3012 C C . ASP A 1 370 ? 14.004 -16.238 -0.313 1.00 81.19 370 ASP A C 1
ATOM 3014 O O . ASP A 1 370 ? 13.880 -16.636 -1.479 1.00 81.19 370 ASP A O 1
ATOM 3018 N N . TYR A 1 371 ? 13.337 -15.188 0.155 1.00 86.06 371 TYR A N 1
ATOM 3019 C CA . TYR A 1 371 ? 12.408 -14.378 -0.621 1.00 86.06 371 TYR A CA 1
ATOM 3020 C C . TYR A 1 371 ? 12.852 -12.929 -0.566 1.00 86.06 371 TYR A C 1
ATOM 3022 O O . TYR A 1 371 ? 13.179 -12.423 0.497 1.00 86.06 371 TYR A O 1
ATOM 3030 N N . LEU A 1 372 ? 12.846 -12.247 -1.703 1.00 85.31 372 LEU A N 1
ATOM 3031 C CA . LEU A 1 372 ? 13.476 -10.947 -1.879 1.00 85.31 372 LEU A CA 1
ATOM 3032 C C . LEU A 1 372 ? 12.460 -9.920 -2.360 1.00 85.31 372 LEU A C 1
ATOM 3034 O O . LEU A 1 372 ? 11.660 -10.173 -3.267 1.00 85.31 372 LEU A O 1
ATOM 3038 N N . VAL A 1 373 ? 12.512 -8.737 -1.759 1.00 78.25 373 VAL A N 1
ATOM 3039 C CA . VAL A 1 373 ? 11.657 -7.599 -2.097 1.00 78.25 373 VAL A CA 1
ATOM 3040 C C . VAL A 1 373 ? 12.470 -6.321 -2.192 1.00 78.25 373 VAL A C 1
ATOM 3042 O O . VAL A 1 373 ? 13.545 -6.170 -1.606 1.00 78.25 373 VAL A O 1
ATOM 3045 N N . MET A 1 374 ? 11.914 -5.353 -2.911 1.00 69.50 374 MET A N 1
ATOM 3046 C CA . MET A 1 374 ? 12.386 -3.980 -2.820 1.00 69.50 374 MET A CA 1
ATOM 3047 C C . MET A 1 374 ? 12.107 -3.439 -1.414 1.00 69.50 374 MET A C 1
ATOM 3049 O O . MET A 1 374 ? 10.964 -3.446 -0.961 1.00 69.50 374 MET A O 1
ATOM 3053 N N . ARG A 1 375 ? 13.130 -2.884 -0.757 1.00 57.19 375 ARG A N 1
ATOM 3054 C CA . ARG A 1 375 ? 13.033 -2.262 0.575 1.00 57.19 375 ARG A CA 1
ATOM 3055 C C . ARG A 1 375 ? 11.948 -1.184 0.646 1.00 57.19 375 ARG A C 1
ATOM 3057 O O . ARG A 1 375 ? 11.339 -0.985 1.690 1.00 57.19 375 ARG A O 1
ATOM 3064 N N . SER A 1 376 ? 11.715 -0.478 -0.463 1.00 58.66 376 SER A N 1
ATOM 3065 C CA . SER A 1 376 ? 10.648 0.514 -0.596 1.00 58.66 376 SER A CA 1
ATOM 3066 C C . SER A 1 376 ? 9.753 0.162 -1.779 1.00 58.66 376 SER A C 1
ATOM 3068 O O . SER A 1 376 ? 10.158 0.232 -2.942 1.00 58.66 376 SER A O 1
ATOM 3070 N N . LYS A 1 377 ? 8.496 -0.176 -1.483 1.00 62.94 377 LYS A N 1
ATOM 3071 C CA . LYS A 1 377 ? 7.454 -0.447 -2.486 1.00 62.94 377 LYS A CA 1
ATOM 3072 C C . LYS A 1 377 ? 7.174 0.772 -3.361 1.00 62.94 377 LYS A C 1
ATOM 3074 O O . LYS A 1 377 ? 6.895 0.663 -4.548 1.00 62.94 377 LYS A O 1
ATOM 3079 N N . LEU A 1 378 ? 7.297 1.947 -2.762 1.00 62.69 378 LEU A N 1
ATOM 3080 C CA . LEU A 1 378 ? 7.133 3.228 -3.424 1.00 62.69 378 LEU A CA 1
ATOM 3081 C C . LEU A 1 378 ? 8.275 3.506 -4.410 1.00 62.69 378 LEU A C 1
ATOM 3083 O O . LEU A 1 378 ? 8.036 3.912 -5.548 1.00 62.69 378 LEU A O 1
ATOM 3087 N N . PHE A 1 379 ? 9.511 3.219 -3.990 1.00 65.12 379 PHE A N 1
ATOM 3088 C CA . PHE A 1 379 ? 10.679 3.252 -4.865 1.00 65.12 379 PHE A CA 1
ATOM 3089 C C . PHE A 1 379 ? 10.522 2.266 -6.026 1.00 65.12 379 PHE A C 1
ATOM 3091 O O . PHE A 1 379 ? 10.804 2.634 -7.163 1.00 65.12 379 PHE A O 1
ATOM 3098 N N . ALA A 1 380 ? 10.010 1.060 -5.766 1.00 67.81 380 ALA A N 1
ATOM 3099 C CA . ALA A 1 380 ? 9.713 0.054 -6.783 1.00 67.81 380 ALA A CA 1
ATOM 3100 C C . ALA A 1 380 ? 8.713 0.582 -7.838 1.00 67.81 380 ALA A C 1
ATOM 3102 O O . ALA A 1 380 ? 9.038 0.696 -9.025 1.00 67.81 380 ALA A O 1
ATOM 3103 N N . GLU A 1 381 ? 7.538 1.041 -7.387 1.00 73.44 381 GLU A N 1
ATOM 3104 C CA . GLU A 1 381 ? 6.471 1.573 -8.248 1.00 73.44 381 GLU A CA 1
ATOM 3105 C C . GLU A 1 381 ? 6.939 2.754 -9.120 1.00 73.44 381 GLU A C 1
ATOM 3107 O O . GLU A 1 381 ? 6.574 2.846 -10.297 1.00 73.44 381 GLU A O 1
ATOM 3112 N N . LYS A 1 382 ? 7.764 3.658 -8.574 1.00 77.00 382 LYS A N 1
ATOM 3113 C CA . LYS A 1 382 ? 8.331 4.788 -9.332 1.00 77.00 382 LYS A CA 1
ATOM 3114 C C . LYS A 1 382 ? 9.429 4.335 -10.294 1.00 77.00 382 LYS A C 1
ATOM 3116 O O . LYS A 1 382 ? 9.455 4.786 -11.439 1.00 77.00 382 LYS A O 1
ATOM 3121 N N . SER A 1 383 ? 10.288 3.416 -9.865 1.00 81.88 383 SER A N 1
ATOM 3122 C CA . SER A 1 383 ? 11.429 2.938 -10.648 1.00 81.88 383 SER A CA 1
ATOM 3123 C C . SER A 1 383 ? 11.005 2.201 -11.917 1.00 81.88 383 SER A C 1
ATOM 3125 O O . SER A 1 383 ? 11.599 2.447 -12.961 1.00 81.88 383 SER A O 1
ATOM 3127 N N . ILE A 1 384 ? 9.922 1.411 -11.905 1.00 86.75 384 ILE A N 1
ATOM 3128 C CA . ILE A 1 384 ? 9.400 0.759 -13.130 1.00 86.75 384 ILE A CA 1
ATOM 3129 C C . ILE A 1 384 ? 9.116 1.756 -14.257 1.00 86.75 384 ILE A C 1
ATOM 3131 O O . ILE A 1 384 ? 9.325 1.465 -15.436 1.00 86.75 384 ILE A O 1
ATOM 3135 N N . LYS A 1 385 ? 8.660 2.964 -13.913 1.00 85.44 385 LYS A N 1
ATOM 3136 C CA . LYS A 1 385 ? 8.375 4.002 -14.909 1.00 85.44 385 LYS A CA 1
ATOM 3137 C C . LYS A 1 385 ? 9.643 4.663 -15.449 1.00 85.44 385 LYS A C 1
ATOM 3139 O O . LYS A 1 385 ? 9.571 5.249 -16.530 1.00 85.44 385 LYS A O 1
ATOM 3144 N N . LEU A 1 386 ? 10.765 4.554 -14.743 1.00 88.62 386 LEU A N 1
ATOM 3145 C CA . LEU A 1 386 ? 12.048 5.175 -15.081 1.00 88.62 386 LEU A CA 1
ATOM 3146 C C . LEU A 1 386 ? 13.022 4.206 -15.765 1.00 88.62 386 LEU A C 1
ATOM 3148 O O . LEU A 1 386 ? 13.850 4.656 -16.553 1.00 88.62 386 LEU A O 1
ATOM 3152 N N . ILE A 1 387 ? 12.875 2.895 -15.548 1.00 93.19 387 ILE A N 1
ATOM 3153 C CA . ILE A 1 387 ? 13.655 1.867 -16.250 1.00 93.19 387 ILE A CA 1
ATOM 3154 C C . ILE A 1 387 ? 13.445 2.000 -17.764 1.00 93.19 387 ILE A C 1
ATOM 3156 O O . ILE A 1 387 ? 12.344 2.291 -18.264 1.00 93.19 387 ILE A O 1
ATOM 3160 N N . ASP A 1 388 ? 14.541 1.831 -18.500 1.00 92.38 388 ASP A N 1
ATOM 3161 C CA . ASP A 1 388 ? 14.539 1.978 -19.942 1.00 92.38 388 ASP A CA 1
ATOM 3162 C C . ASP A 1 388 ? 13.804 0.824 -20.637 1.00 92.38 388 ASP A C 1
ATOM 3164 O O . ASP A 1 388 ? 13.623 -0.281 -20.121 1.00 92.38 388 ASP A O 1
ATOM 3168 N N . LYS A 1 389 ? 13.364 1.113 -21.860 1.00 94.12 389 LYS A N 1
ATOM 3169 C CA . LYS A 1 389 ? 12.569 0.199 -22.675 1.00 94.12 389 LYS A CA 1
ATOM 3170 C C . LYS A 1 389 ? 13.290 -1.116 -22.983 1.00 94.12 389 LYS A C 1
ATOM 3172 O O . LYS A 1 389 ? 12.611 -2.126 -23.132 1.00 94.12 389 LYS A O 1
ATOM 3177 N N . ILE A 1 390 ? 14.613 -1.095 -23.141 1.00 94.88 390 ILE A N 1
ATOM 3178 C CA . ILE A 1 390 ? 15.391 -2.261 -23.571 1.00 94.88 390 ILE A CA 1
ATOM 3179 C C . ILE A 1 390 ? 15.484 -3.242 -22.403 1.00 94.88 390 ILE A C 1
ATOM 3181 O O . ILE A 1 390 ? 15.067 -4.390 -22.548 1.00 94.88 390 ILE A O 1
ATOM 3185 N N . THR A 1 391 ? 15.914 -2.756 -21.239 1.00 95.75 391 THR A N 1
ATOM 3186 C CA . THR A 1 391 ? 16.044 -3.550 -20.010 1.00 95.75 391 THR A CA 1
ATOM 3187 C C . THR A 1 391 ? 14.705 -4.155 -19.589 1.00 95.75 391 THR A C 1
ATOM 3189 O O . THR A 1 391 ? 14.592 -5.367 -19.426 1.00 95.75 391 THR A O 1
ATOM 3192 N N . MET A 1 392 ? 13.648 -3.339 -19.491 1.00 95.75 392 MET A N 1
ATOM 3193 C CA . MET A 1 392 ? 12.335 -3.826 -19.048 1.00 95.75 392 MET A CA 1
ATOM 3194 C C . MET A 1 392 ? 11.743 -4.866 -20.010 1.00 95.75 392 MET A C 1
ATOM 3196 O O . MET A 1 392 ? 11.090 -5.819 -19.586 1.00 95.75 392 MET A O 1
ATOM 3200 N N . LYS A 1 393 ? 11.975 -4.695 -21.318 1.00 95.81 393 LYS A N 1
ATOM 3201 C CA . LYS A 1 393 ? 11.547 -5.657 -22.335 1.00 95.81 393 LYS A CA 1
ATOM 3202 C C . LYS A 1 393 ? 12.287 -6.989 -22.210 1.00 95.81 393 LYS A C 1
ATOM 3204 O O . LYS A 1 393 ? 11.633 -8.025 -22.304 1.00 95.81 393 LYS A O 1
ATOM 3209 N N . LYS A 1 394 ? 13.612 -6.958 -22.012 1.00 95.62 394 LYS A N 1
ATOM 3210 C CA . LYS A 1 394 ? 14.424 -8.164 -21.778 1.00 95.62 394 LYS A CA 1
ATOM 3211 C C . LYS A 1 394 ? 13.864 -8.936 -20.584 1.00 95.62 394 LYS A C 1
ATOM 3213 O O . LYS A 1 394 ? 13.477 -10.088 -20.744 1.00 95.62 394 LYS A O 1
ATOM 3218 N N . VAL A 1 395 ? 13.693 -8.241 -19.457 1.00 96.94 395 VAL A N 1
ATOM 3219 C CA . VAL A 1 395 ? 13.232 -8.844 -18.202 1.00 96.94 395 VAL A CA 1
ATOM 3220 C C . VAL A 1 395 ? 11.863 -9.479 -18.322 1.00 96.94 395 VAL A C 1
ATOM 3222 O O . VAL A 1 395 ? 11.676 -10.610 -17.892 1.00 96.94 395 VAL A O 1
ATOM 3225 N N . LEU A 1 396 ? 10.901 -8.796 -18.942 1.00 95.62 396 LEU A N 1
ATOM 3226 C CA . LEU A 1 396 ? 9.569 -9.369 -19.106 1.00 95.62 396 LEU A CA 1
ATOM 3227 C C . LEU A 1 396 ? 9.568 -10.615 -19.988 1.00 95.62 396 LEU A C 1
ATOM 3229 O O . LEU A 1 396 ? 8.903 -11.587 -19.645 1.00 95.62 396 LEU A O 1
ATOM 3233 N N . ASN A 1 397 ? 10.292 -10.608 -21.105 1.00 95.25 397 ASN A N 1
ATOM 3234 C CA . ASN A 1 397 ? 10.338 -11.784 -21.968 1.00 95.25 397 ASN A CA 1
ATOM 3235 C C . ASN A 1 397 ? 11.020 -12.959 -21.257 1.00 95.25 397 ASN A C 1
ATOM 3237 O O . ASN A 1 397 ? 10.389 -14.003 -21.105 1.00 95.25 397 ASN A O 1
ATOM 3241 N N . GLN A 1 398 ? 12.226 -12.739 -20.724 1.00 95.94 398 GLN A N 1
ATOM 3242 C CA . GLN A 1 398 ? 13.019 -13.760 -20.035 1.00 95.94 398 GLN A CA 1
ATOM 3243 C C . GLN A 1 398 ? 12.287 -14.337 -18.819 1.00 95.94 398 GLN A C 1
ATOM 3245 O O . GLN A 1 398 ? 12.258 -15.551 -18.637 1.00 95.94 398 GLN A O 1
ATOM 3250 N N . PHE A 1 399 ? 11.588 -13.496 -18.047 1.00 95.94 399 PHE A N 1
ATOM 3251 C CA . PHE A 1 399 ? 10.759 -13.951 -16.931 1.00 95.94 399 PHE A CA 1
ATOM 3252 C C . PHE A 1 399 ? 9.726 -14.986 -17.379 1.00 95.94 399 PHE A C 1
ATOM 3254 O O . PHE A 1 399 ? 9.640 -16.067 -16.807 1.00 95.94 399 PHE A O 1
ATOM 3261 N N . TRP A 1 400 ? 8.950 -14.676 -18.419 1.00 94.50 400 TRP A N 1
ATOM 3262 C CA . TRP A 1 400 ? 7.889 -15.569 -18.887 1.00 94.50 400 TRP A CA 1
ATOM 3263 C C . TRP A 1 400 ? 8.396 -16.700 -19.787 1.00 94.50 400 TRP A C 1
ATOM 3265 O O . TRP A 1 400 ? 7.616 -17.587 -20.125 1.00 94.50 400 TRP A O 1
ATOM 3275 N N . ASP A 1 401 ? 9.634 -16.642 -20.285 1.00 93.62 401 ASP A N 1
ATOM 3276 C CA . ASP A 1 401 ? 10.291 -17.741 -21.010 1.00 93.62 401 ASP A CA 1
ATOM 3277 C C . ASP A 1 401 ? 10.815 -18.800 -20.034 1.00 93.62 401 ASP A C 1
ATOM 3279 O O . ASP A 1 401 ? 10.591 -19.990 -20.255 1.00 93.62 401 ASP A O 1
ATOM 3283 N N . ASN A 1 402 ? 11.427 -18.368 -18.928 1.00 94.38 402 ASN A N 1
ATOM 3284 C CA . ASN A 1 402 ? 12.211 -19.260 -18.075 1.00 94.38 402 ASN A CA 1
ATOM 3285 C C . ASN A 1 402 ? 11.494 -19.652 -16.775 1.00 94.38 402 ASN A C 1
ATOM 3287 O O . ASN A 1 402 ? 11.704 -20.748 -16.258 1.00 94.38 402 ASN A O 1
ATOM 3291 N N . ILE A 1 403 ? 10.621 -18.795 -16.231 1.00 94.75 403 ILE A N 1
ATOM 3292 C CA . ILE A 1 403 ? 9.960 -19.067 -14.949 1.00 94.75 403 ILE A CA 1
ATOM 3293 C C . ILE A 1 403 ? 8.592 -19.710 -15.171 1.00 94.75 403 ILE A C 1
ATOM 3295 O O . ILE A 1 403 ? 7.659 -19.115 -15.716 1.00 94.75 403 ILE A O 1
ATOM 3299 N N . ASN A 1 404 ? 8.441 -20.931 -14.657 1.00 91.94 404 ASN A N 1
ATOM 3300 C CA . ASN A 1 404 ? 7.160 -21.622 -14.647 1.00 91.94 404 ASN A CA 1
ATOM 3301 C C . ASN A 1 404 ? 6.206 -21.003 -13.597 1.00 91.94 404 ASN A C 1
ATOM 3303 O O . ASN A 1 404 ? 6.605 -20.848 -12.439 1.00 91.94 404 ASN A O 1
ATOM 3307 N N . PRO A 1 405 ? 4.925 -20.739 -13.932 1.00 92.00 405 PRO A N 1
ATOM 3308 C CA . PRO A 1 405 ? 3.925 -20.244 -12.983 1.00 92.00 405 PRO A CA 1
ATOM 3309 C C . PRO A 1 405 ? 3.804 -21.020 -11.669 1.00 92.00 405 PRO A C 1
ATOM 3311 O O . PRO A 1 405 ? 3.426 -20.437 -10.658 1.00 92.00 405 PRO A O 1
ATOM 3314 N N . HIS A 1 406 ? 4.112 -22.321 -11.665 1.00 89.88 406 HIS A N 1
ATOM 3315 C CA . HIS A 1 406 ? 4.061 -23.158 -10.463 1.00 89.88 406 HIS A CA 1
ATOM 3316 C C . HIS A 1 406 ? 5.149 -22.836 -9.430 1.00 89.88 406 HIS A C 1
ATOM 3318 O O . HIS A 1 406 ? 4.987 -23.194 -8.268 1.00 89.88 406 HIS A O 1
ATOM 3324 N N . ILE A 1 407 ? 6.231 -22.174 -9.844 1.00 90.56 407 ILE A N 1
ATOM 3325 C CA . ILE A 1 407 ? 7.357 -21.786 -8.979 1.00 90.56 407 ILE A CA 1
ATOM 3326 C C . ILE A 1 407 ? 7.157 -20.360 -8.447 1.00 90.56 407 ILE A C 1
ATOM 3328 O O . ILE A 1 407 ? 7.711 -19.981 -7.418 1.00 90.56 407 ILE A O 1
ATOM 3332 N N . ILE A 1 408 ? 6.318 -19.564 -9.116 1.00 92.06 408 ILE A N 1
ATOM 3333 C CA . ILE A 1 408 ? 6.010 -18.200 -8.697 1.00 92.06 408 ILE A CA 1
ATOM 3334 C C . ILE A 1 408 ? 5.215 -18.239 -7.393 1.00 92.06 408 ILE A C 1
ATOM 3336 O O . ILE A 1 408 ? 4.060 -18.682 -7.346 1.00 92.06 408 ILE A O 1
ATOM 3340 N N . TYR A 1 409 ? 5.808 -17.683 -6.342 1.00 86.19 409 TYR A N 1
ATOM 3341 C CA . TYR A 1 409 ? 5.128 -17.505 -5.072 1.00 86.19 409 TYR A CA 1
ATOM 3342 C C . TYR A 1 409 ? 3.872 -16.649 -5.243 1.00 86.19 409 TYR A C 1
ATOM 3344 O O . TYR A 1 409 ? 3.920 -15.536 -5.770 1.00 86.19 409 TYR A O 1
ATOM 3352 N N . ARG A 1 410 ? 2.730 -17.180 -4.789 1.00 86.88 410 ARG A N 1
ATOM 3353 C CA . ARG A 1 410 ? 1.416 -16.528 -4.908 1.00 86.88 410 ARG A CA 1
ATOM 3354 C C . ARG A 1 410 ? 1.128 -16.044 -6.333 1.00 86.88 410 ARG A C 1
ATOM 3356 O O . ARG A 1 410 ? 0.722 -14.901 -6.557 1.00 86.88 410 ARG A O 1
ATOM 3363 N N . PHE A 1 411 ? 1.289 -16.938 -7.312 1.00 90.62 411 PHE A N 1
ATOM 3364 C CA . PHE A 1 411 ? 0.937 -16.674 -8.712 1.00 90.62 411 PHE A CA 1
ATOM 3365 C C . PHE A 1 411 ? -0.491 -16.113 -8.886 1.00 90.62 411 PHE A C 1
ATOM 3367 O O . PHE A 1 411 ? -0.740 -15.274 -9.752 1.00 90.62 411 PHE A O 1
ATOM 3374 N N . ASP A 1 412 ? -1.427 -16.515 -8.017 1.00 85.56 412 ASP A N 1
ATOM 3375 C CA . ASP A 1 412 ? -2.795 -15.993 -7.947 1.00 85.56 412 ASP A CA 1
ATOM 3376 C C . ASP A 1 412 ? -2.875 -14.473 -7.711 1.00 85.56 412 ASP A C 1
ATOM 3378 O O . ASP A 1 412 ? -3.810 -13.823 -8.192 1.00 85.56 412 ASP A O 1
ATOM 3382 N N . VAL A 1 413 ? -1.897 -13.915 -6.991 1.00 86.31 413 VAL A N 1
ATOM 3383 C CA . VAL A 1 413 ? -1.735 -12.479 -6.740 1.00 86.31 413 VAL A CA 1
ATOM 3384 C C . VAL A 1 413 ? -0.995 -11.828 -7.903 1.00 86.31 413 VAL A C 1
ATOM 3386 O O . VAL A 1 413 ? -1.499 -10.855 -8.467 1.00 86.31 413 VAL A O 1
ATOM 3389 N N . MET A 1 414 ? 0.147 -12.392 -8.313 1.00 90.12 414 MET A N 1
ATOM 3390 C CA . MET A 1 414 ? 0.998 -11.821 -9.364 1.00 90.12 414 MET A CA 1
ATOM 3391 C C . MET A 1 414 ? 0.237 -11.576 -10.672 1.00 90.12 414 MET A C 1
ATOM 3393 O O . MET A 1 414 ? 0.320 -10.490 -11.255 1.00 90.12 414 MET A O 1
ATOM 3397 N N . LYS A 1 415 ? -0.567 -12.551 -11.113 1.00 88.50 415 LYS A N 1
ATOM 3398 C CA . LYS A 1 415 ? -1.301 -12.486 -12.387 1.00 88.50 415 LYS A CA 1
ATOM 3399 C C . LYS A 1 415 ? -2.292 -11.320 -12.497 1.00 88.50 415 LYS A C 1
ATOM 3401 O O . LYS A 1 415 ? -2.686 -10.951 -13.597 1.00 88.50 415 LYS A O 1
ATOM 3406 N N . ARG A 1 416 ? -2.664 -10.687 -11.374 1.00 84.75 416 ARG A N 1
ATOM 3407 C CA . ARG A 1 416 ? -3.546 -9.504 -11.346 1.00 84.75 416 ARG A CA 1
ATOM 3408 C C . ARG A 1 416 ? -2.884 -8.244 -11.917 1.00 84.75 416 ARG A C 1
ATOM 3410 O O . ARG A 1 416 ? -3.586 -7.286 -12.224 1.00 84.75 416 ARG A O 1
ATOM 3417 N N . LYS A 1 417 ? -1.550 -8.222 -12.018 1.00 85.81 417 LYS A N 1
ATOM 3418 C CA . LYS A 1 417 ? -0.758 -7.076 -12.509 1.00 85.81 417 LYS A CA 1
ATOM 3419 C C . LYS A 1 417 ? 0.372 -7.446 -13.464 1.00 85.81 417 LYS A C 1
ATOM 3421 O O . LYS A 1 417 ? 0.885 -6.574 -14.154 1.00 85.81 417 LYS A O 1
ATOM 3426 N N . ALA A 1 418 ? 0.740 -8.722 -13.530 1.00 88.69 418 ALA A N 1
ATOM 3427 C CA . ALA A 1 418 ? 1.809 -9.242 -14.376 1.00 88.69 418 ALA A CA 1
ATOM 3428 C C . ALA A 1 418 ? 1.773 -8.752 -15.834 1.00 88.69 418 ALA A C 1
ATOM 3430 O O . ALA A 1 418 ? 2.825 -8.592 -16.454 1.00 88.69 418 ALA A O 1
ATOM 3431 N N . TYR A 1 419 ? 0.568 -8.523 -16.361 1.00 88.94 419 TYR A N 1
ATOM 3432 C CA . TYR A 1 419 ? 0.297 -8.263 -17.775 1.00 88.94 419 TYR A CA 1
ATOM 3433 C C . TYR A 1 419 ? -0.188 -6.829 -18.041 1.00 88.94 419 TYR A C 1
ATOM 3435 O O . TYR A 1 419 ? -0.870 -6.582 -19.040 1.00 88.94 419 TYR A O 1
ATOM 3443 N N . ASP A 1 420 ? 0.123 -5.900 -17.130 1.00 87.62 420 ASP A N 1
ATOM 3444 C CA . ASP A 1 420 ? -0.363 -4.519 -17.163 1.00 87.62 420 ASP A CA 1
ATOM 3445 C C . ASP A 1 420 ? 0.004 -3.801 -18.473 1.00 87.62 420 ASP A C 1
ATOM 3447 O O . ASP A 1 420 ? 1.170 -3.677 -18.873 1.00 87.62 420 ASP A O 1
ATOM 3451 N N . THR A 1 421 ? -1.029 -3.287 -19.132 1.00 90.00 421 THR A N 1
ATOM 3452 C CA . THR A 1 421 ? -0.931 -2.533 -20.379 1.00 90.00 421 THR A CA 1
ATOM 3453 C C . THR A 1 421 ? -0.173 -1.228 -20.274 1.00 90.00 421 THR A C 1
ATOM 3455 O O . THR A 1 421 ? 0.349 -0.757 -21.290 1.00 90.00 421 THR A O 1
ATOM 3458 N N . ASP A 1 422 ? -0.094 -0.619 -19.094 1.00 87.38 422 ASP A N 1
ATOM 3459 C CA . ASP A 1 422 ? 0.701 0.586 -18.858 1.00 87.38 422 ASP A CA 1
ATOM 3460 C C . ASP A 1 422 ? 2.190 0.320 -19.117 1.00 87.38 422 ASP A C 1
ATOM 3462 O O . ASP A 1 422 ? 2.886 1.160 -19.697 1.00 87.38 422 ASP A O 1
ATOM 3466 N N . ILE A 1 423 ? 2.664 -0.881 -18.773 1.00 90.44 423 ILE A N 1
ATOM 3467 C CA . ILE A 1 423 ? 4.047 -1.308 -18.993 1.00 90.44 423 ILE A CA 1
ATOM 3468 C C . ILE A 1 423 ? 4.231 -1.761 -20.444 1.00 90.44 423 ILE A C 1
ATOM 3470 O O . ILE A 1 423 ? 5.073 -1.214 -21.164 1.00 90.44 423 ILE A O 1
ATOM 3474 N N . THR A 1 424 ? 3.419 -2.717 -20.911 1.00 93.25 424 THR A N 1
ATOM 3475 C CA . THR A 1 424 ? 3.599 -3.345 -22.235 1.00 93.25 424 THR A CA 1
ATOM 3476 C C . THR A 1 424 ? 3.477 -2.334 -23.377 1.00 93.25 424 THR A C 1
ATOM 3478 O O . THR A 1 424 ? 4.261 -2.364 -24.328 1.00 93.25 424 THR A O 1
ATOM 3481 N N . THR A 1 425 ? 2.571 -1.354 -23.264 1.00 91.69 425 THR A N 1
ATOM 3482 C CA . THR A 1 425 ? 2.393 -0.299 -24.278 1.00 91.69 425 THR A CA 1
ATOM 3483 C C . THR A 1 425 ? 3.636 0.578 -24.420 1.00 91.69 425 THR A C 1
ATOM 3485 O O . THR A 1 425 ? 3.947 1.024 -25.531 1.00 91.69 425 THR A O 1
ATOM 3488 N N . LYS A 1 426 ? 4.363 0.824 -23.324 1.00 90.12 426 LYS A N 1
ATOM 3489 C CA . LYS A 1 426 ? 5.596 1.620 -23.332 1.00 90.12 426 LYS A CA 1
ATOM 3490 C C . LYS A 1 426 ? 6.744 0.854 -23.996 1.00 90.12 426 LYS A C 1
ATOM 3492 O O . LYS A 1 426 ? 7.527 1.447 -24.744 1.00 90.12 426 LYS A O 1
ATOM 3497 N N . ILE A 1 427 ? 6.832 -0.456 -23.757 1.00 93.81 427 ILE A N 1
ATOM 3498 C CA . ILE A 1 427 ? 8.028 -1.241 -24.094 1.00 93.81 427 ILE A CA 1
ATOM 3499 C C . ILE A 1 427 ? 7.940 -2.062 -25.385 1.00 93.81 427 ILE A C 1
ATOM 3501 O O . ILE A 1 427 ? 8.969 -2.298 -26.013 1.00 93.81 427 ILE A O 1
ATOM 3505 N N . PHE A 1 428 ? 6.749 -2.453 -25.833 1.00 95.62 428 PHE A N 1
ATOM 3506 C CA . PHE A 1 428 ? 6.597 -3.278 -27.031 1.00 95.62 428 PHE A CA 1
ATOM 3507 C C . PHE A 1 428 ? 6.125 -2.461 -28.231 1.00 95.62 428 PHE A C 1
ATOM 3509 O O . PHE A 1 428 ? 5.351 -1.499 -28.112 1.00 95.62 428 PHE A O 1
ATOM 3516 N N . ASN A 1 429 ? 6.598 -2.831 -29.423 1.00 94.62 429 ASN A N 1
ATOM 3517 C CA . ASN A 1 429 ? 5.897 -2.465 -30.653 1.00 94.62 429 ASN A CA 1
ATOM 3518 C C . ASN A 1 429 ? 4.652 -3.359 -30.836 1.00 94.62 429 ASN A C 1
ATOM 3520 O O . ASN A 1 429 ? 4.412 -4.254 -30.034 1.00 94.62 429 ASN A O 1
ATOM 3524 N N . VAL A 1 430 ? 3.829 -3.091 -31.856 1.00 94.38 430 VAL A N 1
ATOM 3525 C CA . VAL A 1 430 ? 2.572 -3.838 -32.051 1.00 94.38 430 VAL A CA 1
ATOM 3526 C C . VAL A 1 430 ? 2.830 -5.337 -32.163 1.00 94.38 430 VAL A C 1
ATOM 3528 O O . VAL A 1 430 ? 2.251 -6.087 -31.394 1.00 94.38 430 VAL A O 1
ATOM 3531 N N . LYS A 1 431 ? 3.731 -5.753 -33.057 1.00 95.06 431 LYS A N 1
ATOM 3532 C CA . LYS A 1 431 ? 4.010 -7.166 -33.327 1.00 95.06 431 LYS A CA 1
ATOM 3533 C C . LYS A 1 431 ? 4.528 -7.891 -32.082 1.00 95.06 431 LYS A C 1
ATOM 3535 O O . LYS A 1 431 ? 4.003 -8.929 -31.715 1.00 95.06 431 LYS A O 1
ATOM 3540 N N . GLU A 1 432 ? 5.502 -7.295 -31.403 1.00 95.56 432 GLU A N 1
ATOM 3541 C CA . GLU A 1 432 ? 6.089 -7.867 -30.186 1.00 95.56 432 GLU A CA 1
ATOM 3542 C C . GLU A 1 432 ? 5.065 -7.992 -29.057 1.00 95.56 432 GLU A C 1
ATOM 3544 O O . GLU A 1 432 ? 5.081 -8.961 -28.309 1.00 95.56 432 GLU A O 1
ATOM 3549 N N . GLY A 1 433 ? 4.167 -7.013 -28.923 1.00 94.94 433 GLY A N 1
ATOM 3550 C CA . GLY A 1 433 ? 3.122 -7.072 -27.909 1.00 94.94 433 GLY A CA 1
ATOM 3551 C C . GLY A 1 433 ? 2.077 -8.141 -28.213 1.00 94.94 433 GLY A C 1
ATOM 3552 O O . GLY A 1 433 ? 1.600 -8.779 -27.283 1.00 94.94 433 GLY A O 1
ATOM 3553 N N . GLN A 1 434 ? 1.753 -8.369 -29.490 1.00 95.00 434 GLN A N 1
ATOM 3554 C CA . GLN A 1 434 ? 0.891 -9.484 -29.897 1.00 95.00 434 GLN A CA 1
ATOM 3555 C C . GLN A 1 434 ? 1.529 -10.825 -29.536 1.00 95.00 434 GLN A C 1
ATOM 3557 O O . GLN A 1 434 ? 0.920 -11.602 -28.811 1.00 95.00 434 GLN A O 1
ATOM 3562 N N . GLU A 1 435 ? 2.788 -11.036 -29.935 1.00 95.44 435 GLU A N 1
ATOM 3563 C CA . GLU A 1 435 ? 3.553 -12.245 -29.600 1.00 95.44 435 GLU A CA 1
ATOM 3564 C C . GLU A 1 435 ? 3.613 -12.470 -28.075 1.00 95.44 435 GLU A C 1
ATOM 3566 O O . GLU A 1 435 ? 3.392 -13.583 -27.595 1.00 95.44 435 GLU A O 1
ATOM 3571 N N . PHE A 1 436 ? 3.836 -11.402 -27.299 1.00 95.69 436 PHE A N 1
ATOM 3572 C CA . PHE A 1 436 ? 3.826 -11.452 -25.837 1.00 95.69 436 PHE A CA 1
ATOM 3573 C C . PHE A 1 436 ? 2.462 -11.886 -25.282 1.00 95.69 436 PHE A C 1
ATOM 3575 O O . PHE A 1 436 ? 2.389 -12.853 -24.527 1.00 95.69 436 PHE A O 1
ATOM 3582 N N . TYR A 1 437 ? 1.369 -11.206 -25.644 1.00 95.12 437 TYR A N 1
ATOM 3583 C CA . TYR A 1 437 ? 0.046 -11.517 -25.094 1.00 95.12 437 TYR A CA 1
ATOM 3584 C C . TYR A 1 437 ? -0.481 -12.880 -25.557 1.00 95.12 437 TYR A C 1
ATOM 3586 O O . TYR A 1 437 ? -1.071 -13.592 -24.749 1.00 95.12 437 TYR A O 1
ATOM 3594 N N . GLU A 1 438 ? -0.224 -13.290 -26.801 1.00 93.62 438 GLU A N 1
ATOM 3595 C CA . GLU A 1 438 ? -0.569 -14.628 -27.304 1.00 93.62 438 GLU A CA 1
ATOM 3596 C C . GLU A 1 438 ? 0.126 -15.725 -26.491 1.00 93.62 438 GLU A C 1
ATOM 3598 O O . GLU A 1 438 ? -0.507 -16.703 -26.079 1.00 93.62 438 GLU A O 1
ATOM 3603 N N . LYS A 1 439 ? 1.410 -15.525 -26.169 1.00 93.62 439 LYS A N 1
ATOM 3604 C CA . LYS A 1 439 ? 2.142 -16.402 -25.255 1.00 93.62 439 LYS A CA 1
ATOM 3605 C C . LYS A 1 439 ? 1.507 -16.408 -23.865 1.00 93.62 439 LYS A C 1
ATOM 3607 O O . LYS A 1 439 ? 1.249 -17.487 -23.333 1.00 93.62 439 LYS A O 1
ATOM 3612 N N . ILE A 1 440 ? 1.203 -15.247 -23.284 1.00 93.12 440 ILE A N 1
ATOM 3613 C CA . ILE A 1 440 ? 0.578 -15.182 -21.954 1.00 93.12 440 ILE A CA 1
ATOM 3614 C C . ILE A 1 440 ? -0.788 -15.876 -21.933 1.00 93.12 440 ILE A C 1
ATOM 3616 O O . ILE A 1 440 ? -1.066 -16.592 -20.980 1.00 93.12 440 ILE A O 1
ATOM 3620 N N . ILE A 1 441 ? -1.616 -15.752 -22.973 1.00 91.88 441 ILE A N 1
ATOM 3621 C CA . ILE A 1 441 ? -2.923 -16.432 -23.058 1.00 91.88 441 ILE A CA 1
ATOM 3622 C C . ILE A 1 441 ? -2.774 -17.961 -22.998 1.00 91.88 441 ILE A C 1
ATOM 3624 O O . ILE A 1 441 ? -3.650 -18.656 -22.474 1.00 91.88 441 ILE A O 1
ATOM 3628 N N . SER A 1 442 ? -1.664 -18.508 -23.506 1.00 89.94 442 SER A N 1
ATOM 3629 C CA . SER A 1 442 ? -1.377 -19.944 -23.390 1.00 89.94 442 SER A CA 1
ATOM 3630 C C . SER A 1 442 ? -1.081 -20.379 -21.946 1.00 89.94 442 SER A C 1
ATOM 3632 O O . SER A 1 442 ? -1.390 -21.515 -21.581 1.00 89.94 442 SER A O 1
ATOM 3634 N N . ILE A 1 443 ? -0.559 -19.458 -21.127 1.00 87.81 443 ILE A N 1
ATOM 3635 C CA . ILE A 1 443 ? -0.173 -19.655 -19.725 1.00 87.81 443 ILE A CA 1
ATOM 3636 C C . ILE A 1 443 ? -1.359 -19.381 -18.784 1.00 87.81 443 ILE A C 1
ATOM 3638 O O . ILE A 1 443 ? -1.692 -20.208 -17.936 1.00 87.81 443 ILE A O 1
ATOM 3642 N N . ASP A 1 444 ? -2.021 -18.234 -18.947 1.00 86.56 444 ASP A N 1
ATOM 3643 C CA . ASP A 1 444 ? -3.163 -17.778 -18.158 1.00 86.56 444 ASP A CA 1
ATOM 3644 C C . ASP A 1 444 ? -4.351 -17.456 -19.078 1.00 86.56 444 ASP A C 1
ATOM 3646 O O . ASP A 1 444 ? -4.382 -16.459 -19.798 1.00 86.56 444 ASP A O 1
ATOM 3650 N N . LYS A 1 445 ? -5.374 -18.312 -19.015 1.00 85.44 445 LYS A N 1
ATOM 3651 C CA . LYS A 1 445 ? -6.594 -18.212 -19.830 1.00 85.44 445 LYS A CA 1
ATOM 3652 C C . LYS A 1 445 ? -7.671 -17.320 -19.208 1.00 85.44 445 LYS A C 1
ATOM 3654 O O . LYS A 1 445 ? -8.834 -17.390 -19.611 1.00 85.44 445 LYS A O 1
ATOM 3659 N N . THR A 1 446 ? -7.340 -16.532 -18.188 1.00 83.38 446 THR A N 1
ATOM 3660 C CA . THR A 1 446 ? -8.322 -15.655 -17.551 1.00 83.38 446 THR A CA 1
ATOM 3661 C C . THR A 1 446 ? -8.781 -14.537 -18.497 1.00 83.38 446 THR A C 1
ATOM 3663 O O . THR A 1 446 ? -7.987 -14.011 -19.282 1.00 83.38 446 THR A O 1
ATOM 3666 N N . PRO A 1 447 ? -10.051 -14.092 -18.394 1.00 84.69 447 PRO A N 1
ATOM 3667 C CA . PRO A 1 447 ? -10.550 -12.950 -19.166 1.00 84.69 447 PRO A CA 1
ATOM 3668 C C . PRO A 1 447 ? -9.728 -11.670 -18.963 1.00 84.69 447 PRO A C 1
ATOM 3670 O O . PRO A 1 447 ? -9.675 -10.812 -19.839 1.00 84.69 447 PRO A O 1
ATOM 3673 N N . PHE A 1 448 ? -9.057 -11.551 -17.814 1.00 86.19 448 PHE A N 1
ATOM 3674 C CA . PHE A 1 448 ? -8.182 -10.428 -17.504 1.00 86.19 448 PHE A CA 1
ATOM 3675 C C . PHE A 1 448 ? -7.066 -10.246 -18.543 1.00 86.19 448 PHE A C 1
ATOM 3677 O O . PHE A 1 448 ? -6.840 -9.121 -18.986 1.00 86.19 448 PHE A O 1
ATOM 3684 N N . VAL A 1 449 ? -6.416 -11.331 -18.981 1.00 88.75 449 VAL A N 1
ATOM 3685 C CA . VAL A 1 449 ? -5.335 -11.266 -19.979 1.00 88.75 449 VAL A CA 1
ATOM 3686 C C . VAL A 1 449 ? -5.858 -10.745 -21.314 1.00 88.75 449 VAL A C 1
ATOM 3688 O O . VAL A 1 449 ? -5.251 -9.849 -21.895 1.00 88.75 449 VAL A O 1
ATOM 3691 N N . LYS A 1 450 ? -7.019 -11.238 -21.762 1.00 89.25 450 LYS A N 1
ATOM 3692 C CA . LYS A 1 450 ? -7.668 -10.768 -22.996 1.00 89.25 450 LYS A CA 1
ATOM 3693 C C . LYS A 1 450 ? -8.020 -9.285 -22.932 1.00 89.25 450 LYS A C 1
ATOM 3695 O O . LYS A 1 450 ? -7.744 -8.545 -23.870 1.00 89.25 450 LYS A O 1
ATOM 3700 N N . HIS A 1 451 ? -8.554 -8.821 -21.800 1.00 90.31 451 HIS A N 1
ATOM 3701 C CA . HIS A 1 451 ? -8.831 -7.397 -21.606 1.00 90.31 451 HIS A CA 1
ATOM 3702 C C . HIS A 1 451 ? -7.560 -6.547 -21.684 1.00 90.31 451 HIS A C 1
ATOM 3704 O O . HIS A 1 451 ? -7.563 -5.511 -22.347 1.00 90.31 451 HIS A O 1
ATOM 3710 N N . GLN A 1 452 ? -6.464 -6.977 -21.050 1.00 93.12 452 GLN A N 1
ATOM 3711 C CA . GLN A 1 452 ? -5.185 -6.277 -21.172 1.00 93.12 452 GLN A CA 1
ATOM 3712 C C . GLN A 1 452 ? -4.686 -6.300 -22.627 1.00 93.12 452 GLN A C 1
ATOM 3714 O O . GLN A 1 452 ? -4.313 -5.263 -23.168 1.00 93.12 452 GLN A O 1
ATOM 3719 N N . TYR A 1 453 ? -4.772 -7.430 -23.324 1.00 94.69 453 TYR A N 1
ATOM 3720 C CA . TYR A 1 453 ? -4.365 -7.501 -24.725 1.00 94.69 453 TYR A CA 1
ATOM 3721 C C . TYR A 1 453 ? -5.160 -6.530 -25.621 1.00 94.69 453 TYR A C 1
ATOM 3723 O O . TYR A 1 453 ? -4.577 -5.749 -26.382 1.00 94.69 453 TYR A O 1
ATOM 3731 N N . ALA A 1 454 ? -6.482 -6.478 -25.457 1.00 92.75 454 ALA A N 1
ATOM 3732 C CA . ALA A 1 454 ? -7.337 -5.547 -26.183 1.00 92.75 454 ALA A CA 1
ATOM 3733 C C . ALA A 1 454 ? -7.004 -4.076 -25.870 1.00 92.75 454 ALA A C 1
ATOM 3735 O O . ALA A 1 454 ? -6.894 -3.252 -26.781 1.00 92.75 454 ALA A O 1
ATOM 3736 N N . ILE A 1 455 ? -6.770 -3.733 -24.596 1.00 92.44 455 ILE A N 1
ATOM 3737 C CA . ILE A 1 455 ? -6.372 -2.376 -24.184 1.00 92.44 455 ILE A CA 1
ATOM 3738 C C . ILE A 1 455 ? -5.004 -1.997 -24.781 1.00 92.44 455 ILE A C 1
ATOM 3740 O O . ILE A 1 455 ? -4.831 -0.861 -25.234 1.00 92.44 455 ILE A O 1
ATOM 3744 N N . PHE A 1 456 ? -4.041 -2.926 -24.842 1.00 95.75 456 PHE A N 1
ATOM 3745 C CA . PHE A 1 456 ? -2.757 -2.706 -25.517 1.00 95.75 456 PHE A CA 1
ATOM 3746 C C . PHE A 1 456 ? -2.966 -2.351 -26.995 1.00 95.75 456 PHE A C 1
ATOM 3748 O O . PHE A 1 456 ? -2.473 -1.320 -27.465 1.00 95.75 456 PHE A O 1
ATOM 3755 N N . LEU A 1 457 ? -3.740 -3.161 -27.725 1.00 94.81 457 LEU A N 1
ATOM 3756 C CA . LEU A 1 457 ? -4.040 -2.940 -29.143 1.00 94.81 457 LEU A CA 1
ATOM 3757 C C . LEU A 1 457 ? -4.771 -1.610 -29.370 1.00 94.81 457 LEU A C 1
ATOM 3759 O O . LEU A 1 457 ? -4.409 -0.848 -30.273 1.00 94.81 457 LEU A O 1
ATOM 3763 N N . LEU A 1 458 ? -5.729 -1.280 -28.501 1.00 93.38 458 LEU A N 1
ATOM 3764 C CA . LEU A 1 458 ? -6.456 -0.014 -28.520 1.00 93.38 458 LEU A CA 1
ATOM 3765 C C . LEU A 1 458 ? -5.504 1.182 -28.371 1.00 93.38 458 LEU A C 1
ATOM 3767 O O . LEU A 1 458 ? -5.537 2.108 -29.184 1.00 93.38 458 LEU A O 1
ATOM 3771 N N . ARG A 1 459 ? -4.594 1.146 -27.389 1.00 93.94 459 ARG A N 1
ATOM 3772 C CA . ARG A 1 459 ? -3.585 2.201 -27.170 1.00 93.94 459 ARG A CA 1
ATOM 3773 C C . ARG A 1 459 ? -2.594 2.316 -28.328 1.00 93.94 459 ARG A C 1
ATOM 3775 O O . ARG A 1 459 ? -2.106 3.408 -28.620 1.00 93.94 459 ARG A O 1
ATOM 3782 N N . LYS A 1 460 ? -2.336 1.215 -29.039 1.00 93.19 460 LYS A N 1
ATOM 3783 C CA . LYS A 1 460 ? -1.567 1.192 -30.294 1.00 93.19 460 LYS A CA 1
ATOM 3784 C C . LYS A 1 460 ? -2.387 1.567 -31.539 1.00 93.19 460 LYS A C 1
ATOM 3786 O O . LYS A 1 460 ? -1.851 1.506 -32.647 1.00 93.19 460 LYS A O 1
ATOM 3791 N N . LYS A 1 461 ? -3.643 2.001 -31.372 1.00 92.94 461 LYS A N 1
ATOM 3792 C CA . LYS A 1 461 ? -4.570 2.414 -32.443 1.00 92.94 461 LYS A CA 1
ATOM 3793 C C . LYS A 1 461 ? -4.902 1.287 -33.431 1.00 92.94 461 LYS A C 1
ATOM 3795 O O . LYS A 1 461 ? -5.066 1.528 -34.626 1.00 92.94 461 LYS A O 1
ATOM 3800 N N . LYS A 1 462 ? -4.975 0.047 -32.944 1.00 93.88 462 LYS A N 1
ATOM 3801 C CA . LYS A 1 462 ? -5.386 -1.144 -33.702 1.00 93.88 462 LYS A CA 1
ATOM 3802 C C . LYS A 1 462 ? -6.797 -1.565 -33.294 1.00 93.88 462 LYS A C 1
ATOM 3804 O O . LYS A 1 462 ? -6.976 -2.576 -32.630 1.00 93.88 462 LYS A O 1
ATOM 3809 N N . PHE A 1 463 ? -7.781 -0.753 -33.678 1.00 90.00 463 PHE A N 1
ATOM 3810 C CA . PHE A 1 463 ? -9.174 -0.889 -33.236 1.00 90.00 463 PHE A CA 1
ATOM 3811 C C . PHE A 1 463 ? -9.815 -2.218 -33.653 1.00 90.00 463 PHE A C 1
ATOM 3813 O O . PHE A 1 463 ? -10.367 -2.897 -32.797 1.00 90.00 463 PHE A O 1
ATOM 3820 N N . ASP A 1 464 ? -9.664 -2.627 -34.918 1.00 90.38 464 ASP A N 1
ATOM 3821 C CA . ASP A 1 464 ? -10.268 -3.872 -35.424 1.00 90.38 464 ASP A CA 1
ATOM 3822 C C . ASP A 1 464 ? -9.733 -5.109 -34.687 1.00 90.38 464 ASP A C 1
ATOM 3824 O O . ASP A 1 464 ? -10.485 -5.999 -34.307 1.00 90.38 464 ASP A O 1
ATOM 3828 N N . LEU A 1 465 ? -8.421 -5.137 -34.431 1.00 90.00 465 LEU A N 1
ATOM 3829 C CA . LEU A 1 465 ? -7.782 -6.225 -33.690 1.00 90.00 465 LEU A CA 1
ATOM 3830 C C . LEU A 1 465 ? -8.180 -6.209 -32.212 1.00 90.00 465 LEU A C 1
ATOM 3832 O O . LEU A 1 465 ? -8.406 -7.264 -31.641 1.00 90.00 465 LEU A O 1
ATOM 3836 N N . ALA A 1 466 ? -8.286 -5.026 -31.601 1.00 89.19 466 ALA A N 1
ATOM 3837 C CA . ALA A 1 466 ? -8.722 -4.902 -30.213 1.00 89.19 466 ALA A CA 1
ATOM 3838 C C . ALA A 1 466 ? -10.153 -5.420 -30.014 1.00 89.19 466 ALA A C 1
ATOM 3840 O O . ALA A 1 466 ? -10.440 -6.015 -28.980 1.00 89.19 466 ALA A O 1
ATOM 3841 N N . TRP A 1 467 ? -11.034 -5.206 -30.997 1.00 86.31 467 TRP A N 1
ATOM 3842 C CA . TRP A 1 467 ? -12.420 -5.668 -30.938 1.00 86.31 467 TRP A CA 1
ATOM 3843 C C . TRP A 1 467 ? -12.521 -7.198 -31.007 1.00 86.31 467 TRP A C 1
ATOM 3845 O O . TRP A 1 467 ? -13.225 -7.799 -30.203 1.00 86.31 467 TRP A O 1
ATOM 3855 N N . ASN A 1 468 ? -11.723 -7.827 -31.876 1.00 87.38 468 ASN A N 1
ATOM 3856 C CA . ASN A 1 468 ? -11.673 -9.287 -32.024 1.00 87.38 468 ASN A CA 1
ATOM 3857 C C . ASN A 1 468 ? -11.205 -10.041 -30.766 1.00 87.38 468 ASN A C 1
ATOM 3859 O O . ASN A 1 468 ? -11.438 -11.239 -30.668 1.00 87.38 468 ASN A O 1
ATOM 3863 N N . GLU A 1 469 ? -10.499 -9.383 -29.843 1.00 82.56 469 GLU A N 1
ATOM 3864 C CA . GLU A 1 469 ? -10.039 -10.008 -28.593 1.00 82.56 469 GLU A CA 1
ATOM 3865 C C . GLU A 1 469 ? -11.076 -9.925 -27.459 1.00 82.56 469 GLU A C 1
ATOM 3867 O O . GLU A 1 469 ? -10.967 -10.653 -26.466 1.00 82.56 469 GLU A O 1
ATOM 3872 N N . ILE A 1 470 ? -12.047 -9.011 -27.581 1.00 74.31 470 ILE A N 1
ATOM 3873 C CA . ILE A 1 470 ? -13.127 -8.799 -26.604 1.00 74.31 470 ILE A CA 1
ATOM 3874 C C . ILE A 1 470 ? -14.365 -9.631 -26.967 1.00 74.31 470 ILE A C 1
ATOM 3876 O O . ILE A 1 470 ? -15.019 -10.141 -26.053 1.00 74.31 470 ILE A O 1
ATOM 3880 N N . ASP A 1 471 ? -14.667 -9.756 -28.264 1.00 58.91 471 ASP A N 1
ATOM 3881 C CA . ASP A 1 471 ? -15.705 -10.652 -28.802 1.00 58.91 471 ASP A CA 1
ATOM 3882 C C . ASP A 1 471 ? -15.297 -12.136 -28.681 1.00 58.91 471 ASP A C 1
ATOM 3884 O O . ASP A 1 471 ? -16.189 -12.971 -28.385 1.00 58.91 471 ASP A O 1
#

Solvent-accessible surface area (backbone atoms only — not comparable to full-atom values): 26930 Å² total; per-residue (Å²): 143,72,78,65,66,59,60,52,64,75,59,46,93,61,72,60,50,66,52,100,60,90,44,77,44,75,43,52,85,40,83,76,53,57,71,47,47,62,62,41,45,59,68,35,39,46,82,39,80,36,46,75,64,58,49,51,52,53,56,68,72,49,81,82,67,79,75,78,77,72,76,66,87,71,62,55,54,81,79,33,64,89,28,40,65,45,79,63,61,77,71,69,50,73,78,70,66,67,65,49,49,77,61,43,31,82,78,47,73,26,48,61,70,35,87,58,51,71,84,48,71,63,54,57,56,48,53,56,45,57,76,76,38,59,48,38,41,39,33,21,54,87,69,33,44,60,68,48,52,52,49,45,56,60,73,39,83,88,62,82,59,50,35,35,51,28,79,67,57,49,51,67,56,30,51,52,49,53,62,71,47,71,83,57,85,62,53,31,39,42,36,34,34,54,42,87,82,29,57,66,16,51,56,62,42,68,79,34,97,63,42,31,38,40,35,27,40,48,50,89,53,40,70,61,48,39,73,72,64,75,63,54,77,89,32,52,45,75,51,36,59,55,54,73,55,37,50,40,42,52,23,54,49,70,75,41,80,37,68,67,55,50,52,49,48,75,76,33,98,71,39,27,51,43,56,46,52,36,54,74,67,38,52,70,58,48,57,49,48,50,51,50,49,54,50,50,38,68,70,61,81,56,101,85,60,63,61,60,56,48,55,55,51,48,49,33,29,51,34,39,64,24,70,24,56,36,38,53,66,52,52,49,44,55,40,54,91,54,48,93,50,76,63,48,56,53,57,53,46,66,79,36,54,91,47,42,34,73,54,90,62,97,50,81,88,49,79,84,58,60,35,30,24,44,56,22,60,58,56,29,59,55,44,66,76,67,56,52,52,66,61,55,42,51,47,55,51,46,43,69,72,49,47,56,69,89,71,44,61,60,40,86,53,26,66,79,44,71,67,43,37,80,56,49,56,74,45,39,56,72,69,58,41,49,56,48,45,58,54,44,46,76,76,46,78,51,71,65,53,40,52,29,46,20,51,32,30,43,76,71,70,35,56,74,63,18,48,66,52,74,108

Radius of gyration: 25.85 Å; Cα contacts (8 Å, |Δi|>4): 590; chains: 1; bounding box: 66×66×71 Å

Foldseek 3Di:
DDDPVVLCVVLDPPLQDLPPDAAEDEFEPDPVRVVCPVVVVSSNHDYHHDDPVRVVVVVVPDDPDDPPPPPPPDPVCVVAVPWWQDPVLLPPDDADPVVLVLLAFQDDLNNLSPPLDDDAPVLVVVLVLLVVDLAAEEEEAPPLCQNVSLSNNQNDPSDDWTGTEEQDDELVNLQVVLVSCVPPPTAYEYEYEACVRHVNSVVSNSVDPRYRYYYYHYPVCVVVNCVSPVDDPSRYDYSFAHDLSRLCSNCVSVVFDSVVVVVVCVVDVGDGPNNSSCVSVPVVVLLVVLLVVLVCLVPDDDPLALDRLNLVLLLQLLCLLLVAWQWLVLVCQLCVVRDPDSVSVVVSVVVVCVFKDWDDDPDPVCPPTTTIHGSHSPSSVSSLVVDDLVSNLSNLVSSLVGDQCVPGDPSVSSVLPSLALVNCLRRDDLVRLVVSLVSVCVRDVDLSSLQSSLVSCVSNVNNVVSVVSND

pLDDT: mean 78.63, std 14.75, range [31.41, 97.12]

Organism: NCBI:txid592026

Mean predicted aligned error: 16.01 Å

Nearest PDB structures (foldseek):
  7uiv-assembly1_F  TM=3.721E-01  e=9.241E-04  Escherichia coli
  4h27-assembly1_A  TM=2.864E-01  e=7.201E-01  Homo sapiens
  1p5j-assembly1_A  TM=2.621E-01  e=1.477E+00  Homo sapiens
  7qoz-assembly2_F-3  TM=4.014E-01  e=4.892E+00  Trypanosoma cruzi
  2d1f-assembly1_B  TM=2.459E-01  e=3.499E+00  Mycobacterium tuberculosis

Sequence (471 aa):
MSDNNTLDIICNSEAFAKGKTQKWIVVYPSEENKQYIEDYEEQGFNIIEADTMDLIEYLHKMPFTKKNISSSNLKYEDHFPKNYVSEKLKKFSVRRPVVDFFSGAEPQISDILSNNVCRISYFNEVVNRIITNDTVLITGIPGCGKSTLLLQLAFSDEIDGKKFWFSNITKQEAERLKQLLINEKQQVFVFIDNLSNNMDAFKQLRDSTSINLVVAERTLNFDYIKRSFNIDSHEIIDISNLCQEDIQLICKSMNRPSVDALKLSSSNENVSLLEIVFYAVTDTLIVDRINVYINDLRMFEDDKLNIDLLELFTLINYTSYCGVPCSMDMLIFYFEEDINEYKDILYALEKMTKIIVEADSENEDFECQDYLVMRSKLFAEKSIKLIDKITMKKVLNQFWDNINPHIIYRFDVMKRKAYDTDITTKIFNVKEGQEFYEKIISIDKTPFVKHQYAIFLLRKKKFDLAWNEID

Secondary structure (DSSP, 8-state):
---HHHHHHHH-S-TTS--SS-EEEEEPS-TTGGGGHHHHHHTTEEEEE--HHHHHHHHHHS--S-------S--HHHH-TTTB--TTHHHHPPP--HHHHHTTPPP-HHHHHSTTSPPPHHHHHHHHHHHH-SEEEEEESTTSSHHHHHHHHHT-SSS-SEEEEESS--HHHHHHHHHHHTT--S-EEEEES-GGG-HHHHHHHHT-TTEEEEEEEEGGGHHHHHHHH---GGGEEE-----HHHHHHHHHHTT--SHHHHHHHHH-S---HHHHHHHHT-HHHHHHHHHHHHHHHHT---TT--S-HHHHHHHHHHHHHHT-PEEHHHHHHHTTTT-SSHHHHHHHHHHHTTTEEE----SGGGTTS-EEEES-HHHHHHHHHHS-HHHHHHHHHHHHHH--TTTSTTHHHHTTTTT-HHHHHHH--HHHHHHHHHHHHHH---HHHHHHHHHHHHHTT-HHHHHHHH-

InterPro domains:
  IPR027417 P-loop containing nucleoside triphosphate hydrolase [G3DSA:3.40.50.300] (118-235)
  IPR027417 P-loop containing nucleoside triphosphate hydrolase [SSF52540] (133-248)
  IPR057574 Novel STAND NTPase 5 domain [PF25199] (100-228)